Protein AF-A0A957ZHU8-F1 (afdb_monomer_lite)

pLDDT: mean 88.65, std 13.02, range [31.72, 98.75]

Foldseek 3Di:
DDDPVPDFPDPPCVVPPFFFWKFWQDKPFFGFLFTDTFGADAWDFQCPPVFQRGLAIDDHGDDDDFPMDTDTDTFCLVPAQHKDFDFDRAAPQPPNHDLLPAAAAPRPQCVVVVHHGHDHPPHDDHPTGDDMDGHHNDNGDDTDDSVVRRVQQFQDPVQRHRQRNPDAFDAADAPSNCRNLVDDQDNDDLANLDDWPPDQWHWYAWSVRDIDIAGAFFKEKEQDDPPAADPPPRHGAIFIFGFAPPDDPVRRPTQGWFQLEPFPAEFEAAEADPPGGDDIDDDHPRRKHKYKYAYAYAGWFWKFWPQWWKAWRWKAAPVRDIGGDDSRSGDTHRIDTDGHRIITMIMTHGHDDDDPAFDDWDKAWSDNVDDWQAQPPGDQADSNRHGNPVGDTTDIDTLGPKDKMAGSPVVNRVRRRMYIHRYDDDGDHGDDPPPPPPPPPDDDDD

Radius of gyration: 25.22 Å; chains: 1; bounding box: 58×84×67 Å

Secondary structure (DSSP, 8-state):
---TTS------TTTS---PPEEEEEETTEEEEEEEEE------B---TTSTTTTSB---SS---TT--EEEE---GGGTT-EEEEE----SSTTT--GGG---BT----GGGT-PPPBPTTSS--SSEEEEEE--SSPPPPPP-HHHHHHHHS--TTS--HHHHHSPPPSS--GGGHHHHT----SSSTTSS---TT-SEEEEE-TTS-EEEEEEEEEEEE--TTTSB-TTT--B--EEEEEPTT-BTTB--EEE--TTSPP-EEEEPB-PPTT-PPPPP--S-SS-EEEEEEEESSS-EEEEESSS-EEEEEEEETTS-EEPPPGGG-SEESEEEE-TTEEEEEEE--B----SSPPPP-EEESSTTS-TT--TT---B-TTS-B-SSPP---EEE-SEEEEEEESSHHHHTTT-EEEEEEE----PPP--------TTSPPP-

Structure (mmCIF, N/CA/C/O backbone):
data_AF-A0A957ZHU8-F1
#
_entry.id   AF-A0A957ZHU8-F1
#
loop_
_atom_site.group_PDB
_atom_site.id
_atom_site.type_symbol
_atom_site.label_atom_id
_atom_site.label_alt_id
_atom_site.label_comp_id
_atom_site.label_asym_id
_atom_site.label_entity_id
_atom_site.label_seq_id
_atom_site.pdbx_PDB_ins_code
_atom_site.Cartn_x
_atom_site.Cartn_y
_atom_site.Cartn_z
_atom_site.occupancy
_atom_site.B_iso_or_equiv
_atom_site.auth_seq_id
_atom_site.auth_comp_id
_atom_site.auth_asym_id
_atom_site.auth_atom_id
_atom_site.pdbx_PDB_model_num
ATOM 1 N N . LEU A 1 1 ? -25.407 17.741 12.618 1.00 46.84 1 LEU A N 1
ATOM 2 C CA . LEU A 1 1 ? -24.229 18.350 11.969 1.00 46.84 1 LEU A CA 1
ATOM 3 C C . LEU A 1 1 ? -24.225 19.824 12.355 1.00 46.84 1 LEU A C 1
ATOM 5 O O . LEU A 1 1 ? -25.270 20.452 12.237 1.00 46.84 1 LEU A O 1
ATOM 9 N N . THR A 1 2 ? -23.134 20.348 12.904 1.00 34.34 2 THR A N 1
ATOM 10 C CA . THR A 1 2 ? -22.967 21.790 13.157 1.00 34.34 2 THR A CA 1
ATOM 11 C C . THR A 1 2 ? -21.616 22.179 12.602 1.00 34.34 2 THR A C 1
ATOM 13 O O . THR A 1 2 ? -20.610 21.666 13.081 1.00 34.34 2 THR A O 1
ATOM 16 N N . ASP A 1 3 ? -21.610 23.061 11.611 1.00 41.94 3 ASP A N 1
ATOM 17 C CA . ASP A 1 3 ? -20.391 23.611 11.037 1.00 41.94 3 ASP A CA 1
ATOM 18 C C . ASP A 1 3 ? -20.534 25.140 10.939 1.00 41.94 3 ASP A C 1
ATOM 20 O O . ASP A 1 3 ? -21.386 25.619 10.186 1.00 41.94 3 ASP A O 1
ATOM 24 N N . PRO A 1 4 ? -19.743 25.923 11.694 1.00 31.72 4 PRO A N 1
ATOM 25 C CA . PRO A 1 4 ? -19.677 27.377 11.554 1.00 31.72 4 PRO A CA 1
ATOM 26 C C . PRO A 1 4 ? -19.166 27.852 10.179 1.00 31.72 4 PRO A C 1
ATOM 28 O O . PRO A 1 4 ? -19.354 29.020 9.848 1.00 31.72 4 PRO A O 1
ATOM 31 N N . ALA A 1 5 ? -18.536 26.975 9.389 1.00 38.88 5 ALA A N 1
ATOM 32 C CA . ALA A 1 5 ? -17.973 27.243 8.064 1.00 38.88 5 ALA A CA 1
ATOM 33 C C . ALA A 1 5 ? -18.742 26.576 6.899 1.00 38.88 5 ALA A C 1
ATOM 35 O O . ALA A 1 5 ? -18.417 26.824 5.739 1.00 38.88 5 ALA A O 1
ATOM 36 N N . GLY A 1 6 ? -19.777 25.771 7.179 1.00 42.78 6 GLY A N 1
ATOM 37 C CA . GLY A 1 6 ? -20.669 25.166 6.176 1.00 42.78 6 GLY A CA 1
ATOM 38 C C . GLY A 1 6 ? -20.008 24.230 5.152 1.00 42.78 6 GLY A C 1
ATOM 39 O O . GLY A 1 6 ? -20.595 23.979 4.100 1.00 42.78 6 GLY A O 1
ATOM 40 N N . SER A 1 7 ? -18.805 23.730 5.417 1.00 53.06 7 SER A N 1
ATOM 41 C CA . SER A 1 7 ? -18.016 22.945 4.485 1.00 53.06 7 SER A CA 1
ATOM 42 C C . SER A 1 7 ? -17.962 21.454 4.834 1.00 53.06 7 SER A C 1
ATOM 44 O O . SER A 1 7 ? -18.075 20.687 3.899 1.00 53.06 7 SER A O 1
ATOM 46 N N . PHE A 1 8 ? -17.926 20.963 6.072 1.00 65.31 8 PHE A N 1
ATOM 47 C CA . PHE A 1 8 ? -17.837 19.507 6.323 1.00 65.31 8 PHE A CA 1
ATOM 48 C C . PHE A 1 8 ? -19.022 18.968 7.133 1.00 65.31 8 PHE A C 1
ATOM 50 O O . PHE A 1 8 ? -19.327 19.495 8.206 1.00 65.31 8 PHE A O 1
ATOM 57 N N . PRO A 1 9 ? -19.710 17.899 6.675 1.00 65.50 9 PRO A N 1
ATOM 58 C CA . PRO A 1 9 ? -20.681 17.205 7.505 1.00 65.50 9 PRO A CA 1
ATOM 59 C C . PRO A 1 9 ? -19.934 16.395 8.571 1.00 65.50 9 PRO A C 1
ATOM 61 O O . PRO A 1 9 ? -19.776 15.180 8.475 1.00 65.50 9 PRO A O 1
ATOM 64 N N . THR A 1 10 ? -19.479 17.087 9.608 1.00 72.12 10 THR A N 1
ATOM 65 C CA . THR A 1 10 ? -18.846 16.489 10.777 1.00 72.12 10 THR A CA 1
ATOM 66 C C . THR A 1 10 ? -19.928 16.092 11.787 1.00 72.12 10 THR A C 1
ATOM 68 O O . THR A 1 10 ? -20.822 16.907 12.084 1.00 72.12 10 THR A O 1
ATOM 71 N N . PRO A 1 11 ? -19.897 14.858 12.329 1.00 74.88 11 PRO A N 1
ATOM 72 C CA . PRO A 1 11 ? -20.773 14.472 13.425 1.00 74.88 11 PRO A CA 1
ATOM 73 C C . PRO A 1 11 ? -20.710 15.508 14.553 1.00 74.88 11 PRO A C 1
ATOM 75 O O . PRO A 1 11 ? -19.642 15.879 15.035 1.00 74.88 11 PRO A O 1
ATOM 78 N N . ASN A 1 12 ? -21.872 16.019 14.971 1.00 78.81 12 ASN A N 1
ATOM 79 C CA . ASN A 1 12 ? -21.911 16.914 16.121 1.00 78.81 12 ASN A CA 1
ATOM 80 C C . ASN A 1 12 ? -21.801 16.052 17.382 1.00 78.81 12 ASN A C 1
ATOM 82 O O . ASN A 1 12 ? -22.791 15.444 17.794 1.00 78.81 12 ASN A O 1
ATOM 86 N N . THR A 1 13 ? -20.620 16.040 17.997 1.00 81.62 13 THR A N 1
ATOM 87 C CA . THR A 1 13 ? -20.321 15.211 19.171 1.00 81.62 13 THR A CA 1
ATOM 88 C C . THR A 1 13 ? -21.107 15.593 20.425 1.00 81.62 13 THR A C 1
ATOM 90 O O . THR A 1 13 ? -21.217 14.786 21.343 1.00 81.62 13 THR A O 1
ATOM 93 N N . THR A 1 14 ? -21.729 16.780 20.453 1.00 82.06 14 THR A N 1
ATOM 94 C CA . THR A 1 14 ? -22.665 17.169 21.525 1.00 82.06 14 THR A CA 1
ATOM 95 C C . THR A 1 14 ? -24.025 16.473 21.405 1.00 82.06 14 THR A C 1
ATOM 97 O O . THR A 1 14 ? -24.736 16.346 22.397 1.00 82.06 14 THR A O 1
ATOM 100 N N . LEU A 1 15 ? -24.389 16.020 20.198 1.00 80.75 15 LEU A N 1
ATOM 101 C CA . LEU A 1 15 ? -25.643 15.315 19.907 1.00 80.75 15 LEU A CA 1
ATOM 102 C C . LEU A 1 15 ? -25.442 13.806 19.721 1.00 80.75 15 LEU A C 1
ATOM 104 O O . LEU A 1 15 ? -26.359 13.033 19.977 1.00 80.75 15 LEU A O 1
ATOM 108 N N . SER A 1 16 ? -24.265 13.399 19.249 1.00 82.25 16 SER A N 1
ATOM 109 C CA . SER A 1 16 ? -23.886 12.007 19.022 1.00 82.25 16 SER A CA 1
ATOM 110 C C . SER A 1 16 ? -22.483 11.798 19.565 1.00 82.25 16 SER A C 1
ATOM 112 O O . SER A 1 16 ? -21.511 12.155 18.906 1.00 82.25 16 SER A O 1
ATOM 114 N N . THR A 1 17 ? -22.373 11.247 20.769 1.00 89.38 17 THR A N 1
ATOM 115 C CA . THR A 1 17 ? -21.075 10.986 21.398 1.00 89.38 17 THR A CA 1
ATOM 116 C C . THR A 1 17 ? -20.218 10.038 20.549 1.00 89.38 17 THR A C 1
ATOM 118 O O . THR A 1 17 ? -20.778 9.218 19.814 1.00 89.38 17 THR A O 1
ATOM 121 N N . PRO A 1 18 ? -18.878 10.116 20.656 1.00 91.38 18 PRO A N 1
ATOM 122 C CA . PRO A 1 18 ? -17.978 9.160 20.018 1.00 91.38 18 PRO A CA 1
ATOM 123 C C . PRO A 1 18 ? -18.334 7.700 20.334 1.00 91.38 18 PRO A C 1
ATOM 125 O O . PRO A 1 18 ? -18.811 7.388 21.429 1.00 91.38 18 PRO A O 1
ATOM 128 N N . GLY A 1 19 ? -18.112 6.826 19.352 1.00 93.56 19 GLY A N 1
ATOM 129 C CA . GLY A 1 19 ? -18.250 5.379 19.502 1.00 93.56 19 GLY A CA 1
ATOM 130 C C . GLY A 1 19 ? -17.060 4.737 20.233 1.00 93.56 19 GLY A C 1
ATOM 131 O O . GLY A 1 19 ? -16.239 5.451 20.806 1.00 93.56 19 GLY A O 1
ATOM 132 N N . PRO A 1 20 ? -16.971 3.397 20.241 1.00 95.81 20 PRO A N 1
ATOM 133 C CA . PRO A 1 20 ? -15.795 2.684 20.742 1.00 95.81 20 PRO A CA 1
ATOM 134 C C . PRO A 1 20 ? -14.554 2.937 19.874 1.00 95.81 20 PRO A C 1
ATOM 136 O O . PRO A 1 20 ? -14.676 3.268 18.693 1.00 95.81 20 PRO A O 1
ATOM 139 N N . ASP A 1 21 ? -13.375 2.714 20.455 1.00 97.19 21 ASP A N 1
ATOM 140 C CA . ASP A 1 21 ? -12.109 2.645 19.720 1.00 97.19 21 ASP A CA 1
ATOM 141 C C . ASP A 1 21 ? -12.094 1.424 18.786 1.00 97.19 21 ASP A C 1
ATOM 143 O O . ASP A 1 21 ? -12.701 0.386 19.075 1.00 97.19 21 ASP A O 1
ATOM 147 N N . TRP A 1 22 ? -11.347 1.525 17.688 1.00 97.94 22 TRP A N 1
ATOM 148 C CA . TRP A 1 22 ? -10.961 0.357 16.904 1.00 97.94 22 TRP A CA 1
ATOM 149 C C . TRP A 1 22 ? -9.724 -0.277 17.526 1.00 97.94 22 TRP A C 1
ATOM 151 O O . TRP A 1 22 ? -8.763 0.421 17.840 1.00 97.94 22 TRP A O 1
ATOM 161 N N . ILE A 1 23 ? -9.706 -1.599 17.650 1.00 98.56 23 ILE A N 1
ATOM 162 C CA . ILE A 1 23 ? -8.482 -2.347 17.939 1.00 98.56 23 ILE A CA 1
ATOM 163 C C . ILE A 1 23 ? -8.143 -3.117 16.668 1.00 98.56 23 ILE A C 1
ATOM 165 O O . ILE A 1 23 ? -8.694 -4.191 16.429 1.00 98.56 23 ILE A O 1
ATOM 169 N N . GLN A 1 24 ? -7.290 -2.549 15.817 1.00 98.62 24 GLN A N 1
ATOM 170 C CA . GLN A 1 24 ? -6.851 -3.219 14.598 1.00 98.62 24 GLN A CA 1
ATOM 171 C C . GLN A 1 24 ? -5.763 -4.238 14.936 1.00 98.62 24 GLN A C 1
ATOM 173 O O . GLN A 1 24 ? -4.843 -3.947 15.698 1.00 98.62 24 GLN A O 1
ATOM 178 N N . ILE A 1 25 ? -5.884 -5.442 14.385 1.00 98.38 25 ILE A N 1
ATOM 179 C CA . ILE A 1 25 ? -4.961 -6.560 14.613 1.00 98.38 25 ILE A CA 1
ATOM 180 C C . ILE A 1 25 ? -4.282 -7.030 13.330 1.00 98.38 25 ILE A C 1
ATOM 182 O O . ILE A 1 25 ? -3.252 -7.693 13.409 1.00 98.38 25 ILE A O 1
ATOM 186 N N . GLY A 1 26 ? -4.825 -6.673 12.167 1.00 97.94 26 GLY A N 1
ATOM 187 C CA . GLY A 1 26 ? -4.281 -7.051 10.869 1.00 97.94 26 GLY A CA 1
ATOM 188 C C . GLY A 1 26 ? -4.644 -6.074 9.758 1.00 97.94 26 GLY A C 1
ATOM 189 O O . GLY A 1 26 ? -5.548 -5.243 9.897 1.00 97.94 26 GLY A O 1
ATOM 190 N N . THR A 1 27 ? -3.896 -6.176 8.671 1.00 97.25 27 THR A N 1
ATOM 191 C CA . THR A 1 27 ? -4.106 -5.541 7.369 1.00 97.25 27 THR A CA 1
ATOM 192 C C . THR A 1 27 ? -4.516 -6.612 6.357 1.00 97.25 27 THR A C 1
ATOM 194 O O . THR A 1 27 ? -4.574 -7.805 6.656 1.00 97.25 27 THR A O 1
ATOM 197 N N . GLU A 1 28 ? -4.727 -6.206 5.112 1.00 95.31 28 GLU A N 1
ATOM 198 C CA . GLU A 1 28 ? -4.891 -7.123 3.991 1.00 95.31 28 GLU A CA 1
ATOM 199 C C . GLU A 1 28 ? -3.707 -8.080 3.745 1.00 95.31 28 GLU A C 1
ATOM 201 O O . GLU A 1 28 ? -3.921 -9.127 3.134 1.00 95.31 28 GLU A O 1
ATOM 206 N N . GLY A 1 29 ? -2.509 -7.760 4.252 1.00 94.81 29 GLY A N 1
ATOM 207 C CA . GLY A 1 29 ? -1.305 -8.591 4.129 1.00 94.81 29 GLY A CA 1
ATOM 208 C C . GLY A 1 29 ? -0.977 -9.444 5.363 1.00 94.81 29 GLY A C 1
ATOM 209 O O . GLY A 1 29 ? 0.024 -10.156 5.353 1.00 94.81 29 GLY A O 1
ATOM 210 N N . GLY A 1 30 ? -1.790 -9.407 6.428 1.00 96.06 30 GLY A N 1
ATOM 211 C CA . GLY A 1 30 ? -1.600 -10.251 7.616 1.00 96.06 30 GLY A CA 1
ATOM 212 C C . GLY A 1 30 ? -1.696 -9.502 8.943 1.00 96.06 30 GLY A C 1
ATOM 213 O O . GLY A 1 30 ? -2.280 -8.427 9.036 1.00 96.06 30 GLY A O 1
ATOM 214 N N . PHE A 1 31 ? -1.152 -10.085 10.013 1.00 97.88 31 PHE A N 1
ATOM 215 C CA . PHE A 1 31 ? -1.210 -9.479 11.347 1.00 97.88 31 PHE A CA 1
ATOM 216 C C . PHE A 1 31 ? -0.274 -8.267 11.468 1.00 97.88 31 PHE A C 1
ATOM 218 O O . PHE A 1 31 ? 0.821 -8.263 10.910 1.00 97.88 31 PHE A O 1
ATOM 225 N N . LEU A 1 32 ? -0.666 -7.275 12.272 1.00 98.31 32 LEU A N 1
ATOM 226 C CA . LEU A 1 32 ? 0.189 -6.167 12.714 1.00 98.31 32 LEU A CA 1
ATOM 227 C C . LEU A 1 32 ? 1.243 -6.654 13.728 1.00 98.31 32 LEU A C 1
ATOM 229 O O . LEU A 1 32 ? 0.987 -7.618 14.451 1.00 98.31 32 LEU A O 1
ATOM 233 N N . PRO A 1 33 ? 2.411 -5.994 13.869 1.00 98.06 33 PRO A N 1
ATOM 234 C CA . PRO A 1 33 ? 3.417 -6.386 14.869 1.00 98.06 33 PRO A CA 1
ATOM 235 C C . PRO A 1 33 ? 2.956 -6.199 16.319 1.00 98.06 33 PRO A C 1
ATOM 237 O O . PRO A 1 33 ? 3.515 -6.796 17.237 1.00 98.06 33 PRO A O 1
ATOM 240 N N . ALA A 1 34 ? 1.934 -5.376 16.532 1.00 98.25 34 ALA A N 1
ATOM 241 C CA . ALA A 1 34 ? 1.209 -5.242 17.783 1.00 98.25 34 ALA A CA 1
ATOM 242 C C . ALA A 1 34 ? -0.218 -4.755 17.475 1.00 98.25 34 ALA A C 1
ATOM 244 O O . ALA A 1 34 ? -0.408 -4.090 16.452 1.00 98.25 34 ALA A O 1
ATOM 245 N N . PRO A 1 35 ? -1.214 -5.032 18.337 1.00 98.44 35 PRO A N 1
ATOM 246 C CA . PRO A 1 35 ? -2.538 -4.437 18.201 1.00 98.44 35 PRO A CA 1
ATOM 247 C C . PRO A 1 35 ? -2.454 -2.905 18.193 1.00 98.44 35 PRO A C 1
ATOM 249 O O . PRO A 1 35 ? -1.799 -2.308 19.048 1.00 98.44 35 PRO A O 1
ATOM 252 N N . ALA A 1 36 ? -3.129 -2.262 17.242 1.00 98.31 36 ALA A N 1
ATOM 253 C CA . ALA A 1 36 ? -3.206 -0.810 17.141 1.00 98.31 36 ALA A CA 1
ATOM 254 C C . ALA A 1 36 ? -4.558 -0.322 17.674 1.00 98.31 36 ALA A C 1
ATOM 256 O O . ALA A 1 36 ? -5.605 -0.620 17.098 1.00 98.31 36 ALA A O 1
ATOM 257 N N . VAL A 1 37 ? -4.538 0.440 18.770 1.00 98.31 37 VAL A N 1
ATOM 258 C CA . VAL A 1 37 ? -5.735 1.097 19.318 1.00 98.31 37 VAL A CA 1
ATOM 259 C C . VAL A 1 37 ? -5.919 2.447 18.631 1.00 98.31 37 VAL A C 1
ATOM 261 O O . VAL A 1 37 ? -5.072 3.330 18.753 1.00 98.31 37 VAL A O 1
ATOM 264 N N . ILE A 1 38 ? -7.023 2.604 17.906 1.00 98.12 38 ILE A N 1
ATOM 265 C CA . ILE A 1 38 ? -7.320 3.773 17.078 1.00 98.12 38 ILE A CA 1
ATOM 266 C C . ILE A 1 38 ? -8.599 4.429 17.612 1.00 98.12 38 ILE A C 1
ATOM 268 O O . ILE A 1 38 ? -9.696 3.893 17.410 1.00 98.12 38 ILE A O 1
ATOM 272 N N . PRO A 1 39 ? -8.497 5.581 18.293 1.00 96.25 39 PRO A N 1
ATOM 273 C CA . PRO A 1 39 ? -9.664 6.248 18.850 1.00 96.25 39 PRO A CA 1
ATOM 274 C C . PRO A 1 39 ? -10.572 6.842 17.758 1.00 96.25 39 PRO A C 1
ATOM 276 O O . PRO A 1 39 ? -10.127 7.089 16.626 1.00 96.25 39 PRO A O 1
ATOM 279 N N . PRO A 1 40 ? -11.851 7.121 18.071 1.00 92.94 40 PRO A N 1
ATOM 280 C CA . PRO A 1 40 ? -12.702 7.925 17.212 1.00 92.94 40 PRO A CA 1
ATOM 281 C C . PRO A 1 40 ? -12.114 9.329 17.069 1.00 92.94 40 PRO A C 1
ATOM 283 O O . PRO A 1 40 ? -11.914 10.045 18.049 1.00 92.94 40 PRO A O 1
ATOM 286 N N . GLN A 1 41 ? -11.877 9.727 15.829 1.00 90.94 41 GLN A N 1
ATOM 287 C CA . GLN A 1 41 ? -11.274 10.998 15.467 1.00 90.94 41 GLN A CA 1
ATOM 288 C C . GLN A 1 41 ? -11.864 11.428 14.132 1.00 90.94 41 GLN A C 1
ATOM 290 O O . GLN A 1 41 ? -11.914 10.630 13.197 1.00 90.94 41 GLN A O 1
ATOM 295 N N . HIS A 1 42 ? -12.308 12.681 14.053 1.00 88.81 42 HIS A N 1
ATOM 296 C CA . HIS A 1 42 ? -12.758 13.230 12.781 1.00 88.81 42 HIS A CA 1
ATOM 297 C C . HIS A 1 42 ? -11.570 13.514 11.873 1.00 88.81 42 HIS A C 1
ATOM 299 O O . HIS A 1 42 ? -10.511 13.928 12.349 1.00 88.81 42 HIS A O 1
ATOM 305 N N . ILE A 1 43 ? -11.777 13.345 10.573 1.00 89.69 43 ILE A N 1
ATOM 306 C CA . ILE A 1 43 ? -10.746 13.636 9.590 1.00 89.69 43 ILE A CA 1
ATOM 307 C C . ILE A 1 43 ? -10.356 15.126 9.604 1.00 89.69 43 ILE A C 1
ATOM 309 O O . ILE A 1 43 ? -11.216 16.012 9.675 1.00 89.69 43 ILE A O 1
ATOM 313 N N . THR A 1 44 ? -9.056 15.411 9.550 1.00 90.69 44 THR A N 1
ATOM 314 C CA . THR A 1 44 ? -8.491 16.768 9.453 1.00 90.69 44 THR A CA 1
ATOM 315 C C . THR A 1 44 ? -7.481 16.853 8.311 1.00 90.69 44 THR A C 1
ATOM 317 O O . THR A 1 44 ? -7.117 15.843 7.714 1.00 90.69 44 THR A O 1
ATOM 320 N N . TRP A 1 45 ? -7.015 18.066 8.006 1.00 91.38 45 TRP A N 1
ATOM 321 C CA . TRP A 1 45 ? -6.037 18.326 6.950 1.00 91.38 45 TRP A CA 1
ATOM 322 C C . TRP A 1 45 ? -4.846 19.106 7.485 1.00 91.38 45 TRP A C 1
ATOM 324 O O . TRP A 1 45 ? -4.981 19.912 8.410 1.00 91.38 45 TRP A O 1
ATOM 334 N N . VAL A 1 46 ? -3.699 18.928 6.836 1.00 90.94 46 VAL A N 1
ATOM 335 C CA . VAL A 1 46 ? -2.525 19.771 7.041 1.00 90.94 46 VAL A CA 1
ATOM 336 C C . VAL A 1 46 ? -2.854 21.171 6.531 1.00 90.94 46 VAL A C 1
ATOM 338 O O . VAL A 1 46 ? -3.021 21.393 5.333 1.00 90.94 46 VAL A O 1
ATOM 341 N N . THR A 1 47 ? -2.979 22.120 7.457 1.00 91.12 47 THR A N 1
ATOM 342 C CA . THR A 1 47 ? -3.387 23.506 7.158 1.00 91.12 47 THR A CA 1
ATOM 343 C C . THR A 1 47 ? -2.223 24.487 7.068 1.00 91.12 47 THR A C 1
ATOM 345 O O . THR A 1 47 ? -2.442 25.637 6.697 1.00 91.12 47 THR A O 1
ATOM 348 N N . ASP A 1 48 ? -1.004 24.059 7.400 1.00 90.25 48 ASP A N 1
ATOM 349 C CA . ASP A 1 48 ? 0.197 24.882 7.278 1.00 90.25 48 ASP A CA 1
ATOM 350 C C . ASP A 1 48 ? 0.636 24.945 5.803 1.00 90.25 48 ASP A C 1
ATOM 352 O O . ASP A 1 48 ? 1.123 23.947 5.279 1.00 90.25 48 ASP A O 1
ATOM 356 N N . PRO A 1 49 ? 0.499 26.091 5.111 1.00 88.69 49 PRO A N 1
ATOM 357 C CA . PRO A 1 49 ? 0.866 26.204 3.701 1.00 88.69 49 PRO A CA 1
ATOM 358 C C . PRO A 1 49 ? 2.386 26.249 3.472 1.00 88.69 49 PRO A C 1
ATOM 360 O O . PRO A 1 49 ? 2.820 26.399 2.332 1.00 88.69 49 PRO A O 1
ATOM 363 N N . THR A 1 50 ? 3.205 26.203 4.529 1.00 88.25 50 THR A N 1
ATOM 364 C CA . THR A 1 50 ? 4.672 26.213 4.419 1.00 88.25 50 THR A CA 1
ATOM 365 C C . THR A 1 50 ? 5.279 24.821 4.241 1.00 88.25 50 THR A C 1
ATOM 367 O O . THR A 1 50 ? 6.455 24.725 3.888 1.00 88.25 50 THR A O 1
ATOM 370 N N . VAL A 1 51 ? 4.495 23.756 4.437 1.00 89.31 51 VAL A N 1
ATOM 371 C CA . VAL A 1 51 ? 4.908 22.371 4.169 1.00 89.31 51 VAL A CA 1
ATOM 372 C C . VAL A 1 51 ? 4.363 21.890 2.829 1.00 89.31 51 VAL A C 1
ATOM 374 O O . VAL A 1 51 ? 3.286 22.293 2.395 1.00 89.31 51 VAL A O 1
ATOM 377 N N . PHE A 1 52 ? 5.107 21.007 2.160 1.00 88.31 52 PHE A N 1
ATOM 378 C CA . PHE A 1 52 ? 4.745 20.543 0.816 1.00 88.31 52 PHE A CA 1
ATOM 379 C C . PHE A 1 52 ? 3.480 19.689 0.794 1.00 88.31 52 PHE A C 1
ATOM 381 O O . PHE A 1 52 ? 2.767 19.696 -0.197 1.00 88.31 52 PHE A O 1
ATOM 388 N N . ASN A 1 53 ? 3.163 18.996 1.884 1.00 88.00 53 ASN A N 1
ATOM 389 C CA . ASN A 1 53 ? 1.974 18.154 1.962 1.00 88.00 53 ASN A CA 1
ATOM 390 C C . ASN A 1 53 ? 0.732 18.907 2.487 1.00 88.00 53 ASN A C 1
ATOM 392 O O . ASN A 1 53 ? -0.211 18.283 2.978 1.00 88.00 53 ASN A O 1
ATOM 396 N N . ALA A 1 54 ? 0.732 20.244 2.438 1.00 90.12 54 ALA A N 1
ATOM 397 C CA . ALA A 1 54 ? -0.435 21.048 2.782 1.00 90.12 54 ALA A CA 1
ATOM 398 C C . ALA A 1 54 ? -1.652 20.609 1.950 1.00 90.12 54 ALA A C 1
ATOM 400 O O . ALA A 1 54 ? -1.565 20.466 0.734 1.00 90.12 54 ALA A O 1
ATOM 401 N N . GLY A 1 55 ? -2.794 20.401 2.606 1.00 88.81 55 GLY A N 1
ATOM 402 C CA . GLY A 1 55 ? -3.994 19.855 1.968 1.00 88.81 55 GLY A CA 1
ATOM 403 C C . GLY A 1 55 ? -4.080 18.325 1.947 1.00 88.81 55 GLY A C 1
ATOM 404 O O . GLY A 1 55 ? -5.150 17.812 1.625 1.00 88.81 55 GLY A O 1
ATOM 405 N N . ASN A 1 56 ? -3.041 17.591 2.362 1.00 91.94 56 ASN A N 1
ATOM 406 C CA . ASN A 1 56 ? -3.176 16.166 2.680 1.00 91.94 56 ASN A CA 1
ATOM 407 C C . ASN A 1 56 ? -3.925 15.981 4.008 1.00 91.94 56 ASN A C 1
ATOM 409 O O . ASN A 1 56 ? -3.997 16.892 4.839 1.00 91.94 56 ASN A O 1
ATOM 413 N N . VAL A 1 57 ? -4.487 14.789 4.206 1.00 91.56 57 VAL A N 1
ATOM 414 C CA . VAL A 1 57 ? -5.125 14.407 5.471 1.00 91.56 57 VAL A CA 1
ATOM 415 C C . VAL A 1 57 ? -4.077 14.305 6.583 1.00 91.56 57 VAL A C 1
ATOM 417 O O . VAL A 1 57 ? -2.990 13.782 6.361 1.00 91.56 57 VAL A O 1
ATOM 420 N N . ASP A 1 58 ? -4.412 14.834 7.761 1.00 91.38 58 ASP A N 1
ATOM 421 C CA . ASP A 1 58 ? -3.528 14.931 8.931 1.00 91.38 58 ASP A CA 1
ATOM 422 C C . ASP A 1 58 ? -3.927 13.932 10.025 1.00 91.38 58 ASP A C 1
ATOM 424 O O . ASP A 1 58 ? -3.205 12.978 10.296 1.00 91.38 58 ASP A O 1
ATOM 428 N N . GLN A 1 59 ? -5.109 14.102 10.621 1.00 92.62 59 GLN A N 1
ATOM 429 C CA . GLN A 1 59 ? -5.652 13.184 11.622 1.00 92.62 59 GLN A CA 1
ATOM 430 C C . GLN A 1 59 ? -6.853 12.439 11.055 1.00 92.62 59 GLN A C 1
ATOM 432 O O . GLN A 1 59 ? -7.641 12.997 10.295 1.00 92.62 59 GLN A O 1
ATOM 437 N N . HIS A 1 60 ? -7.015 11.185 11.462 1.00 94.19 60 HIS A N 1
ATOM 438 C CA . HIS A 1 60 ? -8.146 10.333 11.114 1.00 94.19 60 HIS A CA 1
ATOM 439 C C . HIS A 1 60 ? -8.316 9.229 12.166 1.00 94.19 60 HIS A C 1
ATOM 441 O O . HIS A 1 60 ? -7.427 8.992 12.984 1.00 94.19 60 HIS A O 1
ATOM 447 N N . SER A 1 61 ? -9.464 8.549 12.144 1.00 95.19 61 SER A N 1
ATOM 448 C CA . SER A 1 61 ? -9.664 7.283 12.860 1.00 95.19 61 SER A CA 1
ATOM 449 C C . SER A 1 61 ? -9.209 6.112 11.970 1.00 95.19 61 SER A C 1
ATOM 451 O O . SER A 1 61 ? -8.086 6.122 11.468 1.00 95.19 61 SER A O 1
ATOM 453 N N . LEU A 1 62 ? -10.056 5.110 11.724 1.00 96.00 62 LEU A N 1
ATOM 454 C CA . LEU A 1 62 ? -9.779 4.051 10.752 1.00 96.00 62 LEU A CA 1
ATOM 455 C C . LEU A 1 62 ? -9.912 4.578 9.310 1.00 96.00 62 LEU A C 1
ATOM 457 O O . LEU A 1 62 ? -11.021 4.710 8.793 1.00 96.00 62 LEU A O 1
ATOM 461 N N . LEU A 1 63 ? -8.780 4.869 8.663 1.00 95.56 63 LEU A N 1
ATOM 462 C CA . LEU A 1 63 ? -8.709 5.259 7.253 1.00 95.56 63 LEU A CA 1
ATOM 463 C C . LEU A 1 63 ? -8.378 4.043 6.380 1.00 95.56 63 LEU A C 1
ATOM 465 O O . LEU A 1 63 ? -7.365 3.380 6.605 1.00 95.56 63 LEU A O 1
ATOM 469 N N . LEU A 1 64 ? -9.216 3.781 5.374 1.00 95.12 64 LEU A N 1
ATOM 470 C CA . LEU A 1 64 ? -9.044 2.700 4.401 1.00 95.12 64 LEU A CA 1
ATOM 471 C C . LEU A 1 64 ? -9.287 3.233 2.987 1.00 95.12 64 LEU A C 1
ATOM 473 O O . LEU A 1 64 ? -10.332 3.828 2.718 1.00 95.12 64 LEU A O 1
ATOM 477 N N . GLY A 1 65 ? -8.330 3.013 2.089 1.00 94.31 65 GLY A N 1
ATOM 478 C CA . GLY A 1 65 ? -8.518 3.192 0.654 1.00 94.31 65 GLY A CA 1
ATOM 479 C C . GLY A 1 65 ? -9.150 1.955 -0.001 1.00 94.31 65 GLY A C 1
ATOM 480 O O . GLY A 1 65 ? -9.171 0.875 0.592 1.00 94.31 65 GLY A O 1
ATOM 481 N N . PRO A 1 66 ? -9.655 2.075 -1.242 1.00 94.94 66 PRO A N 1
ATOM 482 C CA . PRO A 1 66 ? -9.951 0.915 -2.083 1.00 94.94 66 PRO A CA 1
ATOM 483 C C . PRO A 1 66 ? -8.802 -0.108 -2.089 1.00 94.94 66 PRO A C 1
ATOM 485 O O . PRO A 1 66 ? -7.646 0.281 -2.218 1.00 94.94 66 PRO A O 1
ATOM 488 N N . GLY A 1 67 ? -9.121 -1.396 -1.936 1.00 93.25 67 GLY A N 1
ATOM 489 C CA . GLY A 1 67 ? -8.142 -2.493 -1.856 1.00 93.25 67 GLY A CA 1
ATOM 490 C C . GLY A 1 67 ? -7.650 -2.805 -0.435 1.00 93.25 67 GLY A C 1
ATOM 491 O O . GLY A 1 67 ? -7.400 -3.967 -0.115 1.00 93.25 67 GLY A O 1
ATOM 492 N N . GLU A 1 68 ? -7.618 -1.813 0.459 1.00 96.81 68 GLU A N 1
ATOM 493 C CA . GLU A 1 68 ? -7.199 -2.025 1.847 1.00 96.81 68 GLU A CA 1
ATOM 494 C C . GLU A 1 68 ? -8.279 -2.719 2.679 1.00 96.81 68 GLU A C 1
ATOM 496 O O . GLU A 1 68 ? -9.484 -2.486 2.526 1.00 96.81 68 GLU A O 1
ATOM 501 N N . ARG A 1 69 ? -7.836 -3.574 3.603 1.00 96.31 69 ARG A N 1
ATOM 502 C CA . ARG A 1 69 ? -8.703 -4.286 4.547 1.00 96.31 69 ARG A CA 1
ATOM 503 C C . ARG A 1 69 ? -8.102 -4.187 5.943 1.00 96.31 69 ARG A C 1
ATOM 505 O O . ARG A 1 69 ? -6.889 -4.154 6.105 1.00 96.31 69 ARG A O 1
ATOM 512 N N . ALA A 1 70 ? -8.962 -4.150 6.954 1.00 97.50 70 ALA A N 1
ATOM 513 C CA . ALA A 1 70 ? -8.544 -4.133 8.347 1.00 97.50 70 ALA A CA 1
ATOM 514 C C . ALA A 1 70 ? -9.300 -5.197 9.137 1.00 97.50 70 ALA A C 1
ATOM 516 O O . ALA A 1 70 ? -10.533 -5.212 9.148 1.00 97.50 70 ALA A O 1
ATOM 517 N N . ASP A 1 71 ? -8.549 -6.036 9.844 1.00 97.94 71 ASP A N 1
ATOM 518 C CA . ASP A 1 71 ? -9.103 -6.922 10.857 1.00 97.94 71 ASP A CA 1
ATOM 519 C C . ASP A 1 71 ? -9.169 -6.154 12.172 1.00 97.94 71 ASP A C 1
ATOM 521 O O . ASP A 1 71 ? -8.141 -5.742 12.715 1.00 97.94 71 ASP A O 1
ATOM 525 N N . VAL A 1 72 ? -10.384 -5.927 12.673 1.00 97.94 72 VAL A N 1
ATOM 526 C CA . VAL A 1 72 ? -10.631 -5.095 13.855 1.00 97.94 72 VAL A CA 1
ATOM 527 C C . VAL A 1 72 ? -11.462 -5.819 14.907 1.00 97.94 72 VAL A C 1
ATOM 529 O O . VAL A 1 72 ? -12.392 -6.568 14.605 1.00 97.94 72 VAL A O 1
ATOM 532 N N . ILE A 1 73 ? -11.153 -5.534 16.166 1.00 97.88 73 ILE A N 1
ATOM 533 C CA . ILE A 1 73 ? -11.962 -5.872 17.332 1.00 97.88 73 ILE A CA 1
ATOM 534 C C . ILE A 1 73 ? -12.623 -4.581 17.816 1.00 97.88 73 ILE A C 1
ATOM 536 O O . ILE A 1 73 ? -11.974 -3.540 17.925 1.00 97.88 73 ILE A O 1
ATOM 540 N N . VAL A 1 74 ? -13.922 -4.653 18.104 1.00 96.56 74 VAL A N 1
ATOM 541 C CA . VAL A 1 74 ? -14.713 -3.526 18.609 1.00 96.56 74 VAL A CA 1
ATOM 542 C C . VAL A 1 74 ? -15.469 -3.974 19.853 1.00 96.56 74 VAL A C 1
ATOM 544 O O . VAL A 1 74 ? -16.266 -4.913 19.794 1.00 96.56 74 VAL A O 1
ATOM 547 N N . ASP A 1 75 ? -15.223 -3.305 20.980 1.00 95.69 75 ASP A N 1
ATOM 548 C CA . ASP A 1 75 ? -15.871 -3.619 22.254 1.00 95.69 75 ASP A CA 1
ATOM 549 C C . ASP A 1 75 ? -17.117 -2.749 22.486 1.00 95.69 75 ASP A C 1
ATOM 551 O O . ASP A 1 75 ? -17.042 -1.542 22.728 1.00 95.69 75 ASP A O 1
ATOM 555 N N . PHE A 1 76 ? -18.290 -3.384 22.445 1.00 95.31 76 PHE A N 1
ATOM 556 C CA . PHE A 1 76 ? -19.577 -2.732 22.688 1.00 95.31 76 PHE A CA 1
ATOM 557 C C . PHE A 1 76 ? -20.054 -2.808 24.147 1.00 95.31 76 PHE A C 1
ATOM 559 O O . PHE A 1 76 ? -21.157 -2.335 24.431 1.00 95.31 76 PHE A O 1
ATOM 566 N N . ALA A 1 77 ? -19.277 -3.371 25.083 1.00 93.62 77 ALA A N 1
ATOM 567 C CA . ALA A 1 77 ? -19.702 -3.581 26.473 1.00 93.62 77 ALA A CA 1
ATOM 568 C C . ALA A 1 77 ? -20.206 -2.291 27.154 1.00 93.62 77 ALA A C 1
ATOM 570 O O . ALA A 1 77 ? -21.168 -2.314 27.922 1.00 93.62 77 ALA A O 1
ATOM 571 N N . LYS A 1 78 ? -19.634 -1.134 26.798 1.00 92.75 78 LYS A N 1
ATOM 572 C CA . LYS A 1 78 ? -19.999 0.190 27.345 1.00 92.75 78 LYS A CA 1
ATOM 573 C C . LYS A 1 78 ? -21.195 0.855 26.656 1.00 92.75 78 LYS A C 1
ATOM 575 O O . LYS A 1 78 ? -21.623 1.933 27.064 1.00 92.75 78 LYS A O 1
ATOM 580 N N . PHE A 1 79 ? -21.761 0.212 25.637 1.00 94.38 79 PHE A N 1
ATOM 581 C CA . PHE A 1 79 ? -22.782 0.788 24.762 1.00 94.38 79 PHE A CA 1
ATOM 582 C C . PHE A 1 79 ? -24.135 0.068 24.852 1.00 94.38 79 PHE A C 1
ATOM 584 O O . PHE A 1 79 ? -24.982 0.259 23.985 1.00 94.38 79 PHE A O 1
ATOM 591 N N . ALA A 1 80 ? -24.375 -0.739 25.893 1.00 94.88 80 ALA A N 1
ATOM 592 C CA . ALA A 1 80 ? -25.639 -1.456 26.089 1.00 94.88 80 ALA A CA 1
ATOM 593 C C . ALA A 1 80 ? -26.868 -0.531 25.967 1.00 94.88 80 ALA A C 1
ATOM 595 O O . ALA A 1 80 ? -26.957 0.512 26.615 1.00 94.88 80 ALA A O 1
ATOM 596 N N . GLY A 1 81 ? -27.825 -0.919 25.119 1.00 95.44 81 GLY A N 1
ATOM 597 C CA . GLY A 1 81 ? -29.040 -0.149 24.833 1.00 95.44 81 GLY A CA 1
ATOM 598 C C . GLY A 1 81 ? -28.858 1.053 23.899 1.00 95.44 81 GLY A C 1
ATOM 599 O O . GLY A 1 81 ? -29.847 1.717 23.583 1.00 95.44 81 GLY A O 1
ATOM 600 N N . GLN A 1 82 ? -27.640 1.340 23.435 1.00 95.12 82 GLN A N 1
ATOM 601 C CA . GLN A 1 82 ? -27.375 2.429 22.498 1.00 95.12 82 GLN A CA 1
ATOM 602 C C . GLN A 1 82 ? -27.503 1.973 21.038 1.00 95.12 82 GLN A C 1
ATOM 604 O O . GLN A 1 82 ? -27.415 0.790 20.701 1.00 95.12 82 GLN A O 1
ATOM 609 N N . THR A 1 83 ? -27.718 2.942 20.149 1.00 95.25 83 THR A N 1
ATOM 610 C CA . THR A 1 83 ? -27.628 2.748 18.698 1.00 95.25 83 THR A CA 1
ATOM 611 C C . THR A 1 83 ? -26.434 3.532 18.185 1.00 95.25 83 THR A C 1
ATOM 613 O O . THR A 1 83 ? -26.376 4.745 18.361 1.00 95.25 83 THR A O 1
ATOM 616 N N . LEU A 1 84 ? -25.502 2.834 17.547 1.00 94.94 84 LEU A N 1
ATOM 617 C CA . LEU A 1 84 ? -24.291 3.395 16.967 1.00 94.94 84 LEU A CA 1
ATOM 618 C C . LEU A 1 84 ? -24.415 3.437 15.446 1.00 94.94 84 LEU A C 1
ATOM 620 O O . LEU A 1 84 ? -25.119 2.623 14.840 1.00 94.94 84 LEU A O 1
ATOM 624 N N . ILE A 1 85 ? -23.714 4.385 14.835 1.00 92.06 85 ILE A N 1
ATOM 625 C CA . ILE A 1 85 ? -23.613 4.526 13.386 1.00 92.06 85 ILE A CA 1
ATOM 626 C C . ILE A 1 85 ? -22.140 4.446 13.008 1.00 92.06 85 ILE A C 1
ATOM 628 O O . ILE A 1 85 ? -21.340 5.242 13.493 1.00 92.06 85 ILE A O 1
ATOM 632 N N . LEU A 1 86 ? -21.799 3.513 12.120 1.00 93.75 86 LEU A N 1
ATOM 633 C CA . LEU A 1 86 ? -20.532 3.557 11.406 1.00 93.75 86 LEU A CA 1
ATOM 634 C C . LEU A 1 86 ? -20.628 4.665 10.358 1.00 93.75 86 LEU A C 1
ATOM 636 O O . LEU A 1 86 ? -21.417 4.567 9.409 1.00 93.75 86 LEU A O 1
ATOM 640 N N . TYR A 1 87 ? -19.864 5.727 10.585 1.00 91.56 87 TYR A N 1
ATOM 641 C CA . TYR A 1 87 ? -19.889 6.941 9.788 1.00 91.56 87 TYR A CA 1
ATOM 642 C C . TYR A 1 87 ? -18.588 7.091 9.001 1.00 91.56 87 TYR A C 1
ATOM 644 O O . TYR A 1 87 ? -17.512 7.001 9.580 1.00 91.56 87 TYR A O 1
ATOM 652 N N . ASN A 1 88 ? -18.702 7.340 7.701 1.00 91.88 88 ASN A N 1
ATOM 653 C CA . ASN A 1 88 ? -17.586 7.662 6.825 1.00 91.88 88 ASN A CA 1
ATOM 654 C C . ASN A 1 88 ? -17.477 9.183 6.672 1.00 91.88 88 ASN A C 1
ATOM 656 O O . ASN A 1 88 ? -18.307 9.816 6.014 1.00 91.88 88 ASN A O 1
ATOM 660 N N . ASP A 1 89 ? -16.456 9.780 7.274 1.00 89.00 89 ASP A N 1
ATOM 661 C CA . ASP A 1 89 ? -16.168 11.207 7.166 1.00 89.00 89 ASP A CA 1
ATOM 662 C C . ASP A 1 89 ? -15.105 11.544 6.102 1.00 89.00 89 ASP A C 1
ATOM 664 O O . ASP A 1 89 ? -14.928 12.726 5.792 1.00 89.00 89 ASP A O 1
ATOM 668 N N . ALA A 1 90 ? -14.512 10.546 5.434 1.00 89.56 90 ALA A N 1
ATOM 669 C CA . ALA A 1 90 ? -13.531 10.763 4.374 1.00 89.56 90 ALA A CA 1
ATOM 670 C C . ALA A 1 90 ? -14.121 11.549 3.180 1.00 89.56 90 ALA A C 1
ATOM 672 O O . ALA A 1 90 ? -15.279 11.337 2.797 1.00 89.56 90 ALA A O 1
ATOM 673 N N . PRO A 1 91 ? -13.362 12.489 2.586 1.00 83.25 91 PRO A N 1
ATOM 674 C CA . PRO A 1 91 ? -13.781 13.203 1.388 1.00 83.25 91 PRO A CA 1
ATOM 675 C C . PRO A 1 91 ? -13.679 12.320 0.137 1.00 83.25 91 PRO A C 1
ATOM 677 O O . PRO A 1 91 ? -12.910 11.364 0.085 1.00 83.25 91 PRO A O 1
ATOM 680 N N . ALA A 1 92 ? -14.413 12.705 -0.904 1.00 83.62 92 ALA A N 1
ATOM 681 C CA . ALA A 1 92 ? -14.197 12.248 -2.271 1.00 83.62 92 ALA A CA 1
ATOM 682 C C . ALA A 1 92 ? -14.236 13.479 -3.196 1.00 83.62 92 ALA A C 1
ATOM 684 O O . ALA A 1 92 ? -15.130 14.303 -3.034 1.00 83.62 92 ALA A O 1
ATOM 685 N N . ALA A 1 93 ? -13.313 13.691 -4.137 1.00 84.88 93 ALA A N 1
ATOM 686 C CA . ALA A 1 93 ? -12.021 13.010 -4.276 1.00 84.88 93 ALA A CA 1
ATOM 687 C C . ALA A 1 93 ? -11.143 13.190 -3.020 1.00 84.88 93 ALA A C 1
ATOM 689 O O . ALA A 1 93 ? -11.374 14.103 -2.222 1.00 84.88 93 ALA A O 1
ATOM 690 N N . PHE A 1 94 ? -10.180 12.296 -2.808 1.00 90.56 94 PHE A N 1
ATOM 691 C CA . PHE A 1 94 ? -9.337 12.291 -1.613 1.00 90.56 94 PHE A CA 1
ATOM 692 C C . PHE A 1 94 ? -7.916 12.740 -1.988 1.00 90.56 94 PHE A C 1
ATOM 694 O O . PHE A 1 94 ? -7.328 12.105 -2.857 1.00 90.56 94 PHE A O 1
ATOM 701 N N . PRO A 1 95 ? -7.330 13.768 -1.340 1.00 89.50 95 PRO A N 1
ATOM 702 C CA . PRO A 1 95 ? -7.831 14.498 -0.169 1.00 89.50 95 PRO A CA 1
ATOM 703 C C . PRO A 1 95 ? -8.647 15.767 -0.505 1.00 89.50 95 PRO A C 1
ATOM 705 O O . PRO A 1 95 ? -9.252 16.351 0.398 1.00 89.50 95 PRO A O 1
ATOM 708 N N . ALA A 1 96 ? -8.665 16.192 -1.779 1.00 74.94 96 ALA A N 1
ATOM 709 C CA . ALA A 1 96 ? -9.028 17.545 -2.228 1.00 74.94 96 ALA A CA 1
ATOM 710 C C . ALA A 1 96 ? -10.529 17.902 -2.210 1.00 74.94 96 ALA A C 1
ATOM 712 O O . ALA A 1 96 ? -10.873 19.079 -2.293 1.00 74.94 96 ALA A O 1
ATOM 713 N N . ARG A 1 97 ? -11.414 16.911 -2.040 1.00 78.50 97 ARG A N 1
ATOM 714 C CA . ARG A 1 97 ? -12.871 17.033 -1.875 1.00 78.50 97 ARG A CA 1
ATOM 715 C C . ARG A 1 97 ? -13.620 17.722 -3.025 1.00 78.50 97 ARG A C 1
ATOM 717 O O . ARG A 1 97 ? -13.586 18.934 -3.208 1.00 78.50 97 ARG A O 1
ATOM 724 N N . ASP A 1 98 ? -14.515 16.965 -3.646 1.00 84.75 98 ASP A N 1
ATOM 725 C CA . ASP A 1 98 ? -15.527 17.471 -4.566 1.00 84.75 98 ASP A CA 1
ATOM 726 C C . ASP A 1 98 ? -16.933 17.232 -3.981 1.00 84.75 98 ASP A C 1
ATOM 728 O O . ASP A 1 98 ? -17.365 16.084 -3.844 1.00 84.75 98 ASP A O 1
ATOM 732 N N . PRO A 1 99 ? -17.702 18.286 -3.644 1.00 83.62 99 PRO A N 1
ATOM 733 C CA . PRO A 1 99 ? -19.035 18.120 -3.064 1.00 83.62 99 PRO A CA 1
ATOM 734 C C . PRO A 1 99 ? -20.004 17.352 -3.975 1.00 83.62 99 PRO A C 1
ATOM 736 O O . PRO A 1 99 ? -20.996 16.822 -3.482 1.00 83.62 99 PRO A O 1
ATOM 739 N N . ARG A 1 100 ? -19.733 17.256 -5.284 1.00 86.56 100 ARG A N 1
ATOM 740 C CA . ARG A 1 100 ? -20.551 16.486 -6.233 1.00 86.56 100 ARG A CA 1
ATOM 741 C C . ARG A 1 100 ? -20.428 14.977 -6.029 1.00 86.56 100 ARG A C 1
ATOM 743 O O . ARG A 1 100 ? -21.321 14.255 -6.462 1.00 86.56 100 ARG A O 1
ATOM 750 N N . TYR A 1 101 ? -19.369 14.511 -5.367 1.00 86.06 101 TYR A N 1
ATOM 751 C CA . TYR A 1 101 ? -19.155 13.101 -5.030 1.00 86.06 101 TYR A CA 1
ATOM 752 C C . TYR A 1 101 ? -19.574 12.756 -3.592 1.00 86.06 101 TYR A C 1
ATOM 754 O O . TYR A 1 101 ? -19.430 11.611 -3.164 1.00 86.06 101 TYR A O 1
ATOM 762 N N . ASP A 1 102 ? -20.121 13.722 -2.849 1.00 85.56 102 ASP A N 1
ATOM 763 C CA . ASP A 1 102 ? -20.526 13.556 -1.456 1.00 85.56 102 ASP A CA 1
ATOM 764 C C . ASP A 1 102 ? -22.050 13.406 -1.317 1.00 85.56 102 ASP A C 1
ATOM 766 O O . ASP A 1 102 ? -22.823 14.369 -1.393 1.00 85.56 102 ASP A O 1
ATOM 770 N N . TYR A 1 103 ? -22.499 12.170 -1.104 1.00 87.62 103 TYR A N 1
ATOM 771 C CA . TYR A 1 103 ? -23.914 11.827 -1.085 1.00 87.62 103 TYR A CA 1
ATOM 772 C C . TYR A 1 103 ? -24.381 11.519 0.334 1.00 87.62 103 TYR A C 1
ATOM 774 O O . TYR A 1 103 ? -23.950 10.550 0.953 1.00 87.62 103 TYR A O 1
ATOM 782 N N . TYR A 1 104 ? -25.318 12.299 0.861 1.00 87.50 104 TYR A N 1
ATOM 783 C CA . TYR A 1 104 ? -25.930 12.037 2.163 1.00 87.50 104 TYR A CA 1
ATOM 784 C C . TYR A 1 104 ? -27.308 12.676 2.248 1.00 87.50 104 TYR A C 1
ATOM 786 O O . TYR A 1 104 ? -27.597 13.660 1.573 1.00 87.50 104 TYR A O 1
ATOM 794 N N . THR A 1 105 ? -28.177 12.117 3.090 1.00 85.62 105 THR A N 1
ATOM 795 C CA . THR A 1 105 ? -29.541 12.625 3.260 1.00 85.62 105 THR A CA 1
ATOM 796 C C . THR A 1 105 ? -29.544 14.110 3.626 1.00 85.62 105 THR A C 1
ATOM 798 O O . THR A 1 105 ? -28.981 14.501 4.647 1.00 85.62 105 THR A O 1
ATOM 801 N N . GLY A 1 106 ? -30.220 14.920 2.809 1.00 83.12 106 GLY A N 1
ATOM 802 C CA . GLY A 1 106 ? -30.300 16.368 3.005 1.00 83.12 106 GLY A CA 1
ATOM 803 C C . GLY A 1 106 ? -29.087 17.158 2.504 1.00 83.12 106 GLY A C 1
ATOM 804 O O . GLY A 1 106 ? -28.967 18.333 2.849 1.00 83.12 106 GLY A O 1
ATOM 805 N N . ASN A 1 107 ? -28.203 16.557 1.699 1.00 86.06 107 ASN A N 1
ATOM 806 C CA . ASN A 1 107 ? -27.181 17.299 0.955 1.00 86.06 107 ASN A CA 1
ATOM 807 C C . ASN A 1 107 ? -27.817 18.300 -0.035 1.00 86.06 107 ASN A C 1
ATOM 809 O O . ASN A 1 107 ? -29.009 18.236 -0.348 1.00 86.06 107 ASN A O 1
ATOM 813 N N . ALA A 1 108 ? -27.028 19.262 -0.512 1.00 87.38 108 ALA A N 1
ATOM 814 C CA . ALA A 1 108 ? -27.506 20.279 -1.447 1.00 87.38 108 ALA A CA 1
ATOM 815 C C . ALA A 1 108 ? -27.907 19.679 -2.811 1.00 87.38 108 ALA A C 1
ATOM 817 O O . ALA A 1 108 ? -27.372 18.660 -3.237 1.00 87.38 108 ALA A O 1
ATOM 818 N N . ASP A 1 109 ? -28.823 20.341 -3.523 1.00 89.44 109 ASP A N 1
ATOM 819 C CA . ASP A 1 109 ? -29.073 20.059 -4.942 1.00 89.44 109 ASP A CA 1
ATOM 820 C C . ASP A 1 109 ? -27.937 20.658 -5.782 1.00 89.44 109 ASP A C 1
ATOM 822 O O . ASP A 1 109 ? -27.798 21.880 -5.865 1.00 89.44 109 ASP A O 1
ATOM 826 N N . LEU A 1 110 ? -27.119 19.795 -6.386 1.00 91.00 110 LEU A N 1
ATOM 827 C CA . LEU A 1 110 ? -25.920 20.173 -7.135 1.00 91.00 110 LEU A CA 1
ATOM 828 C C . LEU A 1 110 ? -26.112 20.077 -8.656 1.00 91.00 110 LEU A C 1
ATOM 830 O O . LEU A 1 110 ? -25.143 20.162 -9.409 1.00 91.00 110 LEU A O 1
ATOM 834 N N . ARG A 1 111 ? -27.351 19.943 -9.154 1.00 91.81 111 ARG A N 1
ATOM 835 C CA . ARG A 1 111 ? -27.614 19.816 -10.603 1.00 91.81 111 ARG A CA 1
ATOM 836 C C . ARG A 1 111 ? -27.114 21.004 -11.424 1.00 91.81 111 ARG A C 1
ATOM 838 O O . ARG A 1 111 ? -26.753 20.838 -12.584 1.00 91.81 111 ARG A O 1
ATOM 845 N N . THR A 1 112 ? -27.069 22.201 -10.842 1.00 92.81 112 THR A N 1
ATOM 846 C CA . THR A 1 112 ? -26.594 23.417 -11.525 1.00 92.81 112 THR A CA 1
ATOM 847 C C . THR A 1 112 ? -25.074 23.460 -11.713 1.00 92.81 112 THR A C 1
ATOM 849 O O . THR A 1 112 ? -24.603 24.225 -12.549 1.00 92.81 112 THR A O 1
ATOM 852 N N . SER A 1 113 ? -24.313 22.633 -10.987 1.00 89.00 113 SER A N 1
ATOM 853 C CA . SER A 1 113 ? -22.849 22.507 -11.078 1.00 89.00 113 SER A CA 1
ATOM 854 C C . SER A 1 113 ? -22.393 21.154 -11.649 1.00 89.00 113 SER A C 1
ATOM 856 O O . SER A 1 113 ? -21.222 20.783 -11.538 1.00 89.00 113 SER A O 1
ATOM 858 N N . GLY A 1 114 ? -23.311 20.408 -12.277 1.00 89.06 114 GLY A N 1
ATOM 859 C CA . GLY A 1 114 ? -23.037 19.095 -12.871 1.00 89.06 114 GLY A CA 1
ATOM 860 C C . GLY A 1 114 ? -23.049 17.927 -11.879 1.00 89.06 114 GLY A C 1
ATOM 861 O O . GLY A 1 114 ? -22.588 16.847 -12.229 1.00 89.06 114 GLY A O 1
ATOM 862 N N . GLY A 1 115 ? -23.548 18.131 -10.656 1.00 89.06 115 GLY A N 1
ATOM 863 C CA . GLY A 1 115 ? -23.760 17.078 -9.661 1.00 89.06 115 GLY A CA 1
ATOM 864 C C . GLY A 1 115 ? -25.180 16.494 -9.670 1.00 89.06 115 GLY A C 1
ATOM 865 O O . GLY A 1 115 ? -25.985 16.732 -10.574 1.00 89.06 115 GLY A O 1
ATOM 866 N N . ALA A 1 116 ? -25.498 15.726 -8.627 1.00 89.88 116 ALA A N 1
ATOM 867 C CA . ALA A 1 116 ? -26.802 15.092 -8.431 1.00 89.88 116 ALA A CA 1
ATOM 868 C C . ALA A 1 116 ? -27.818 16.012 -7.714 1.00 89.88 116 ALA A C 1
ATOM 870 O O . ALA A 1 116 ? -27.421 16.974 -7.048 1.00 89.88 116 ALA A O 1
ATOM 871 N N . PRO A 1 117 ? -29.137 15.740 -7.817 1.00 90.62 117 PRO A N 1
ATOM 872 C CA . PRO A 1 117 ? -30.117 16.342 -6.914 1.00 90.62 117 PRO A CA 1
ATOM 873 C C . PRO A 1 117 ? -29.876 15.904 -5.461 1.00 90.62 117 PRO A C 1
ATOM 875 O O . PRO A 1 117 ? -29.174 14.929 -5.205 1.00 90.62 117 PRO A O 1
ATOM 878 N N . SER A 1 118 ? -30.518 16.595 -4.517 1.00 90.06 118 SER A N 1
ATOM 879 C CA . SER A 1 118 ? -30.460 16.240 -3.094 1.00 90.06 118 SER A CA 1
ATOM 880 C C . SER A 1 118 ? -30.910 14.790 -2.842 1.00 90.06 118 SER A C 1
ATOM 882 O O . SER A 1 118 ? -31.955 14.357 -3.341 1.00 90.06 118 SER A O 1
ATOM 884 N N . THR A 1 119 ? -30.145 14.049 -2.038 1.00 89.19 119 THR A N 1
ATOM 885 C CA . THR A 1 119 ? -30.446 12.684 -1.605 1.00 89.19 119 THR A CA 1
ATOM 886 C C . THR A 1 119 ? -31.624 12.692 -0.631 1.00 89.19 119 THR A C 1
ATOM 888 O O . THR A 1 119 ? -31.571 13.263 0.466 1.00 89.19 119 THR A O 1
ATOM 891 N N . ILE A 1 120 ? -32.687 11.985 -1.010 1.00 87.00 120 ILE A N 1
ATOM 892 C CA . ILE A 1 120 ? -33.909 11.833 -0.215 1.00 87.00 120 ILE A CA 1
ATOM 893 C C . ILE A 1 120 ? -33.689 10.771 0.872 1.00 87.00 120 ILE A C 1
ATOM 895 O O . ILE A 1 120 ? -33.080 9.731 0.634 1.00 87.00 120 ILE A O 1
ATOM 899 N N . ALA A 1 121 ? -34.218 11.002 2.075 1.00 85.12 121 ALA A N 1
ATOM 900 C CA . ALA A 1 121 ? -34.170 10.021 3.159 1.00 85.12 121 ALA A CA 1
ATOM 901 C C . ALA A 1 121 ? -34.773 8.670 2.725 1.00 85.12 121 ALA A C 1
ATOM 903 O O . ALA A 1 121 ? -35.886 8.620 2.204 1.00 85.12 121 ALA A O 1
ATOM 904 N N . GLY A 1 122 ? -34.045 7.575 2.959 1.00 82.94 122 GLY A N 1
ATOM 905 C CA . GLY A 1 122 ? -34.468 6.223 2.571 1.00 82.94 122 GLY A CA 1
ATOM 906 C C . GLY A 1 122 ? -34.203 5.853 1.107 1.00 82.94 122 GLY A C 1
ATOM 907 O O . GLY A 1 122 ? -34.477 4.718 0.728 1.00 82.94 122 GLY A O 1
ATOM 908 N N . TYR A 1 123 ? -33.639 6.762 0.305 1.00 81.81 123 TYR A N 1
ATOM 909 C CA . TYR A 1 123 ? -33.218 6.507 -1.073 1.00 81.81 123 TYR A CA 1
ATOM 910 C C . TYR A 1 123 ? -31.705 6.721 -1.201 1.00 81.81 123 TYR A C 1
ATOM 912 O O . TYR A 1 123 ? -31.140 7.624 -0.586 1.00 81.81 123 TYR A O 1
ATOM 920 N N . GLY A 1 124 ? -31.036 5.848 -1.956 1.00 75.69 124 GLY A N 1
ATOM 921 C CA . GLY A 1 124 ? -29.588 5.922 -2.171 1.00 75.69 124 GLY A CA 1
ATOM 922 C C . GLY A 1 124 ? -29.181 6.937 -3.252 1.00 75.69 124 GLY A C 1
ATOM 923 O O . GLY A 1 124 ? -30.040 7.374 -4.022 1.00 75.69 124 GLY A O 1
ATOM 924 N N . PRO A 1 125 ? -27.876 7.265 -3.352 1.00 85.50 125 PRO A N 1
ATOM 925 C CA . PRO A 1 125 ? -26.781 6.796 -2.492 1.00 85.50 125 PRO A CA 1
ATOM 926 C C . PRO A 1 125 ? -26.597 7.639 -1.213 1.00 85.50 125 PRO A C 1
ATOM 928 O O . PRO A 1 125 ? -26.889 8.833 -1.188 1.00 85.50 125 PRO A O 1
ATOM 931 N N . ASN A 1 126 ? -26.085 7.010 -0.150 1.00 87.56 126 ASN A N 1
ATOM 932 C CA . ASN A 1 126 ? -25.576 7.677 1.052 1.00 87.56 126 ASN A CA 1
ATOM 933 C C . ASN A 1 126 ? -24.177 7.116 1.350 1.00 87.56 126 ASN A C 1
ATOM 935 O O . ASN A 1 126 ? -24.053 5.960 1.744 1.00 87.56 126 ASN A O 1
ATOM 939 N N . THR A 1 127 ? -23.139 7.918 1.122 1.00 88.12 127 THR A N 1
ATOM 940 C CA . THR A 1 127 ? -21.724 7.559 1.296 1.00 88.12 127 THR A CA 1
ATOM 941 C C . THR A 1 127 ? -21.214 7.803 2.713 1.00 88.12 127 THR A C 1
ATOM 943 O O . THR A 1 127 ? -20.091 7.417 3.021 1.00 88.12 127 THR A O 1
ATOM 946 N N . ARG A 1 128 ? -22.023 8.429 3.579 1.00 88.31 128 ARG A N 1
ATOM 947 C CA . ARG A 1 128 ? -21.650 8.825 4.945 1.00 88.31 128 ARG A CA 1
ATOM 948 C C . ARG A 1 128 ? -22.129 7.835 6.001 1.00 88.31 128 ARG A C 1
ATOM 950 O O . ARG A 1 128 ? -21.407 7.529 6.936 1.00 88.31 128 ARG A O 1
ATOM 957 N N . THR A 1 129 ? -23.355 7.330 5.888 1.00 88.56 129 THR A N 1
ATOM 958 C CA . THR A 1 129 ? -23.934 6.370 6.846 1.00 88.56 129 THR A CA 1
ATOM 959 C C . THR A 1 129 ? -23.770 4.949 6.315 1.00 88.56 129 THR A C 1
ATOM 961 O O . THR A 1 129 ? -24.552 4.527 5.467 1.00 88.56 129 THR A O 1
ATOM 964 N N . MET A 1 130 ? -22.772 4.211 6.808 1.00 90.00 130 MET A N 1
ATOM 965 C CA . MET A 1 130 ? -22.432 2.883 6.279 1.00 90.00 130 MET A CA 1
ATOM 966 C C . MET A 1 130 ? -23.215 1.753 6.948 1.00 90.00 130 MET A C 1
ATOM 968 O O . MET A 1 130 ? -23.731 0.860 6.281 1.00 90.00 130 MET A O 1
ATOM 972 N N . MET A 1 131 ? -23.299 1.777 8.279 1.00 92.44 131 MET A N 1
ATOM 973 C CA . MET A 1 131 ? -23.904 0.701 9.065 1.00 92.44 131 MET A CA 1
ATOM 974 C C . MET A 1 131 ? -24.554 1.260 10.329 1.00 92.44 131 MET A C 1
ATOM 976 O O . MET A 1 131 ? -24.030 2.182 10.950 1.00 92.44 131 MET A O 1
ATOM 980 N N . GLN A 1 132 ? -25.686 0.680 10.730 1.00 93.19 132 GLN A N 1
ATOM 981 C CA . GLN A 1 132 ? -26.303 0.923 12.033 1.00 93.19 132 GLN A CA 1
ATOM 982 C C . GLN A 1 132 ? -26.131 -0.307 12.923 1.00 93.19 132 GLN A C 1
ATOM 984 O O . GLN A 1 132 ? -26.507 -1.412 12.536 1.00 93.19 132 GLN A O 1
ATOM 989 N N . ILE A 1 133 ? -25.633 -0.094 14.138 1.00 96.06 133 ILE A N 1
ATOM 990 C CA . ILE A 1 133 ? -25.419 -1.138 15.140 1.00 96.06 133 ILE A CA 1
ATOM 991 C C . ILE A 1 133 ? -26.346 -0.853 16.317 1.00 96.06 133 ILE A C 1
ATOM 993 O O . ILE A 1 133 ? -26.257 0.193 16.956 1.00 96.06 133 ILE A O 1
ATOM 997 N N . LYS A 1 134 ? -27.258 -1.781 16.607 1.00 96.50 134 LYS A N 1
ATOM 998 C CA . LYS A 1 134 ? -28.140 -1.703 17.777 1.00 96.50 134 LYS A CA 1
ATOM 999 C C . LYS A 1 134 ? -27.591 -2.614 18.858 1.00 96.50 134 LYS A C 1
ATOM 1001 O O . LYS A 1 134 ? -27.679 -3.833 18.733 1.00 96.50 134 LYS A O 1
ATOM 1006 N N . VAL A 1 135 ? -27.038 -2.026 19.910 1.00 95.88 135 VAL A N 1
ATOM 1007 C CA . VAL A 1 135 ? -26.504 -2.794 21.030 1.00 95.88 135 VAL A CA 1
ATOM 1008 C C . VAL A 1 135 ? -27.664 -3.154 21.951 1.00 95.88 135 VAL A C 1
ATOM 1010 O O . VAL A 1 135 ? -28.413 -2.286 22.404 1.00 95.88 135 VAL A O 1
ATOM 1013 N N . ALA A 1 136 ? -27.845 -4.448 22.210 1.00 95.12 136 ALA A N 1
ATOM 1014 C CA . ALA A 1 136 ? -28.933 -4.925 23.053 1.00 95.12 136 ALA A CA 1
ATOM 1015 C C . ALA A 1 136 ? -28.882 -4.277 24.449 1.00 95.12 136 ALA A C 1
ATOM 1017 O O . ALA A 1 136 ? -27.815 -4.103 25.036 1.00 95.12 136 ALA A O 1
ATOM 1018 N N . ALA A 1 137 ? -30.052 -3.940 24.996 1.00 95.31 137 ALA A N 1
ATOM 1019 C CA . ALA A 1 137 ? -30.199 -3.438 26.363 1.00 95.31 137 ALA A CA 1
ATOM 1020 C C . ALA A 1 137 ? -30.172 -4.593 27.386 1.00 95.31 137 ALA A C 1
ATOM 1022 O O . ALA A 1 137 ? -31.100 -4.769 28.174 1.00 95.31 137 ALA A O 1
ATOM 1023 N N . SER A 1 138 ? -29.136 -5.428 27.326 1.00 94.00 138 SER A N 1
ATOM 1024 C CA . SER A 1 138 ? -28.880 -6.530 28.259 1.00 94.00 138 SER A CA 1
ATOM 1025 C C . SER A 1 138 ? -27.668 -6.222 29.137 1.00 94.00 138 SER A C 1
ATOM 1027 O O . SER A 1 138 ? -26.893 -5.320 28.826 1.00 94.00 138 SER A O 1
ATOM 1029 N N . ALA A 1 139 ? -27.489 -6.978 30.227 1.00 93.94 139 ALA A N 1
ATOM 1030 C CA . ALA A 1 139 ? -26.265 -6.893 31.022 1.00 93.94 139 ALA A CA 1
ATOM 1031 C C . ALA A 1 139 ? -25.043 -7.121 30.105 1.00 93.94 139 ALA A C 1
ATOM 1033 O O . ALA A 1 139 ? -25.030 -8.127 29.385 1.00 93.94 139 ALA A O 1
ATOM 1034 N N . PRO A 1 140 ? -24.068 -6.196 30.073 1.00 90.81 140 PRO A N 1
ATOM 1035 C CA . PRO A 1 140 ? -22.925 -6.316 29.183 1.00 90.81 140 PRO A CA 1
ATOM 1036 C C . PRO A 1 140 ? -21.995 -7.448 29.626 1.00 90.81 140 PRO A C 1
ATOM 1038 O O . PRO A 1 140 ? -21.934 -7.805 30.806 1.00 90.81 140 PRO A O 1
ATOM 1041 N N . ALA A 1 141 ? -21.269 -8.009 28.659 1.00 89.38 141 ALA A N 1
ATOM 1042 C CA . ALA A 1 141 ? -20.123 -8.864 28.943 1.00 89.38 141 ALA A CA 1
ATOM 1043 C C . ALA A 1 141 ? -19.008 -8.048 29.638 1.00 89.38 141 ALA A C 1
ATOM 1045 O O . ALA A 1 141 ? -19.054 -6.815 29.606 1.00 89.38 141 ALA A O 1
ATOM 1046 N N . PRO A 1 142 ? -18.016 -8.702 30.270 1.00 92.88 142 PRO A N 1
ATOM 1047 C CA . PRO A 1 142 ? -16.811 -8.013 30.728 1.00 92.88 142 PRO A CA 1
ATOM 1048 C C . PRO A 1 142 ? -16.117 -7.262 29.582 1.00 92.88 142 PRO A C 1
ATOM 1050 O O . PRO A 1 142 ? -16.158 -7.735 28.445 1.00 92.88 142 PRO A O 1
ATOM 1053 N N . ASP A 1 143 ? -15.466 -6.141 29.909 1.00 91.94 143 ASP A N 1
ATOM 1054 C CA . ASP A 1 143 ? -14.622 -5.378 28.978 1.00 91.94 143 ASP A CA 1
ATOM 1055 C C . ASP A 1 143 ? -13.600 -6.297 28.282 1.00 91.94 143 ASP A C 1
ATOM 1057 O O . ASP A 1 143 ? -13.079 -7.247 28.882 1.00 91.94 143 ASP A O 1
ATOM 1061 N N . PHE A 1 144 ? -13.297 -5.997 27.018 1.00 95.69 144 PHE A N 1
ATOM 1062 C CA . PHE A 1 144 ? -12.297 -6.729 26.250 1.00 95.69 144 PHE A CA 1
ATOM 1063 C C . PHE A 1 144 ? -10.902 -6.622 26.894 1.00 95.69 144 PHE A C 1
ATOM 1065 O O . PHE A 1 144 ? -10.418 -5.535 27.212 1.00 95.69 144 PHE A O 1
ATOM 1072 N N . ASP A 1 145 ? -10.230 -7.764 27.064 1.00 96.88 145 ASP A N 1
ATOM 1073 C CA . ASP A 1 145 ? -8.906 -7.848 27.689 1.00 96.88 145 ASP A CA 1
ATOM 1074 C C . ASP A 1 145 ? -7.796 -7.556 26.665 1.00 96.88 145 ASP A C 1
ATOM 1076 O O . ASP A 1 145 ? -7.190 -8.463 26.085 1.00 96.88 145 ASP A O 1
ATOM 1080 N N . LEU A 1 146 ? -7.551 -6.263 26.427 1.00 97.38 146 LEU A N 1
ATOM 1081 C CA . LEU A 1 146 ? -6.509 -5.792 25.511 1.00 97.38 146 LEU A CA 1
ATOM 1082 C C . LEU A 1 146 ? -5.109 -6.254 25.940 1.00 97.38 146 LEU A C 1
ATOM 1084 O O . LEU A 1 146 ? -4.324 -6.664 25.093 1.00 97.38 146 LEU A O 1
ATOM 1088 N N . ALA A 1 147 ? -4.811 -6.265 27.241 1.00 97.88 147 ALA A N 1
ATOM 1089 C CA . ALA A 1 147 ? -3.494 -6.663 27.739 1.00 97.88 147 ALA A CA 1
ATOM 1090 C C . ALA A 1 147 ? -3.183 -8.131 27.407 1.00 97.88 147 ALA A C 1
ATOM 1092 O O . ALA A 1 147 ? -2.057 -8.476 27.044 1.00 97.88 147 ALA A O 1
ATOM 1093 N N . LYS A 1 148 ? -4.191 -9.009 27.484 1.00 97.75 148 LYS A N 1
ATOM 1094 C CA . LYS A 1 148 ? -4.051 -10.403 27.054 1.00 97.75 148 LYS A CA 1
ATOM 1095 C C . LYS A 1 148 ? -3.830 -10.530 25.546 1.00 97.75 148 LYS A C 1
ATOM 1097 O O . LYS A 1 148 ? -3.070 -11.404 25.133 1.00 97.75 148 LYS A O 1
ATOM 1102 N N . LEU A 1 149 ? -4.479 -9.690 24.736 1.00 97.88 149 LEU A N 1
ATOM 1103 C CA . LEU A 1 149 ? -4.253 -9.653 23.289 1.00 97.88 149 LEU A CA 1
ATOM 1104 C C . LEU A 1 149 ? -2.825 -9.189 22.969 1.00 97.88 149 LEU A C 1
ATOM 1106 O O . LEU A 1 149 ? -2.121 -9.866 22.228 1.00 97.88 149 LEU A O 1
ATOM 1110 N N . GLU A 1 150 ? -2.369 -8.090 23.568 1.00 98.00 150 GLU A N 1
ATOM 1111 C CA . GLU A 1 150 ? -1.004 -7.575 23.399 1.00 98.00 150 GLU A CA 1
ATOM 1112 C C . GLU A 1 150 ? 0.046 -8.623 23.800 1.00 98.00 150 GLU A C 1
ATOM 1114 O O . GLU A 1 150 ? 1.007 -8.851 23.068 1.00 98.00 150 GLU A O 1
ATOM 1119 N N . ALA A 1 151 ? -0.173 -9.341 24.907 1.00 97.88 151 ALA A N 1
ATOM 1120 C CA . ALA A 1 151 ? 0.709 -10.419 25.355 1.00 97.88 151 ALA A CA 1
ATOM 1121 C C . ALA A 1 151 ? 0.760 -11.630 24.399 1.00 97.88 151 ALA A C 1
ATOM 1123 O O . ALA A 1 151 ? 1.733 -12.382 24.420 1.00 97.88 151 ALA A O 1
ATOM 1124 N N . ALA A 1 152 ? -0.260 -11.839 23.563 1.00 97.19 152 ALA A N 1
ATOM 1125 C CA . ALA A 1 152 ? -0.224 -12.869 22.525 1.00 97.19 152 ALA A CA 1
ATOM 1126 C C . ALA A 1 152 ? 0.616 -12.441 21.306 1.00 97.19 152 ALA A C 1
ATOM 1128 O O . ALA A 1 152 ? 1.165 -13.290 20.610 1.00 97.19 152 ALA A O 1
ATOM 1129 N N . PHE A 1 153 ? 0.727 -11.135 21.045 1.00 97.81 153 PHE A N 1
ATOM 1130 C CA . PHE A 1 153 ? 1.447 -10.601 19.883 1.00 97.81 153 PHE A CA 1
ATOM 1131 C C . PHE A 1 153 ? 2.957 -10.495 20.089 1.00 97.81 153 PHE A C 1
ATOM 1133 O O . PHE A 1 153 ? 3.700 -10.563 19.111 1.00 97.81 153 PHE A O 1
ATOM 1140 N N . VAL A 1 154 ? 3.413 -10.312 21.331 1.00 97.75 154 VAL A N 1
ATOM 1141 C CA . VAL A 1 154 ? 4.850 -10.214 21.618 1.00 97.75 154 VAL A CA 1
ATOM 1142 C C . VAL A 1 154 ? 5.585 -11.511 21.284 1.00 97.75 154 VAL A C 1
ATOM 1144 O O . VAL A 1 154 ? 5.009 -12.596 21.320 1.00 97.75 154 VAL A O 1
ATOM 1147 N N . HIS A 1 155 ? 6.876 -11.377 21.001 1.00 97.62 155 HIS A N 1
ATOM 1148 C CA . HIS A 1 155 ? 7.797 -12.484 20.798 1.00 97.62 155 HIS A CA 1
ATOM 1149 C C . HIS A 1 155 ? 7.814 -13.435 21.995 1.00 97.62 155 HIS A C 1
ATOM 1151 O O . HIS A 1 155 ? 7.928 -12.999 23.148 1.00 97.62 155 HIS A O 1
ATOM 1157 N N . HIS A 1 156 ? 7.819 -14.733 21.701 1.00 96.44 156 HIS A N 1
ATOM 1158 C CA . HIS A 1 156 ? 8.051 -15.788 22.683 1.00 96.44 156 HIS A CA 1
ATOM 1159 C C . HIS A 1 156 ? 9.251 -16.633 22.262 1.00 96.44 156 HIS A C 1
ATOM 1161 O O . HIS A 1 156 ? 9.500 -16.849 21.082 1.00 96.44 156 HIS A O 1
ATOM 1167 N N . ALA A 1 157 ? 9.996 -17.170 23.230 1.00 94.12 157 ALA A N 1
ATOM 1168 C CA . ALA A 1 157 ? 11.202 -17.956 22.941 1.00 94.12 157 ALA A CA 1
ATOM 1169 C C . ALA A 1 157 ? 10.931 -19.248 22.139 1.00 94.12 157 ALA A C 1
ATOM 1171 O O . ALA A 1 157 ? 11.860 -19.828 21.580 1.00 94.12 157 ALA A O 1
ATOM 1172 N N . ASP A 1 158 ? 9.681 -19.714 22.108 1.00 93.50 158 ASP A N 1
ATOM 1173 C CA . ASP A 1 158 ? 9.217 -20.840 21.294 1.00 93.50 158 ASP A CA 1
ATOM 1174 C C . ASP A 1 158 ? 8.707 -20.421 19.901 1.00 93.50 158 ASP A C 1
ATOM 1176 O O . ASP A 1 158 ? 8.266 -21.278 19.137 1.00 93.50 158 ASP A O 1
ATOM 1180 N N . GLY A 1 159 ? 8.784 -19.128 19.568 1.00 91.25 159 GLY A N 1
ATOM 1181 C CA . GLY A 1 159 ? 8.326 -18.552 18.307 1.00 91.25 159 GLY A CA 1
ATOM 1182 C C . GLY A 1 159 ? 6.808 -18.455 18.187 1.00 91.25 159 GLY A C 1
ATOM 1183 O O . GLY A 1 159 ? 6.307 -18.363 17.075 1.00 91.25 159 GLY A O 1
ATOM 1184 N N . SER A 1 160 ? 6.055 -18.533 19.291 1.00 95.25 160 SER A N 1
ATOM 1185 C CA . SER A 1 160 ? 4.585 -18.527 19.265 1.00 95.25 160 SER A CA 1
ATOM 1186 C C . SER A 1 160 ? 3.941 -17.137 19.181 1.00 95.25 160 SER A C 1
ATOM 1188 O O . SER A 1 160 ? 2.711 -17.045 19.174 1.00 95.25 160 SER A O 1
ATOM 1190 N N . GLY A 1 161 ? 4.727 -16.055 19.100 1.00 97.12 161 GLY A N 1
ATOM 1191 C CA . GLY A 1 161 ? 4.190 -14.708 18.908 1.00 97.12 161 GLY A CA 1
ATOM 1192 C C . GLY A 1 161 ? 3.375 -14.619 17.616 1.00 97.12 161 GLY A C 1
ATOM 1193 O O . GLY A 1 161 ? 3.769 -15.152 16.576 1.00 97.12 161 GLY A O 1
ATOM 1194 N N . VAL A 1 162 ? 2.213 -13.958 17.663 1.00 97.00 162 VAL A N 1
ATOM 1195 C CA . VAL A 1 162 ? 1.268 -13.943 16.527 1.00 97.00 162 VAL A CA 1
ATOM 1196 C C . VAL A 1 162 ? 1.925 -13.435 15.242 1.00 97.00 162 VAL A C 1
ATOM 1198 O O . VAL A 1 162 ? 1.790 -14.064 14.197 1.00 97.00 162 VAL A O 1
ATOM 1201 N N . PHE A 1 163 ? 2.660 -12.323 15.306 1.00 96.31 163 PHE A N 1
ATOM 1202 C CA . PHE A 1 163 ? 3.262 -11.715 14.118 1.00 96.31 163 PHE A CA 1
ATOM 1203 C C . PHE A 1 163 ? 4.405 -12.556 13.538 1.00 96.31 163 PHE A C 1
ATOM 1205 O O . PHE A 1 163 ? 4.476 -12.722 12.327 1.00 96.31 163 PHE A O 1
ATOM 1212 N N . GLU A 1 164 ? 5.289 -13.088 14.383 1.00 94.19 164 GLU A N 1
ATOM 1213 C CA . GLU A 1 164 ? 6.467 -13.850 13.945 1.00 94.19 164 GLU A CA 1
ATOM 1214 C C . GLU A 1 164 ? 6.137 -15.256 13.424 1.00 94.19 164 GLU A C 1
ATOM 1216 O O . GLU A 1 164 ? 6.866 -15.771 12.583 1.00 94.19 164 GLU A O 1
ATOM 1221 N N . SER A 1 165 ? 5.039 -15.861 13.891 1.00 94.31 165 SER A N 1
ATOM 1222 C CA . SER A 1 165 ? 4.646 -17.235 13.538 1.00 94.31 165 SER A CA 1
ATOM 1223 C C . SER A 1 165 ? 3.718 -17.348 12.329 1.00 94.31 165 SER A C 1
ATOM 1225 O O . SER A 1 165 ? 3.535 -18.438 11.791 1.00 94.31 165 SER A O 1
ATOM 1227 N N . SER A 1 166 ? 3.072 -16.253 11.923 1.00 92.75 166 SER A N 1
ATOM 1228 C CA . SER A 1 166 ? 1.963 -16.301 10.958 1.00 92.75 166 SER A CA 1
ATOM 1229 C C . SER A 1 166 ? 2.323 -15.839 9.551 1.00 92.75 166 SER A C 1
ATOM 1231 O O . SER A 1 166 ? 1.587 -16.133 8.609 1.00 92.75 166 SER A O 1
ATOM 1233 N N . GLN A 1 167 ? 3.431 -15.120 9.385 1.00 90.25 167 GLN A N 1
ATOM 1234 C CA . GLN A 1 167 ? 3.777 -14.475 8.122 1.00 90.25 167 GLN A CA 1
ATOM 1235 C C . GLN A 1 167 ? 5.286 -14.395 7.918 1.00 90.25 167 GLN A C 1
ATOM 1237 O O . GLN A 1 167 ? 6.085 -14.847 8.733 1.00 90.25 167 GLN A O 1
ATOM 1242 N N . HIS A 1 168 ? 5.688 -13.865 6.770 1.00 92.06 168 HIS A N 1
ATOM 1243 C CA . HIS A 1 168 ? 7.085 -13.869 6.365 1.00 92.06 168 HIS A CA 1
ATOM 1244 C C . HIS A 1 168 ? 7.904 -12.849 7.170 1.00 92.06 168 HIS A C 1
ATOM 1246 O O . HIS A 1 168 ? 7.373 -11.795 7.533 1.00 92.06 168 HIS A O 1
ATOM 1252 N N . PRO A 1 169 ? 9.201 -13.106 7.425 1.00 95.31 169 PRO A N 1
ATOM 1253 C CA . PRO A 1 169 ? 10.044 -12.157 8.137 1.00 95.31 169 PRO A CA 1
ATOM 1254 C C . PRO A 1 169 ? 10.120 -10.814 7.414 1.00 95.31 169 PRO A C 1
ATOM 1256 O O . PRO A 1 169 ? 10.302 -10.769 6.196 1.00 95.31 169 PRO A O 1
ATOM 1259 N N . ILE A 1 170 ? 10.043 -9.727 8.180 1.00 97.25 170 ILE A N 1
ATOM 1260 C CA . ILE A 1 170 ? 10.118 -8.367 7.643 1.00 97.25 170 ILE A CA 1
ATOM 1261 C C . ILE A 1 170 ? 11.471 -8.130 6.948 1.00 97.25 170 ILE A C 1
ATOM 1263 O O . ILE A 1 170 ? 12.495 -8.687 7.357 1.00 97.25 170 ILE A O 1
ATOM 1267 N N . ILE A 1 171 ? 11.494 -7.300 5.903 1.00 97.88 171 ILE A N 1
ATOM 1268 C CA . ILE A 1 171 ? 12.715 -7.053 5.121 1.00 97.88 171 ILE A CA 1
ATOM 1269 C C . ILE A 1 171 ? 13.618 -6.078 5.876 1.00 97.88 171 ILE A C 1
ATOM 1271 O O . ILE A 1 171 ? 14.751 -6.407 6.230 1.00 97.88 171 ILE A O 1
ATOM 1275 N N . VAL A 1 172 ? 13.105 -4.877 6.137 1.00 98.38 172 VAL A N 1
ATOM 1276 C CA . VAL A 1 172 ? 13.836 -3.782 6.775 1.00 98.38 172 VAL A CA 1
ATOM 1277 C C . VAL A 1 172 ? 13.506 -3.759 8.261 1.00 98.38 172 VAL A C 1
ATOM 1279 O O . VAL A 1 172 ? 12.365 -3.498 8.646 1.00 98.38 172 VAL A O 1
ATOM 1282 N N . GLY A 1 173 ? 14.505 -3.998 9.111 1.00 97.88 173 GLY A N 1
ATOM 1283 C CA . GLY A 1 173 ? 14.346 -3.910 10.558 1.00 97.88 173 GLY A CA 1
ATOM 1284 C C . GLY A 1 173 ? 14.067 -2.477 11.012 1.00 97.88 173 GLY A C 1
ATOM 1285 O O . GLY A 1 173 ? 14.867 -1.572 10.772 1.00 97.88 173 GLY A O 1
ATOM 1286 N N . GLN A 1 174 ? 12.942 -2.274 11.698 1.00 98.31 174 GLN A N 1
ATOM 1287 C CA . GLN A 1 174 ? 12.543 -0.992 12.284 1.00 98.31 174 GLN A CA 1
ATOM 1288 C C . GLN A 1 174 ? 12.059 -1.210 13.720 1.00 98.31 174 GLN A C 1
ATOM 1290 O O . GLN A 1 174 ? 11.511 -2.262 14.053 1.00 98.31 174 GLN A O 1
ATOM 1295 N N . SER A 1 175 ? 12.229 -0.206 14.583 1.00 98.12 175 SER A N 1
ATOM 1296 C CA . SER A 1 175 ? 11.904 -0.338 16.009 1.00 98.12 175 SER A CA 1
ATOM 1297 C C . SER A 1 175 ? 10.466 -0.775 16.342 1.00 98.12 175 SER A C 1
ATOM 1299 O O . SER A 1 175 ? 10.321 -1.460 17.354 1.00 98.12 175 SER A O 1
ATOM 1301 N N . PRO A 1 176 ? 9.411 -0.451 15.556 1.00 97.94 176 PRO A N 1
ATOM 1302 C CA . PRO A 1 176 ? 8.061 -0.945 15.842 1.00 97.94 176 PRO A CA 1
ATOM 1303 C C . PRO A 1 176 ? 7.922 -2.474 15.802 1.00 97.94 176 PRO A C 1
ATOM 1305 O O . PRO A 1 176 ? 6.995 -3.011 16.393 1.00 97.94 176 PRO A O 1
ATOM 1308 N N . TYR A 1 177 ? 8.857 -3.183 15.164 1.00 98.25 177 TYR A N 1
ATOM 1309 C CA . TYR A 1 177 ? 8.862 -4.646 15.108 1.00 98.25 177 TYR A CA 1
ATOM 1310 C C . TYR A 1 177 ? 9.604 -5.303 16.287 1.00 98.25 177 TYR A C 1
ATOM 1312 O O . TYR A 1 177 ? 9.612 -6.526 16.401 1.00 98.25 177 TYR A O 1
ATOM 1320 N N . ASN A 1 178 ? 10.229 -4.523 17.181 1.00 98.06 178 ASN A N 1
ATOM 1321 C CA . ASN A 1 178 ? 11.070 -5.074 18.251 1.00 98.06 178 ASN A CA 1
ATOM 1322 C C . ASN A 1 178 ? 10.310 -5.979 19.222 1.00 98.06 178 ASN A C 1
ATOM 1324 O O . ASN A 1 178 ? 10.839 -7.015 19.614 1.00 98.06 178 ASN A O 1
ATOM 1328 N N . SER A 1 179 ? 9.080 -5.616 19.596 1.00 97.62 179 SER A N 1
ATOM 1329 C CA . SER A 1 179 ? 8.253 -6.450 20.475 1.00 97.62 179 SER A CA 1
ATOM 1330 C C . SER A 1 179 ? 7.847 -7.761 19.810 1.00 97.62 179 SER A C 1
ATOM 1332 O O . SER A 1 179 ? 7.795 -8.774 20.495 1.00 97.62 179 SER A O 1
ATOM 1334 N N . ALA A 1 180 ? 7.592 -7.742 18.500 1.00 97.81 180 ALA A N 1
ATOM 1335 C CA . ALA A 1 180 ? 7.139 -8.893 17.724 1.00 97.81 180 ALA A CA 1
ATOM 1336 C C . ALA A 1 180 ? 8.240 -9.934 17.478 1.00 97.81 180 ALA A C 1
ATOM 1338 O O . ALA A 1 180 ? 7.937 -11.116 17.397 1.00 97.81 180 ALA A O 1
ATOM 1339 N N . TYR A 1 181 ? 9.502 -9.500 17.377 1.00 97.31 181 TYR A N 1
ATOM 1340 C CA . TYR A 1 181 ? 10.644 -10.373 17.062 1.00 97.31 181 TYR A CA 1
ATOM 1341 C C . TYR A 1 181 ? 11.658 -10.542 18.202 1.00 97.31 181 TYR A C 1
ATOM 1343 O O . TYR A 1 181 ? 12.685 -11.194 18.020 1.00 97.31 181 TYR A O 1
ATOM 1351 N N . GLY A 1 182 ? 11.459 -9.881 19.347 1.00 96.12 182 GLY A N 1
ATOM 1352 C CA . GLY A 1 182 ? 12.461 -9.855 20.418 1.00 96.12 182 GLY A CA 1
ATOM 1353 C C . GLY A 1 182 ? 13.773 -9.179 19.994 1.00 96.12 182 GLY A C 1
ATOM 1354 O O . GLY A 1 182 ? 14.836 -9.471 20.541 1.00 96.12 182 GLY A O 1
ATOM 1355 N N . SER A 1 183 ? 13.713 -8.293 18.995 1.00 96.50 183 SER A N 1
ATOM 1356 C CA . SER A 1 183 ? 14.869 -7.612 18.410 1.00 96.50 183 SER A CA 1
ATOM 1357 C C . SER A 1 183 ? 15.166 -6.270 19.091 1.00 96.50 183 SER A C 1
ATOM 1359 O O . SER A 1 183 ? 14.499 -5.839 20.031 1.00 96.50 183 SER A O 1
ATOM 1361 N N . SER A 1 184 ? 16.213 -5.578 18.634 1.00 96.88 184 SER A N 1
ATOM 1362 C CA . SER A 1 184 ? 16.634 -4.274 19.174 1.00 96.88 184 SER A CA 1
ATOM 1363 C C . SER A 1 184 ? 17.035 -3.297 18.065 1.00 96.88 184 SER A C 1
ATOM 1365 O O . SER A 1 184 ? 18.093 -2.671 18.115 1.00 96.88 184 SER A O 1
ATOM 1367 N N . PHE A 1 185 ? 16.194 -3.166 17.037 1.00 98.00 185 PHE A N 1
ATOM 1368 C CA . PHE A 1 185 ? 16.383 -2.178 15.980 1.00 98.00 185 PHE A CA 1
ATOM 1369 C C . PHE A 1 185 ? 16.293 -0.755 16.547 1.00 98.00 185 PHE A C 1
ATOM 1371 O O . PHE A 1 185 ? 15.408 -0.480 17.370 1.00 98.00 185 PHE A O 1
ATOM 1378 N N . PRO A 1 186 ? 17.183 0.161 16.128 1.00 97.00 186 PRO A N 1
ATOM 1379 C CA . PRO A 1 186 ? 17.173 1.527 16.624 1.00 97.00 186 PRO A CA 1
ATOM 1380 C C . PRO A 1 186 ? 15.944 2.279 16.105 1.00 97.00 186 PRO A C 1
ATOM 1382 O O . PRO A 1 186 ? 15.485 2.072 14.984 1.00 97.00 186 PRO A O 1
ATOM 1385 N N . SER A 1 187 ? 15.413 3.190 16.917 1.00 96.00 187 SER A N 1
ATOM 1386 C CA . SER A 1 187 ? 14.289 4.045 16.521 1.00 96.00 187 SER A CA 1
ATOM 1387 C C . SER A 1 187 ? 14.731 5.288 15.751 1.00 96.00 187 SER A C 1
ATOM 1389 O O . SER A 1 187 ? 13.908 5.923 15.101 1.00 96.00 187 SER A O 1
ATOM 1391 N N . ASN A 1 188 ? 16.011 5.658 15.790 1.00 95.25 188 ASN A N 1
ATOM 1392 C CA . ASN A 1 188 ? 16.554 6.845 15.134 1.00 95.25 188 ASN A CA 1
ATOM 1393 C C . ASN A 1 188 ? 17.971 6.605 14.584 1.00 95.25 188 ASN A C 1
ATOM 1395 O O . ASN A 1 188 ? 18.579 5.555 14.791 1.00 95.25 188 ASN A O 1
ATOM 1399 N N . GLY A 1 189 ? 18.480 7.594 13.850 1.00 93.94 189 GLY A N 1
ATOM 1400 C CA . GLY A 1 189 ? 19.794 7.520 13.224 1.00 93.94 189 GLY A CA 1
ATOM 1401 C C . GLY A 1 189 ? 19.807 6.725 11.910 1.00 93.94 189 GLY A C 1
ATOM 1402 O O . GLY A 1 189 ? 18.755 6.352 11.391 1.00 93.94 189 GLY A O 1
ATOM 1403 N N . PRO A 1 190 ? 21.004 6.475 11.352 1.00 93.12 190 PRO A N 1
ATOM 1404 C CA . PRO A 1 190 ? 21.170 5.961 9.989 1.00 93.12 190 PRO A CA 1
ATOM 1405 C C . PRO A 1 190 ? 20.693 4.516 9.795 1.00 93.12 190 PRO A C 1
ATOM 1407 O O . PRO A 1 190 ? 20.511 4.092 8.664 1.00 93.12 190 PRO A O 1
ATOM 1410 N N . LEU A 1 191 ? 20.493 3.764 10.883 1.00 96.25 191 LEU A N 1
ATOM 1411 C CA . LEU A 1 191 ? 20.035 2.371 10.856 1.00 96.25 191 LEU A CA 1
ATOM 1412 C C . LEU A 1 191 ? 18.594 2.209 11.357 1.00 96.25 191 LEU A C 1
ATOM 1414 O O . LEU A 1 191 ? 18.171 1.091 11.630 1.00 96.25 191 LEU A O 1
ATOM 1418 N N . ALA A 1 192 ? 17.830 3.301 11.470 1.00 97.38 192 ALA A N 1
ATOM 1419 C CA . ALA A 1 192 ? 16.417 3.251 11.858 1.00 97.38 192 ALA A CA 1
ATOM 1420 C C . ALA A 1 192 ? 15.494 2.643 10.786 1.00 97.38 192 ALA A C 1
ATOM 1422 O O . ALA A 1 192 ? 14.280 2.619 10.982 1.00 97.38 192 ALA A O 1
ATOM 1423 N N . GLY A 1 193 ? 16.057 2.218 9.647 1.00 97.19 193 GLY A N 1
ATOM 1424 C CA . GLY A 1 193 ? 15.303 1.713 8.504 1.00 97.19 193 GLY A CA 1
ATOM 1425 C C . GLY A 1 193 ? 14.404 2.790 7.903 1.00 97.19 193 GLY A C 1
ATOM 1426 O O . GLY A 1 193 ? 13.221 2.548 7.706 1.00 97.19 193 GLY A O 1
ATOM 1427 N N . LEU A 1 194 ? 14.933 3.998 7.691 1.00 97.94 194 LEU A N 1
ATOM 1428 C CA . LEU A 1 194 ? 14.192 5.130 7.130 1.00 97.94 194 LEU A CA 1
ATOM 1429 C C . LEU A 1 194 ? 14.930 5.694 5.922 1.00 97.94 194 LEU A C 1
ATOM 1431 O O . LEU A 1 194 ? 16.148 5.866 5.961 1.00 97.94 194 LEU A O 1
ATOM 1435 N N . VAL A 1 195 ? 14.173 6.024 4.883 1.00 97.62 195 VAL A N 1
ATOM 1436 C CA . VAL A 1 195 ? 14.653 6.692 3.674 1.00 97.62 195 VAL A CA 1
ATOM 1437 C C . VAL A 1 195 ? 14.424 8.195 3.792 1.00 97.62 195 VAL A C 1
ATOM 1439 O O . VAL A 1 195 ? 13.388 8.635 4.289 1.00 97.62 195 VAL A O 1
ATOM 1442 N N . GLN A 1 196 ? 15.398 8.979 3.331 1.00 95.06 196 GLN A N 1
ATOM 1443 C CA . GLN A 1 196 ? 15.299 10.423 3.118 1.00 95.06 196 GLN A CA 1
ATOM 1444 C C . GLN A 1 196 ? 15.145 10.767 1.634 1.00 95.06 196 GLN A C 1
ATOM 1446 O O . GLN A 1 196 ? 15.539 9.990 0.764 1.00 95.06 196 GLN A O 1
ATOM 1451 N N . ILE A 1 197 ? 14.629 11.967 1.349 1.00 89.62 197 ILE A N 1
ATOM 1452 C CA . ILE A 1 197 ? 14.204 12.388 0.002 1.00 89.62 197 ILE A CA 1
ATOM 1453 C C . ILE A 1 197 ? 15.290 12.208 -1.081 1.00 89.62 197 ILE A C 1
ATOM 1455 O O . ILE A 1 197 ? 15.013 11.695 -2.160 1.00 89.62 197 ILE A O 1
ATOM 1459 N N . PHE A 1 198 ? 16.554 12.529 -0.790 1.00 89.62 198 PHE A N 1
ATOM 1460 C CA . PHE A 1 198 ? 17.659 12.422 -1.759 1.00 89.62 198 PHE A CA 1
ATOM 1461 C C . PHE A 1 198 ? 18.427 11.095 -1.699 1.00 89.62 198 PHE A C 1
ATOM 1463 O O . PHE A 1 198 ? 19.486 10.963 -2.315 1.00 89.62 198 PHE A O 1
ATOM 1470 N N . ASN A 1 199 ? 17.966 10.114 -0.921 1.00 93.69 199 ASN A N 1
ATOM 1471 C CA . ASN A 1 199 ? 18.627 8.816 -0.906 1.00 93.69 199 ASN A CA 1
ATOM 1472 C C . ASN A 1 199 ? 18.385 8.069 -2.218 1.00 93.69 199 ASN A C 1
ATOM 1474 O O . ASN A 1 199 ? 17.288 8.067 -2.765 1.00 93.69 199 ASN A O 1
ATOM 1478 N N . THR A 1 200 ? 19.430 7.390 -2.684 1.00 93.94 200 THR A N 1
ATOM 1479 C CA . THR A 1 200 ? 19.398 6.470 -3.831 1.00 93.94 200 THR A CA 1
ATOM 1480 C C . THR A 1 200 ? 19.620 5.017 -3.407 1.00 93.94 200 THR A C 1
ATOM 1482 O O . THR A 1 200 ? 19.529 4.104 -4.223 1.00 93.94 200 THR A O 1
ATOM 1485 N N . ALA A 1 201 ? 19.910 4.793 -2.125 1.00 97.31 201 ALA A N 1
ATOM 1486 C CA . ALA A 1 201 ? 20.054 3.490 -1.496 1.00 97.31 201 ALA A CA 1
ATOM 1487 C C . ALA A 1 201 ? 19.653 3.581 -0.017 1.00 97.31 201 ALA A C 1
ATOM 1489 O O . ALA A 1 201 ? 19.756 4.651 0.589 1.00 97.31 201 ALA A O 1
ATOM 1490 N N . LEU A 1 202 ? 19.246 2.456 0.569 1.00 98.38 202 LEU A N 1
ATOM 1491 C CA . LEU A 1 202 ? 18.971 2.312 1.997 1.00 98.38 202 LEU A CA 1
ATOM 1492 C C . LEU A 1 202 ? 19.939 1.300 2.611 1.00 98.38 202 LEU A C 1
ATOM 1494 O O . LEU A 1 202 ? 20.036 0.170 2.135 1.00 98.38 202 LEU A O 1
ATOM 1498 N N . THR A 1 203 ? 20.608 1.697 3.696 1.00 98.38 203 THR A N 1
ATOM 1499 C CA . THR A 1 203 ? 21.351 0.781 4.571 1.00 98.38 203 THR A CA 1
ATOM 1500 C C . THR A 1 203 ? 20.514 0.471 5.805 1.00 98.38 203 THR A C 1
ATOM 1502 O O . THR A 1 203 ? 20.071 1.391 6.489 1.00 98.38 203 THR A O 1
ATOM 1505 N N . PHE A 1 204 ? 20.301 -0.807 6.110 1.00 98.19 204 PHE A N 1
ATOM 1506 C CA . PHE A 1 204 ? 19.440 -1.233 7.213 1.00 98.19 204 PHE A CA 1
ATOM 1507 C C . PHE A 1 204 ? 19.931 -2.520 7.876 1.00 98.19 204 PHE A C 1
ATOM 1509 O O . PHE A 1 204 ? 20.679 -3.295 7.281 1.00 98.19 204 PHE A O 1
ATOM 1516 N N . SER A 1 205 ? 19.491 -2.744 9.115 1.00 97.94 205 SER A N 1
ATOM 1517 C CA . SER A 1 205 ? 19.705 -3.998 9.843 1.00 97.94 205 SER A CA 1
ATOM 1518 C C . SER A 1 205 ? 18.601 -5.003 9.516 1.00 97.94 205 SER A C 1
ATOM 1520 O O . SER A 1 205 ? 17.428 -4.638 9.450 1.00 97.94 205 SER A O 1
ATOM 1522 N N . THR A 1 206 ? 18.968 -6.270 9.354 1.00 97.81 206 THR A N 1
ATOM 1523 C CA . THR A 1 206 ? 18.037 -7.380 9.110 1.00 97.81 206 THR A CA 1
ATOM 1524 C C . THR A 1 206 ? 17.771 -8.164 10.400 1.00 97.81 206 THR A C 1
ATOM 1526 O O . THR A 1 206 ? 18.513 -8.052 11.381 1.00 97.81 206 THR A O 1
ATOM 1529 N N . LEU A 1 207 ? 16.756 -9.032 10.384 1.00 96.81 207 LEU A N 1
ATOM 1530 C CA . LEU A 1 207 ? 16.537 -10.028 11.445 1.00 96.81 207 LEU A CA 1
ATOM 1531 C C . LEU A 1 207 ? 17.642 -11.103 11.503 1.00 96.81 207 LEU A C 1
ATOM 1533 O O . LEU A 1 207 ? 17.810 -11.751 12.531 1.00 96.81 207 LEU A O 1
ATOM 1537 N N . SER A 1 208 ? 18.450 -11.252 10.447 1.00 95.94 208 SER A N 1
ATOM 1538 C CA . SER A 1 208 ? 19.635 -12.127 10.429 1.00 95.94 208 SER A CA 1
ATOM 1539 C C . SER A 1 208 ? 20.850 -11.512 11.147 1.00 95.94 208 SER A C 1
ATOM 1541 O O . SER A 1 208 ? 21.944 -12.073 11.098 1.00 95.94 208 SER A O 1
ATOM 1543 N N . ASN A 1 209 ? 20.685 -10.359 11.811 1.00 92.56 209 ASN A N 1
ATOM 1544 C CA . ASN A 1 209 ? 21.739 -9.616 12.513 1.00 92.56 209 ASN A CA 1
ATOM 1545 C C . ASN A 1 209 ? 22.901 -9.150 11.617 1.00 92.56 209 ASN A C 1
ATOM 1547 O O . ASN A 1 209 ? 24.006 -8.900 12.103 1.00 92.56 209 ASN A O 1
ATOM 1551 N N . ASN A 1 210 ? 22.662 -8.995 10.313 1.00 95.56 210 ASN A N 1
ATOM 1552 C CA . ASN A 1 210 ? 23.586 -8.339 9.394 1.00 95.56 210 ASN A CA 1
ATOM 1553 C C . ASN A 1 210 ? 23.012 -7.007 8.893 1.00 95.56 210 ASN A C 1
ATOM 1555 O O . ASN A 1 210 ? 21.836 -6.705 9.086 1.00 95.56 210 ASN A O 1
ATOM 1559 N N . GLN A 1 211 ? 23.864 -6.193 8.271 1.00 97.62 211 GLN A N 1
ATOM 1560 C CA . GLN A 1 211 ? 23.448 -4.964 7.601 1.00 97.62 211 GLN A CA 1
ATOM 1561 C C . GLN A 1 211 ? 23.538 -5.151 6.094 1.00 97.62 211 GLN A C 1
ATOM 1563 O O . GLN A 1 211 ? 24.510 -5.724 5.598 1.00 97.62 211 GLN A O 1
ATOM 1568 N N . LEU A 1 212 ? 22.537 -4.647 5.384 1.00 98.12 212 LEU A N 1
ATOM 1569 C CA . LEU A 1 212 ? 22.477 -4.654 3.929 1.00 98.12 212 LEU A CA 1
ATOM 1570 C C . LEU A 1 212 ? 22.331 -3.226 3.422 1.00 98.12 212 LEU A C 1
ATOM 1572 O O . LEU A 1 212 ? 21.668 -2.409 4.058 1.00 98.12 212 LEU A O 1
ATOM 1576 N N . THR A 1 213 ? 22.929 -2.945 2.267 1.00 98.31 213 THR A N 1
ATOM 1577 C CA . THR A 1 213 ? 22.713 -1.707 1.515 1.00 98.31 213 THR A CA 1
ATOM 1578 C C . THR A 1 213 ? 22.066 -2.069 0.190 1.00 98.31 213 THR A C 1
ATOM 1580 O O . THR A 1 213 ? 22.671 -2.776 -0.613 1.00 98.31 213 THR A O 1
ATOM 1583 N N . MET A 1 214 ? 20.845 -1.592 -0.039 1.00 97.75 214 MET A N 1
ATOM 1584 C CA . MET A 1 214 ? 20.080 -1.876 -1.253 1.00 97.75 214 MET A CA 1
ATOM 1585 C C . MET A 1 214 ? 19.803 -0.589 -2.031 1.00 97.75 214 MET A C 1
ATOM 1587 O O . MET A 1 214 ? 19.445 0.413 -1.408 1.00 97.75 214 MET A O 1
ATOM 1591 N N . PRO A 1 215 ? 19.955 -0.581 -3.368 1.00 97.19 215 PRO A N 1
ATOM 1592 C CA . PRO A 1 215 ? 19.557 0.561 -4.180 1.00 97.19 215 PRO A CA 1
ATOM 1593 C C . PRO A 1 215 ? 18.036 0.753 -4.128 1.00 97.19 215 PRO A C 1
ATOM 1595 O O . PRO A 1 215 ? 17.283 -0.217 -4.030 1.00 97.19 215 PRO A O 1
ATOM 1598 N N . LEU A 1 216 ? 17.593 2.005 -4.222 1.00 96.75 216 LEU A N 1
ATOM 1599 C CA . LEU A 1 216 ? 16.182 2.345 -4.371 1.00 96.75 216 LEU A CA 1
ATOM 1600 C C . LEU A 1 216 ? 15.829 2.349 -5.859 1.00 96.75 216 LEU A C 1
ATOM 1602 O O . LEU A 1 216 ? 16.456 3.055 -6.647 1.00 96.75 216 LEU A O 1
ATOM 1606 N N . ALA A 1 217 ? 14.827 1.566 -6.244 1.00 95.38 217 ALA A N 1
ATOM 1607 C CA . ALA A 1 217 ? 14.274 1.592 -7.587 1.00 95.38 217 ALA A CA 1
ATOM 1608 C C . ALA A 1 217 ? 13.275 2.758 -7.696 1.00 95.38 217 ALA A C 1
ATOM 1610 O O . ALA A 1 217 ? 12.276 2.757 -6.966 1.00 95.38 217 ALA A O 1
ATOM 1611 N N . PRO A 1 218 ? 13.513 3.744 -8.579 1.00 93.94 218 PRO A N 1
ATOM 1612 C CA . PRO A 1 218 ? 12.600 4.863 -8.745 1.00 93.94 218 PRO A CA 1
ATOM 1613 C C . PRO A 1 218 ? 11.299 4.397 -9.400 1.00 93.94 218 PRO A C 1
ATOM 1615 O O . PRO A 1 218 ? 11.300 3.646 -10.383 1.00 93.94 218 PRO A O 1
ATOM 1618 N N . LYS A 1 219 ? 10.189 4.869 -8.844 1.00 95.44 219 LYS A N 1
ATOM 1619 C CA . LYS A 1 219 ? 8.828 4.745 -9.360 1.00 95.44 219 LYS A CA 1
ATOM 1620 C C . LYS A 1 219 ? 8.170 6.108 -9.275 1.00 95.44 219 LYS A C 1
ATOM 1622 O O . LYS A 1 219 ? 8.563 6.934 -8.454 1.00 95.44 219 LYS A O 1
ATOM 1627 N N . GLN A 1 220 ? 7.173 6.331 -10.112 1.00 92.94 220 GLN A N 1
ATOM 1628 C CA . GLN A 1 220 ? 6.508 7.617 -10.152 1.00 92.94 220 GLN A CA 1
ATOM 1629 C C . GLN A 1 220 ? 5.005 7.499 -10.373 1.00 92.94 220 GLN A C 1
ATOM 1631 O O . GLN A 1 220 ? 4.551 6.613 -11.094 1.00 92.94 220 GLN A O 1
ATOM 1636 N N . ILE A 1 221 ? 4.275 8.430 -9.763 1.00 94.62 221 ILE A N 1
ATOM 1637 C CA . ILE A 1 221 ? 2.878 8.745 -10.039 1.00 94.62 221 ILE A CA 1
ATOM 1638 C C . ILE A 1 221 ? 2.787 10.200 -10.512 1.00 94.62 221 ILE A C 1
ATOM 1640 O O . ILE A 1 221 ? 3.409 11.075 -9.903 1.00 94.62 221 ILE A O 1
ATOM 1644 N N . GLN A 1 222 ? 2.000 10.431 -11.566 1.00 91.50 222 GLN A N 1
ATOM 1645 C CA . GLN A 1 222 ? 1.544 11.757 -11.990 1.00 91.50 222 GLN A CA 1
ATOM 1646 C C . GLN A 1 222 ? 0.065 11.712 -12.368 1.00 91.50 222 GLN A C 1
ATOM 1648 O O . GLN A 1 222 ? -0.329 10.868 -13.171 1.00 91.50 222 GLN A O 1
ATOM 1653 N N . ASP A 1 223 ? -0.727 12.646 -11.851 1.00 87.31 223 ASP A N 1
ATOM 1654 C CA . ASP A 1 223 ? -2.162 12.785 -12.143 1.00 87.31 223 ASP A CA 1
ATOM 1655 C C . ASP A 1 223 ? -2.610 14.253 -12.341 1.00 87.31 223 ASP A C 1
ATOM 1657 O O . ASP A 1 223 ? -3.805 14.550 -12.359 1.00 87.31 223 ASP A O 1
ATOM 1661 N N . GLU A 1 224 ? -1.663 15.186 -12.495 1.00 82.75 224 GLU A N 1
ATOM 1662 C CA . GLU A 1 224 ? -1.948 16.623 -12.575 1.00 82.75 224 GLU A CA 1
ATOM 1663 C C . GLU A 1 224 ? -2.558 17.074 -13.920 1.00 82.75 224 GLU A C 1
ATOM 1665 O O . GLU A 1 224 ? -2.247 16.567 -15.009 1.00 82.75 224 GLU A O 1
ATOM 1670 N N . MET A 1 225 ? -3.435 18.083 -13.815 1.00 63.16 225 MET A N 1
ATOM 1671 C CA . MET A 1 225 ? -4.186 18.686 -14.914 1.00 63.16 225 MET A CA 1
ATOM 1672 C C . MET A 1 225 ? -3.310 19.503 -15.886 1.00 63.16 225 MET A C 1
ATOM 1674 O O . MET A 1 225 ? -3.273 20.729 -15.835 1.00 63.16 225 MET A O 1
ATOM 1678 N N . GLY A 1 226 ? -2.733 18.842 -16.885 1.00 68.62 226 GLY A N 1
ATOM 1679 C CA . GLY A 1 226 ? -1.998 19.506 -17.972 1.00 68.62 226 GLY A CA 1
ATOM 1680 C C . GLY A 1 226 ? -0.762 18.737 -18.414 1.00 68.62 226 GLY A C 1
ATOM 1681 O O . GLY A 1 226 ? -0.321 18.886 -19.555 1.00 68.62 226 GLY A O 1
ATOM 1682 N N . GLU A 1 227 ? -0.263 17.869 -17.537 1.00 76.12 227 GLU A N 1
ATOM 1683 C CA . GLU A 1 227 ? 0.932 17.058 -17.770 1.00 76.12 227 GLU A CA 1
ATOM 1684 C C . GLU A 1 227 ? 0.616 15.565 -17.953 1.00 76.12 227 GLU A C 1
ATOM 1686 O O . GLU A 1 227 ? 1.361 14.869 -18.645 1.00 76.12 227 GLU A O 1
ATOM 1691 N N . ALA A 1 228 ? -0.507 15.079 -17.408 1.00 83.62 228 ALA A N 1
ATOM 1692 C CA . ALA A 1 228 ? -0.955 13.693 -17.527 1.00 83.62 228 ALA A CA 1
ATOM 1693 C C . ALA A 1 228 ? -2.331 13.600 -18.215 1.00 83.62 228 ALA A C 1
ATOM 1695 O O . ALA A 1 228 ? -3.383 13.892 -17.640 1.00 83.62 228 ALA A O 1
ATOM 1696 N N . PHE A 1 229 ? -2.331 13.206 -19.489 1.00 83.62 229 PHE A N 1
ATOM 1697 C CA . PHE A 1 229 ? -3.554 13.029 -20.268 1.00 83.62 229 PHE A CA 1
ATOM 1698 C C . PHE A 1 229 ? -3.434 11.867 -21.247 1.00 83.62 229 PHE A C 1
ATOM 1700 O O . PHE A 1 229 ? -2.361 11.570 -21.771 1.00 83.62 229 PHE A O 1
ATOM 1707 N N . ASP A 1 230 ? -4.570 11.242 -21.521 1.00 79.88 230 ASP A N 1
ATOM 1708 C CA . ASP A 1 230 ? -4.721 10.294 -22.610 1.00 79.88 230 ASP A CA 1
ATOM 1709 C C . ASP A 1 230 ? -4.514 11.022 -23.955 1.00 79.88 230 ASP A C 1
ATOM 1711 O O . ASP A 1 230 ? -5.303 11.913 -24.298 1.00 79.88 230 ASP A O 1
ATOM 1715 N N . PRO A 1 231 ? -3.482 10.663 -24.741 1.00 77.50 231 PRO A N 1
ATOM 1716 C CA . PRO A 1 231 ? -3.171 11.339 -25.994 1.00 77.50 231 PRO A CA 1
ATOM 1717 C C . PRO A 1 231 ? -4.197 11.081 -27.109 1.00 77.50 231 PRO A C 1
ATOM 1719 O O . PRO A 1 231 ? -4.192 11.814 -28.098 1.00 77.50 231 PRO A O 1
ATOM 1722 N N . GLU A 1 232 ? -5.058 10.064 -26.991 1.00 77.75 232 GLU A N 1
ATOM 1723 C CA . GLU A 1 232 ? -6.071 9.740 -28.000 1.00 77.75 232 GLU A CA 1
ATOM 1724 C C . GLU A 1 232 ? -7.322 10.615 -27.848 1.00 77.75 232 GLU A C 1
ATOM 1726 O O . GLU A 1 232 ? -7.786 11.209 -28.826 1.00 77.75 232 GLU A O 1
ATOM 1731 N N . TYR A 1 233 ? -7.851 10.732 -26.626 1.00 81.19 233 TYR A N 1
ATOM 1732 C CA . TYR A 1 233 ? -9.106 11.449 -26.360 1.00 81.19 233 TYR A CA 1
ATOM 1733 C C . TYR A 1 233 ? -8.935 12.761 -25.582 1.00 81.19 233 TYR A C 1
ATOM 1735 O O . TYR A 1 233 ? -9.921 13.473 -25.381 1.00 81.19 233 TYR A O 1
ATOM 1743 N N . GLY A 1 234 ? -7.717 13.098 -25.145 1.00 80.94 234 GLY A N 1
ATOM 1744 C CA . GLY A 1 234 ? -7.419 14.319 -24.389 1.00 80.94 234 GLY A CA 1
ATOM 1745 C C . GLY A 1 234 ? -8.059 14.348 -23.000 1.00 80.94 234 GLY A C 1
ATOM 1746 O O . GLY A 1 234 ? -8.329 15.424 -22.464 1.00 80.94 234 GLY A O 1
ATOM 1747 N N . ARG A 1 235 ? -8.376 13.175 -22.442 1.00 81.69 235 ARG A N 1
ATOM 1748 C CA . ARG A 1 235 ? -8.951 13.041 -21.100 1.00 81.69 235 ARG A CA 1
ATOM 1749 C C . ARG A 1 235 ? -7.840 13.074 -20.064 1.00 81.69 235 ARG A C 1
ATOM 1751 O O . ARG A 1 235 ? -6.736 12.611 -20.321 1.00 81.69 235 ARG A O 1
ATOM 1758 N N . MET A 1 236 ? -8.159 13.588 -18.887 1.00 81.06 236 MET A N 1
ATOM 1759 C CA . MET A 1 236 ? -7.284 13.481 -17.724 1.00 81.06 236 MET A CA 1
ATOM 1760 C C . MET A 1 236 ? -7.032 12.017 -17.372 1.00 81.06 236 MET A C 1
ATOM 1762 O O . MET A 1 236 ? -7.984 11.234 -17.377 1.00 81.06 236 MET A O 1
ATOM 1766 N N . SER A 1 237 ? -5.786 11.686 -17.043 1.00 84.56 237 SER A N 1
ATOM 1767 C CA . SER A 1 237 ? -5.387 10.353 -16.588 1.00 84.56 237 SER A CA 1
ATOM 1768 C C . SER A 1 237 ? -4.365 10.464 -15.470 1.00 84.56 237 SER A C 1
ATOM 1770 O O . SER A 1 237 ? -3.536 11.369 -15.478 1.00 84.56 237 SER A O 1
ATOM 1772 N N . GLY A 1 238 ? -4.392 9.500 -14.554 1.00 88.62 238 GLY A N 1
ATOM 1773 C CA . GLY A 1 238 ? -3.250 9.201 -13.701 1.00 88.62 238 GLY A CA 1
ATOM 1774 C C . GLY A 1 238 ? -2.351 8.195 -14.408 1.00 88.62 238 GLY A C 1
ATOM 1775 O O . GLY A 1 238 ? -2.846 7.238 -14.998 1.00 88.62 238 GLY A O 1
ATOM 1776 N N . PHE A 1 239 ? -1.038 8.387 -14.354 1.00 92.12 239 PHE A N 1
ATOM 1777 C CA . PHE A 1 239 ? -0.077 7.439 -14.907 1.00 92.12 239 PHE A CA 1
ATOM 1778 C C . PHE A 1 239 ? 0.928 6.998 -13.859 1.00 92.12 239 PHE A C 1
ATOM 1780 O O . PHE A 1 239 ? 1.391 7.776 -13.021 1.00 92.12 239 PHE A O 1
ATOM 1787 N N . LEU A 1 240 ? 1.314 5.733 -13.979 1.00 95.81 240 LEU A N 1
ATOM 1788 C CA . LEU A 1 240 ? 2.501 5.205 -13.333 1.00 95.81 240 LEU A CA 1
ATOM 1789 C C . LEU A 1 240 ? 3.708 5.362 -14.265 1.00 95.81 240 LEU A C 1
ATOM 1791 O O . LEU A 1 240 ? 3.594 5.388 -15.493 1.00 95.81 240 LEU A O 1
ATOM 1795 N N . GLY A 1 241 ? 4.893 5.442 -13.680 1.00 93.81 241 GLY A N 1
ATOM 1796 C CA . GLY A 1 241 ? 6.112 5.665 -14.437 1.00 93.81 241 GLY A CA 1
ATOM 1797 C C . GLY A 1 241 ? 7.372 5.496 -13.609 1.00 93.81 241 GLY A C 1
ATOM 1798 O O . GLY A 1 241 ? 7.386 4.827 -12.572 1.00 93.81 241 GLY A O 1
ATOM 1799 N N . VAL A 1 242 ? 8.439 6.130 -14.079 1.00 92.69 242 VAL A N 1
ATOM 1800 C CA . VAL A 1 242 ? 9.708 6.224 -13.358 1.00 92.69 242 VAL A CA 1
ATOM 1801 C C . VAL A 1 242 ? 10.146 7.676 -13.255 1.00 92.69 242 VAL A C 1
ATOM 1803 O O . VAL A 1 242 ? 9.956 8.466 -14.182 1.00 92.69 242 VAL A O 1
ATOM 1806 N N . GLU A 1 243 ? 10.770 7.998 -12.131 1.00 87.88 243 GLU A N 1
ATOM 1807 C CA . GLU A 1 243 ? 11.496 9.250 -11.969 1.00 87.88 243 GLU A CA 1
ATOM 1808 C C . GLU A 1 243 ? 12.817 9.151 -12.743 1.00 87.88 243 GLU A C 1
ATOM 1810 O O . GLU A 1 243 ? 13.573 8.185 -12.580 1.00 87.88 243 GLU A O 1
ATOM 1815 N N . ALA A 1 244 ? 13.094 10.124 -13.613 1.00 79.38 244 ALA A N 1
ATOM 1816 C CA . ALA A 1 244 ? 14.348 10.147 -14.351 1.00 79.38 244 ALA A CA 1
ATOM 1817 C C . ALA A 1 244 ? 15.546 10.408 -13.413 1.00 79.38 244 ALA A C 1
ATOM 1819 O O . ALA A 1 244 ? 15.413 11.072 -12.379 1.00 79.38 244 ALA A O 1
ATOM 1820 N N . PRO A 1 245 ? 16.761 9.968 -13.787 1.00 72.00 245 PRO A N 1
ATOM 1821 C CA . PRO A 1 245 ? 17.962 10.224 -13.004 1.00 72.00 245 PRO A CA 1
ATOM 1822 C C . PRO A 1 245 ? 18.205 11.722 -12.766 1.00 72.00 245 PRO A C 1
ATOM 1824 O O . PRO A 1 245 ? 18.071 12.539 -13.677 1.00 72.00 245 PRO A O 1
ATOM 1827 N N . ASN A 1 246 ? 18.671 12.067 -11.561 1.00 66.69 246 ASN A N 1
ATOM 1828 C CA . ASN A 1 246 ? 19.012 13.436 -11.137 1.00 66.69 246 ASN A CA 1
ATOM 1829 C C . ASN A 1 246 ? 17.836 14.431 -11.119 1.00 66.69 246 ASN A C 1
ATOM 1831 O O . ASN A 1 246 ? 18.057 15.639 -11.273 1.00 66.69 246 ASN A O 1
ATOM 1835 N N . ALA A 1 247 ? 16.608 13.946 -10.912 1.00 65.94 247 ALA A N 1
ATOM 1836 C CA . ALA A 1 247 ? 15.467 14.810 -10.641 1.00 65.94 247 ALA A CA 1
ATOM 1837 C C . ALA A 1 247 ? 15.781 15.778 -9.485 1.00 65.94 247 ALA A C 1
ATOM 1839 O O . ALA A 1 247 ? 16.401 15.423 -8.480 1.00 65.94 247 ALA A O 1
ATOM 1840 N N . ASN A 1 248 ? 15.389 17.037 -9.654 1.00 62.50 248 ASN A N 1
ATOM 1841 C CA . ASN A 1 248 ? 15.474 18.052 -8.611 1.00 62.50 248 ASN A CA 1
ATOM 1842 C C . ASN A 1 248 ? 14.208 18.909 -8.630 1.00 62.50 248 ASN A C 1
ATOM 1844 O O . ASN A 1 248 ? 13.438 18.853 -9.584 1.00 62.50 248 ASN A O 1
ATOM 1848 N N . ALA A 1 249 ? 14.018 19.738 -7.605 1.00 54.31 249 ALA A N 1
ATOM 1849 C CA . ALA A 1 249 ? 12.811 20.553 -7.449 1.00 54.31 249 ALA A CA 1
ATOM 1850 C C . ALA A 1 249 ? 12.513 21.509 -8.629 1.00 54.31 249 ALA A C 1
ATOM 1852 O O . ALA A 1 249 ? 11.395 21.995 -8.740 1.00 54.31 249 ALA A O 1
ATOM 1853 N N . LEU A 1 250 ? 13.491 21.798 -9.500 1.00 48.84 250 LEU A N 1
ATOM 1854 C CA . LEU A 1 250 ? 13.326 22.637 -10.697 1.00 48.84 250 LEU A CA 1
ATOM 1855 C C . LEU A 1 250 ? 13.247 21.828 -12.005 1.00 48.84 250 LEU A C 1
ATOM 1857 O O . LEU A 1 250 ? 13.007 22.407 -13.062 1.00 48.84 250 LEU A O 1
ATOM 1861 N N . ALA A 1 251 ? 13.492 20.518 -11.950 1.00 57.16 251 ALA A N 1
ATOM 1862 C CA . ALA A 1 251 ? 13.485 19.604 -13.086 1.00 57.16 251 ALA A CA 1
ATOM 1863 C C . ALA A 1 251 ? 13.092 18.199 -12.609 1.00 57.16 251 ALA A C 1
ATOM 1865 O O . ALA A 1 251 ? 13.922 17.285 -12.550 1.00 57.16 251 ALA A O 1
ATOM 1866 N N . GLN A 1 252 ? 11.824 18.037 -12.226 1.00 59.69 252 GLN A N 1
ATOM 1867 C CA . GLN A 1 252 ? 11.228 16.715 -12.091 1.00 59.69 252 GLN A CA 1
ATOM 1868 C C . GLN A 1 252 ? 10.998 16.167 -13.495 1.00 59.69 252 GLN A C 1
ATOM 1870 O O . GLN A 1 252 ? 10.016 16.474 -14.162 1.00 59.69 252 GLN A O 1
ATOM 1875 N N . ASN A 1 253 ? 11.967 15.402 -13.984 1.00 72.12 253 ASN A N 1
ATOM 1876 C CA . ASN A 1 253 ? 11.843 14.733 -15.268 1.00 72.12 253 ASN A CA 1
ATOM 1877 C C . ASN A 1 253 ? 11.074 13.434 -15.044 1.00 72.12 253 ASN A C 1
ATOM 1879 O O . ASN A 1 253 ? 11.621 12.433 -14.588 1.00 72.12 253 ASN A O 1
ATOM 1883 N N . MET A 1 254 ? 9.783 13.494 -15.330 1.00 84.06 254 MET A N 1
ATOM 1884 C CA . MET A 1 254 ? 8.839 12.406 -15.122 1.00 84.06 254 MET A CA 1
ATOM 1885 C C . MET A 1 254 ? 8.721 11.601 -16.400 1.00 84.06 254 MET A C 1
ATOM 1887 O O . MET A 1 254 ? 8.570 12.172 -17.482 1.00 84.06 254 MET A O 1
ATOM 1891 N N . ILE A 1 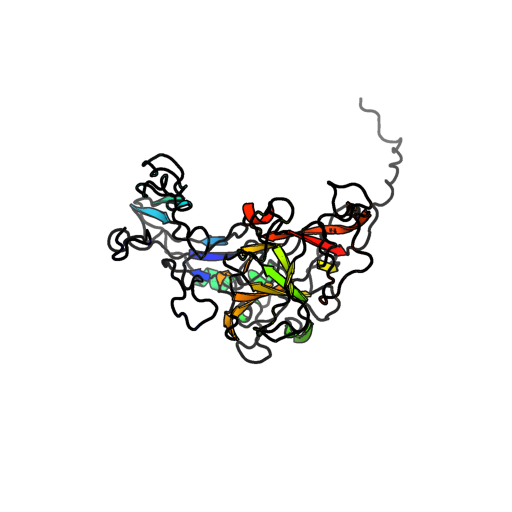255 ? 8.779 10.279 -16.292 1.00 89.50 255 ILE A N 1
ATOM 1892 C CA . ILE A 1 255 ? 8.654 9.403 -17.454 1.00 89.50 255 ILE A CA 1
ATOM 1893 C C . ILE A 1 255 ? 7.446 8.507 -17.237 1.00 89.50 255 ILE A C 1
ATOM 1895 O O . ILE A 1 255 ? 7.529 7.458 -16.597 1.00 89.50 255 ILE A O 1
ATOM 1899 N N . LEU A 1 256 ? 6.309 8.971 -17.751 1.00 91.50 256 LEU A N 1
ATOM 1900 C CA . LEU A 1 256 ? 5.021 8.300 -17.627 1.00 91.50 256 LEU A CA 1
ATOM 1901 C C . LEU A 1 256 ? 4.905 7.208 -18.681 1.00 91.50 256 LEU A C 1
ATOM 1903 O O . LEU A 1 256 ? 5.101 7.458 -19.874 1.00 91.50 256 LEU A O 1
ATOM 1907 N N . TYR A 1 257 ? 4.597 5.994 -18.245 1.00 92.75 257 TYR A N 1
ATOM 1908 C CA . TYR A 1 257 ? 4.494 4.846 -19.127 1.00 92.75 257 TYR A CA 1
ATOM 1909 C C . TYR A 1 257 ? 3.046 4.368 -19.186 1.00 92.75 257 TYR A C 1
ATOM 1911 O O . TYR A 1 257 ? 2.558 3.835 -18.192 1.00 92.75 257 TYR A O 1
ATOM 1919 N N . PRO A 1 258 ? 2.392 4.472 -20.355 1.00 92.44 258 PRO A N 1
ATOM 1920 C CA . PRO A 1 258 ? 1.159 3.744 -20.625 1.00 92.44 258 PRO A CA 1
ATOM 1921 C C . PRO A 1 258 ? 1.274 2.255 -20.271 1.00 92.44 258 PRO A C 1
ATOM 1923 O O . PRO A 1 258 ? 2.373 1.683 -20.338 1.00 92.44 258 PRO A O 1
ATOM 1926 N N . TYR A 1 259 ? 0.168 1.571 -19.975 1.00 93.38 259 TYR A N 1
ATOM 1927 C CA . TYR A 1 259 ? 0.199 0.133 -19.665 1.00 93.38 259 TYR A CA 1
ATOM 1928 C C . TYR A 1 259 ? 0.850 -0.691 -20.786 1.00 93.38 259 TYR A C 1
ATOM 1930 O O . TYR A 1 259 ? 1.547 -1.676 -20.537 1.00 93.38 259 TYR A O 1
ATOM 1938 N N . VAL A 1 260 ? 0.672 -0.253 -22.036 1.00 94.12 260 VAL A N 1
ATOM 1939 C CA . VAL A 1 260 ? 1.229 -0.915 -23.223 1.00 94.12 260 VAL A CA 1
ATOM 1940 C C . VAL A 1 260 ? 2.747 -0.766 -23.357 1.00 94.12 260 VAL A C 1
ATOM 1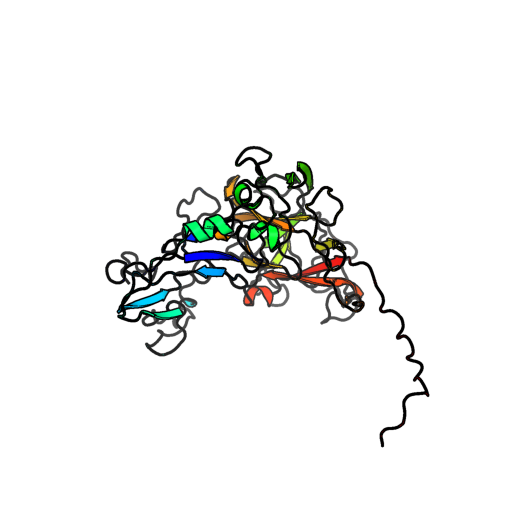942 O O . VAL A 1 260 ? 3.364 -1.539 -24.090 1.00 94.12 260 VAL A O 1
ATOM 1945 N N . ASN A 1 261 ? 3.383 0.194 -22.677 1.00 94.81 261 ASN A N 1
ATOM 1946 C CA . ASN A 1 261 ? 4.839 0.329 -22.705 1.00 94.81 261 ASN A CA 1
ATOM 1947 C C . ASN A 1 261 ? 5.520 -0.923 -22.120 1.00 94.81 261 ASN A C 1
ATOM 1949 O O . ASN A 1 261 ? 5.006 -1.497 -21.158 1.00 94.81 261 ASN A O 1
ATOM 1953 N N . PRO A 1 262 ? 6.710 -1.318 -22.622 1.00 94.81 262 PRO A N 1
ATOM 1954 C CA . PRO A 1 262 ? 7.485 -2.417 -22.048 1.00 94.81 262 PRO A CA 1
ATOM 1955 C C . PRO A 1 262 ? 7.597 -2.312 -20.525 1.00 94.81 262 PRO A C 1
ATOM 1957 O O . PRO A 1 262 ? 7.756 -1.211 -19.992 1.00 94.81 262 PRO A O 1
ATOM 1960 N N . ALA A 1 263 ? 7.505 -3.447 -19.830 1.00 94.62 263 ALA A N 1
ATOM 1961 C CA . ALA A 1 263 ? 7.579 -3.486 -18.374 1.00 94.62 263 ALA A CA 1
ATOM 1962 C C . ALA A 1 263 ? 8.914 -2.913 -17.871 1.00 94.62 263 ALA A C 1
ATOM 1964 O O . ALA A 1 263 ? 9.984 -3.277 -18.360 1.00 94.62 263 ALA A O 1
ATOM 1965 N N . SER A 1 264 ? 8.836 -2.035 -16.874 1.00 93.00 264 SER A N 1
ATOM 1966 C CA . SER A 1 264 ? 9.985 -1.521 -16.115 1.00 93.00 264 SER A CA 1
ATOM 1967 C C . SER A 1 264 ? 10.137 -2.243 -14.774 1.00 93.00 264 SER A C 1
ATOM 1969 O O . SER A 1 264 ? 11.178 -2.149 -14.125 1.00 93.00 264 SER A O 1
ATOM 1971 N N . GLU A 1 265 ? 9.110 -2.984 -14.360 1.00 94.75 265 GLU A N 1
ATOM 1972 C CA . GLU A 1 265 ? 9.053 -3.731 -13.111 1.00 94.75 265 GLU A CA 1
ATOM 1973 C C . GLU A 1 265 ? 9.397 -5.195 -13.376 1.00 94.75 265 GLU A C 1
ATOM 1975 O O . GLU A 1 265 ? 8.531 -6.026 -13.640 1.00 94.75 265 GLU A O 1
ATOM 1980 N N . ILE A 1 266 ? 10.690 -5.507 -13.331 1.00 93.50 266 ILE A N 1
ATOM 1981 C CA . ILE A 1 266 ? 11.195 -6.875 -13.460 1.00 93.50 266 ILE A CA 1
ATOM 1982 C C . ILE A 1 266 ? 11.656 -7.331 -12.080 1.00 93.50 266 ILE A C 1
ATOM 1984 O O . ILE A 1 266 ? 12.551 -6.725 -11.487 1.00 93.50 266 ILE A O 1
ATOM 1988 N N . VAL A 1 267 ? 11.050 -8.397 -11.570 1.00 92.31 267 VAL A N 1
ATOM 1989 C CA . VAL A 1 267 ? 11.301 -8.932 -10.230 1.00 92.31 267 VAL A CA 1
ATOM 1990 C C . VAL A 1 267 ? 11.689 -10.407 -10.311 1.00 92.31 267 VAL A C 1
ATOM 1992 O O . VAL A 1 267 ? 11.152 -11.164 -11.117 1.00 92.31 267 VAL A O 1
ATOM 1995 N N . ASN A 1 268 ? 12.643 -10.830 -9.483 1.00 89.25 268 ASN A N 1
ATOM 1996 C CA . ASN A 1 268 ? 13.030 -12.237 -9.375 1.00 89.25 268 ASN A CA 1
ATOM 1997 C C . ASN A 1 268 ? 12.358 -12.829 -8.138 1.00 89.25 268 ASN A C 1
ATOM 1999 O O . ASN A 1 268 ? 12.401 -12.215 -7.075 1.00 89.25 268 ASN A O 1
ATOM 2003 N N . ALA A 1 269 ? 11.740 -14.000 -8.279 1.00 85.62 269 ALA A N 1
ATOM 2004 C CA . ALA A 1 269 ? 11.087 -14.664 -7.159 1.00 85.62 269 ALA A CA 1
ATOM 2005 C C . ALA A 1 269 ? 12.070 -15.538 -6.372 1.00 85.62 269 ALA A C 1
ATOM 2007 O O . ALA A 1 269 ? 12.858 -16.281 -6.962 1.00 85.62 269 ALA A O 1
ATOM 2008 N N . LEU A 1 270 ? 11.951 -15.523 -5.046 1.00 85.81 270 LEU A N 1
ATOM 2009 C CA . LEU A 1 270 ? 12.599 -16.496 -4.178 1.00 85.81 270 LEU A CA 1
ATOM 2010 C C . LEU A 1 270 ? 11.887 -17.854 -4.295 1.00 85.81 270 LEU A C 1
ATOM 2012 O O . LEU A 1 270 ? 10.675 -17.955 -4.085 1.00 85.81 270 LEU A O 1
ATOM 2016 N N . ASP A 1 271 ? 12.649 -18.907 -4.596 1.00 82.56 271 ASP A N 1
ATOM 2017 C CA . ASP A 1 271 ? 12.158 -20.288 -4.629 1.00 82.56 271 ASP A CA 1
ATOM 2018 C C . ASP A 1 271 ? 12.315 -20.940 -3.246 1.00 82.56 271 ASP A C 1
ATOM 2020 O O . ASP A 1 271 ? 13.382 -21.435 -2.875 1.00 82.56 271 ASP A O 1
ATOM 2024 N N . VAL A 1 272 ? 11.251 -20.884 -2.442 1.00 81.88 272 VAL A N 1
ATOM 2025 C CA . VAL A 1 272 ? 11.213 -21.479 -1.099 1.00 81.88 272 VAL A CA 1
ATOM 2026 C C . VAL A 1 272 ? 10.555 -22.862 -1.180 1.00 81.88 272 VAL A C 1
ATOM 2028 O O . VAL A 1 272 ? 9.400 -22.928 -1.596 1.00 81.88 272 VAL A O 1
ATOM 2031 N N . PRO A 1 273 ? 11.185 -23.969 -0.731 1.00 77.81 273 PRO A N 1
ATOM 2032 C CA . PRO A 1 273 ? 10.595 -25.312 -0.815 1.00 77.81 273 PRO A CA 1
ATOM 2033 C C . PRO A 1 273 ? 9.226 -25.450 -0.123 1.00 77.81 273 PRO A C 1
ATOM 2035 O O . PRO A 1 273 ? 8.914 -24.744 0.838 1.00 77.81 273 PRO A O 1
ATOM 2038 N N . PHE A 1 274 ? 8.358 -26.355 -0.596 1.00 73.56 274 PHE A N 1
ATOM 2039 C CA . PHE A 1 274 ? 7.048 -26.608 0.034 1.00 73.56 274 PHE A CA 1
ATOM 2040 C C . PHE A 1 274 ? 7.193 -27.003 1.513 1.00 73.56 274 PHE A C 1
ATOM 2042 O O . PHE A 1 274 ? 8.027 -27.837 1.849 1.00 73.56 274 PHE A O 1
ATOM 2049 N N . GLY A 1 275 ? 6.378 -26.398 2.384 1.00 73.19 275 GLY A N 1
ATOM 2050 C CA . GLY A 1 275 ? 6.433 -26.623 3.834 1.00 73.19 275 GLY A CA 1
ATOM 2051 C C . GLY A 1 275 ? 7.640 -26.004 4.549 1.00 73.19 275 GLY A C 1
ATOM 2052 O O . GLY A 1 275 ? 7.796 -26.228 5.743 1.00 73.19 275 GLY A O 1
ATOM 2053 N N . VAL A 1 276 ? 8.485 -25.246 3.842 1.00 82.94 276 VAL A N 1
ATOM 2054 C CA . VAL A 1 276 ? 9.594 -24.484 4.428 1.00 82.94 276 VAL A CA 1
ATOM 2055 C C . VAL A 1 276 ? 9.214 -23.009 4.477 1.00 82.94 276 VAL A C 1
ATOM 2057 O O . VAL A 1 276 ? 8.666 -22.470 3.514 1.00 82.94 276 VAL A O 1
ATOM 2060 N N . GLU A 1 277 ? 9.513 -22.367 5.600 1.00 85.06 277 GLU A N 1
ATOM 2061 C CA . GLU A 1 277 ? 9.321 -20.934 5.796 1.00 85.06 277 GLU A CA 1
ATOM 2062 C C . GLU A 1 277 ? 10.459 -20.130 5.166 1.00 85.06 277 GLU A C 1
ATOM 2064 O O . GLU A 1 277 ? 11.633 -20.528 5.195 1.00 85.06 277 GLU A O 1
ATOM 2069 N N . ALA A 1 278 ? 10.114 -18.969 4.610 1.00 88.50 278 ALA A N 1
ATOM 2070 C CA . ALA A 1 278 ? 11.098 -18.041 4.081 1.00 88.50 278 ALA A CA 1
ATOM 2071 C C . ALA A 1 278 ? 12.001 -17.541 5.213 1.00 88.50 278 ALA A C 1
ATOM 2073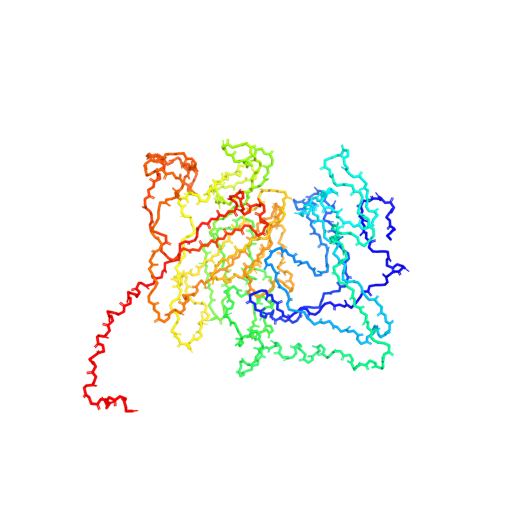 O O . ALA A 1 278 ? 11.535 -16.962 6.189 1.00 88.50 278 ALA A O 1
ATOM 2074 N N . GLN A 1 279 ? 13.307 -17.751 5.070 1.00 92.94 279 GLN A N 1
ATOM 2075 C CA . GLN A 1 279 ? 14.281 -17.260 6.043 1.00 92.94 279 GLN A CA 1
ATOM 2076 C C . GLN A 1 279 ? 14.450 -15.748 5.911 1.00 92.94 279 GLN A C 1
ATOM 2078 O O . GLN A 1 279 ? 14.295 -15.235 4.796 1.00 92.94 279 GLN A O 1
ATOM 2083 N N . PRO A 1 280 ? 14.804 -15.019 6.984 1.00 95.44 280 PRO A N 1
ATOM 2084 C CA . PRO A 1 280 ? 15.030 -13.587 6.877 1.00 95.44 280 PRO A CA 1
ATOM 2085 C C . PRO A 1 280 ? 16.093 -13.246 5.829 1.00 95.44 280 PRO A C 1
ATOM 2087 O O . PRO A 1 280 ? 17.017 -14.023 5.569 1.00 95.44 280 PRO A O 1
ATOM 2090 N N . ILE A 1 281 ? 15.957 -12.077 5.203 1.00 96.25 281 ILE A N 1
ATOM 2091 C CA . ILE A 1 281 ? 16.927 -11.619 4.208 1.00 96.25 281 ILE A CA 1
ATOM 2092 C C . ILE A 1 281 ? 18.331 -11.545 4.828 1.00 96.25 281 ILE A C 1
ATOM 2094 O O . ILE A 1 281 ? 18.514 -11.129 5.976 1.00 96.25 281 ILE A O 1
ATOM 2098 N N . SER A 1 282 ? 19.329 -11.993 4.071 1.00 95.25 282 SER A N 1
ATOM 2099 C CA . SER A 1 282 ? 20.738 -11.972 4.485 1.00 95.25 282 SER A CA 1
ATOM 2100 C C . SER A 1 282 ? 21.699 -11.572 3.362 1.00 95.25 282 SER A C 1
ATOM 2102 O O . SER A 1 282 ? 22.852 -11.252 3.649 1.00 95.25 282 SER A O 1
ATOM 2104 N N . THR A 1 283 ? 21.229 -11.509 2.114 1.00 94.38 283 THR A N 1
ATOM 2105 C CA . THR A 1 283 ? 21.988 -11.073 0.935 1.00 94.38 283 THR A CA 1
ATOM 2106 C C . THR A 1 283 ? 21.176 -10.059 0.126 1.00 94.38 283 THR A C 1
ATOM 2108 O O . THR A 1 283 ? 19.998 -9.842 0.395 1.00 94.38 283 THR A O 1
ATOM 2111 N N . THR A 1 284 ? 21.804 -9.405 -0.853 1.00 93.50 284 THR A N 1
ATOM 2112 C CA . THR A 1 284 ? 21.146 -8.415 -1.729 1.00 93.50 284 THR A CA 1
ATOM 2113 C C . THR A 1 284 ? 20.740 -8.983 -3.092 1.00 93.50 284 THR A C 1
ATOM 2115 O O . THR A 1 284 ? 20.318 -8.226 -3.961 1.00 93.50 284 THR A O 1
ATOM 2118 N N . ASP A 1 285 ? 20.920 -10.285 -3.319 1.00 89.25 285 ASP A N 1
ATOM 2119 C CA . ASP A 1 285 ? 20.756 -10.956 -4.615 1.00 89.25 285 ASP A CA 1
ATOM 2120 C C . ASP A 1 285 ? 19.599 -11.971 -4.652 1.00 89.25 285 ASP A C 1
ATOM 2122 O O . ASP A 1 285 ? 19.441 -12.693 -5.634 1.00 89.25 285 ASP A O 1
ATOM 2126 N N . ASP A 1 286 ? 18.746 -11.994 -3.625 1.00 89.38 286 ASP A N 1
ATOM 2127 C CA . ASP A 1 286 ? 17.639 -12.952 -3.486 1.00 89.38 286 ASP A CA 1
ATOM 2128 C C . ASP A 1 286 ? 16.326 -12.526 -4.172 1.00 89.38 286 ASP A C 1
ATOM 2130 O O . ASP A 1 286 ? 15.290 -13.163 -3.992 1.00 89.38 286 ASP A O 1
ATOM 2134 N N . GLY A 1 287 ? 16.369 -11.446 -4.958 1.00 90.25 287 GLY A N 1
ATOM 2135 C CA . GLY A 1 287 ? 15.211 -10.877 -5.650 1.00 90.25 287 GLY A CA 1
ATOM 2136 C C . GLY A 1 287 ? 14.494 -9.757 -4.895 1.00 90.25 287 GLY A C 1
ATOM 2137 O O . GLY A 1 287 ? 13.635 -9.103 -5.488 1.00 90.25 287 GLY A O 1
ATOM 2138 N N . THR A 1 288 ? 14.876 -9.477 -3.643 1.00 95.88 288 THR A N 1
ATOM 2139 C CA . THR A 1 288 ? 14.358 -8.330 -2.881 1.00 95.88 288 THR A CA 1
ATOM 2140 C C . THR A 1 288 ? 14.620 -7.011 -3.611 1.00 95.88 288 THR A C 1
ATOM 2142 O O . THR A 1 288 ? 15.700 -6.788 -4.161 1.00 95.88 288 THR A O 1
ATOM 2145 N N . GLN A 1 289 ? 13.648 -6.100 -3.574 1.00 97.25 289 GLN A N 1
ATOM 2146 C CA . GLN A 1 289 ? 13.783 -4.731 -4.072 1.00 97.25 289 GLN A CA 1
ATOM 2147 C C . GLN A 1 289 ? 13.199 -3.733 -3.073 1.00 97.25 289 GLN A C 1
ATOM 2149 O O . GLN A 1 289 ? 12.326 -4.067 -2.273 1.00 97.25 289 GLN A O 1
ATOM 2154 N N . ILE A 1 290 ? 13.666 -2.487 -3.143 1.00 98.50 290 ILE A N 1
ATOM 2155 C CA . ILE A 1 290 ? 13.065 -1.363 -2.424 1.00 98.50 290 ILE A CA 1
ATOM 2156 C C . ILE A 1 290 ? 12.649 -0.338 -3.465 1.00 98.50 290 ILE A C 1
ATOM 2158 O O . ILE A 1 290 ? 13.483 0.135 -4.236 1.00 98.50 290 ILE A O 1
ATOM 2162 N N . TRP A 1 291 ? 11.360 -0.035 -3.527 1.00 98.25 291 TRP A N 1
ATOM 2163 C CA . TRP A 1 291 ? 10.799 0.930 -4.460 1.00 98.25 291 TRP A CA 1
ATOM 2164 C C . TRP A 1 291 ? 10.555 2.246 -3.739 1.00 98.25 291 TRP A C 1
ATOM 2166 O O . TRP A 1 291 ? 9.994 2.274 -2.644 1.00 98.25 291 TRP A O 1
ATOM 2176 N N . LYS A 1 292 ? 10.975 3.338 -4.372 1.00 97.25 292 LYS A N 1
ATOM 2177 C CA . LYS A 1 292 ? 10.703 4.701 -3.929 1.00 97.25 292 LYS A CA 1
ATOM 2178 C C . LYS A 1 292 ? 9.741 5.322 -4.933 1.00 97.25 292 LYS A C 1
ATOM 2180 O O . LYS A 1 292 ? 10.120 5.544 -6.079 1.00 97.25 292 LYS A O 1
ATOM 2185 N N . ILE A 1 293 ? 8.499 5.523 -4.510 1.00 97.19 293 ILE A N 1
ATOM 2186 C CA . ILE A 1 293 ? 7.409 6.027 -5.341 1.00 97.19 293 ILE A CA 1
ATOM 2187 C C . ILE A 1 293 ? 7.277 7.525 -5.085 1.00 97.19 293 ILE A C 1
ATOM 2189 O O . ILE A 1 293 ? 6.732 7.927 -4.059 1.00 97.19 293 ILE A O 1
ATOM 2193 N N . THR A 1 294 ? 7.792 8.330 -6.009 1.00 94.25 294 THR A N 1
ATOM 2194 C CA . THR A 1 294 ? 7.616 9.785 -6.017 1.00 94.25 294 THR A CA 1
ATOM 2195 C C . THR A 1 294 ? 6.233 10.105 -6.562 1.00 94.25 294 THR A C 1
ATOM 2197 O O . THR A 1 294 ? 5.880 9.655 -7.654 1.00 94.25 294 THR A O 1
ATOM 2200 N N . HIS A 1 295 ? 5.444 10.885 -5.835 1.00 93.75 295 HIS A N 1
ATOM 2201 C CA . HIS A 1 295 ? 4.122 11.277 -6.299 1.00 93.75 295 HIS A CA 1
ATOM 2202 C C . HIS A 1 295 ? 4.023 12.790 -6.465 1.00 93.75 295 HIS A C 1
ATOM 2204 O O . HIS A 1 295 ? 3.939 13.547 -5.498 1.00 93.75 295 HIS A O 1
ATOM 2210 N N . ASN A 1 296 ? 4.038 13.214 -7.725 1.00 89.38 296 ASN A N 1
ATOM 2211 C CA . ASN A 1 296 ? 3.797 14.590 -8.118 1.00 89.38 296 ASN A CA 1
ATOM 2212 C C . ASN A 1 296 ? 2.353 14.673 -8.621 1.00 89.38 296 ASN A C 1
ATOM 2214 O O . ASN A 1 296 ? 2.013 14.105 -9.646 1.00 89.38 296 ASN A O 1
ATOM 2218 N N . GLY A 1 297 ? 1.452 15.262 -7.852 1.00 88.62 297 GLY A N 1
ATOM 2219 C CA . GLY A 1 297 ? 0.041 15.074 -8.144 1.00 88.62 297 GLY A CA 1
ATOM 2220 C C . GLY A 1 297 ? -0.883 15.709 -7.135 1.00 88.62 297 GLY A C 1
ATOM 2221 O O . GLY A 1 297 ? -0.442 16.523 -6.323 1.00 88.62 297 GLY A O 1
ATOM 2222 N N . VAL A 1 298 ? -2.164 15.356 -7.204 1.00 88.62 298 VAL A N 1
ATOM 2223 C CA . VAL A 1 298 ? -3.220 15.994 -6.404 1.00 88.62 298 VAL A CA 1
ATOM 2224 C C . VAL A 1 298 ? -4.084 15.022 -5.604 1.00 88.62 298 VAL A C 1
ATOM 2226 O O . VAL A 1 298 ? -4.564 15.418 -4.541 1.00 88.62 298 VAL A O 1
ATOM 2229 N N . ASP A 1 299 ? -4.243 13.768 -6.038 1.00 90.62 299 ASP A N 1
ATOM 2230 C CA . ASP A 1 299 ? -5.071 12.776 -5.340 1.00 90.62 299 ASP A CA 1
ATOM 2231 C C . ASP A 1 299 ? -4.224 11.738 -4.594 1.00 90.62 299 ASP A C 1
ATOM 2233 O O . ASP A 1 299 ? -3.196 11.292 -5.077 1.00 90.62 299 ASP A O 1
ATOM 2237 N N . THR A 1 300 ? -4.648 11.270 -3.420 1.00 94.56 300 THR A N 1
ATOM 2238 C CA . THR A 1 300 ? -3.995 10.105 -2.798 1.00 94.56 300 THR A CA 1
ATOM 2239 C C . THR A 1 300 ? -4.412 8.835 -3.530 1.00 94.56 300 THR A C 1
ATOM 2241 O O . THR A 1 300 ? -5.596 8.496 -3.576 1.00 94.56 300 THR A O 1
ATOM 2244 N N . HIS A 1 301 ? -3.433 8.071 -4.011 1.00 96.50 301 HIS A N 1
ATOM 2245 C CA . HIS A 1 301 ? -3.661 6.827 -4.744 1.00 96.50 301 HIS A CA 1
ATOM 2246 C C . HIS A 1 301 ? -3.414 5.610 -3.843 1.00 96.50 301 HIS A C 1
ATOM 2248 O O . HIS A 1 301 ? -2.291 5.426 -3.370 1.00 96.50 301 HIS A O 1
ATOM 2254 N N . PRO A 1 302 ? -4.415 4.749 -3.592 1.00 97.25 302 PRO A N 1
ATOM 2255 C CA . PRO A 1 302 ? -4.185 3.414 -3.052 1.00 97.25 302 PRO A CA 1
ATOM 2256 C C . PRO A 1 302 ? -3.536 2.562 -4.144 1.00 97.25 302 PRO A C 1
ATOM 2258 O O . PRO A 1 302 ? -4.180 2.226 -5.132 1.00 97.25 302 PRO A O 1
ATOM 2261 N N . ILE A 1 303 ? -2.254 2.249 -3.997 1.00 98.25 303 ILE A N 1
ATOM 2262 C CA . ILE A 1 303 ? -1.489 1.453 -4.955 1.00 98.25 303 ILE A CA 1
ATOM 2263 C C . ILE A 1 303 ? -1.509 -0.004 -4.522 1.00 98.25 303 ILE A C 1
ATOM 2265 O O . ILE A 1 303 ? -0.978 -0.330 -3.462 1.00 98.25 303 ILE A O 1
ATOM 2269 N N . HIS A 1 304 ? -2.107 -0.857 -5.347 1.00 98.25 304 HIS A N 1
ATOM 2270 C CA . HIS A 1 304 ? -2.226 -2.290 -5.123 1.00 98.25 304 HIS A CA 1
ATOM 2271 C C . HIS A 1 304 ? -1.166 -3.072 -5.903 1.00 98.25 304 HIS A C 1
ATOM 2273 O O . HIS A 1 304 ? -0.862 -2.750 -7.056 1.00 98.25 304 HIS A O 1
ATOM 2279 N N . PHE A 1 305 ? -0.625 -4.111 -5.273 1.00 97.75 305 PHE A N 1
ATOM 2280 C CA . PHE A 1 305 ? 0.385 -5.011 -5.810 1.00 97.75 305 PHE A CA 1
ATOM 2281 C C . PHE A 1 305 ? -0.213 -6.408 -5.925 1.00 97.75 305 PHE A C 1
ATOM 2283 O O . PHE A 1 305 ? -0.646 -7.001 -4.939 1.00 97.75 305 PHE A O 1
ATOM 2290 N N . HIS A 1 306 ? -0.232 -6.963 -7.135 1.00 95.75 306 HIS A N 1
ATOM 2291 C CA . HIS A 1 306 ? -0.614 -8.361 -7.296 1.00 95.75 306 HIS A CA 1
ATOM 2292 C C . HIS A 1 306 ? 0.534 -9.265 -6.842 1.00 95.75 306 HIS A C 1
ATOM 2294 O O . HIS A 1 306 ? 1.698 -8.867 -6.869 1.00 95.75 306 HIS A O 1
ATOM 2300 N N . LEU A 1 307 ? 0.195 -10.520 -6.526 1.00 90.44 307 LEU A N 1
ATOM 2301 C CA . LEU A 1 307 ? 1.101 -11.625 -6.183 1.00 90.44 307 LEU A CA 1
ATOM 2302 C C . LEU A 1 307 ? 1.767 -11.562 -4.805 1.00 90.44 307 LEU A C 1
ATOM 2304 O O . LEU A 1 307 ? 1.813 -12.589 -4.129 1.00 90.44 307 LEU A O 1
ATOM 2308 N N . PHE A 1 308 ? 2.357 -10.430 -4.441 1.00 91.00 308 PHE A N 1
ATOM 2309 C CA . PHE A 1 308 ? 3.197 -10.314 -3.255 1.00 91.00 308 PHE A CA 1
ATOM 2310 C C . PHE A 1 308 ? 2.787 -9.131 -2.393 1.00 91.00 308 PHE A C 1
ATOM 2312 O O . PHE A 1 308 ? 2.356 -8.095 -2.893 1.00 91.00 308 PHE A O 1
ATOM 2319 N N . ASP A 1 309 ? 3.019 -9.281 -1.096 1.00 95.25 309 ASP A N 1
ATOM 2320 C CA . ASP A 1 309 ? 2.904 -8.186 -0.152 1.00 95.25 309 ASP A CA 1
ATOM 2321 C C . ASP A 1 309 ? 4.175 -7.329 -0.142 1.00 95.25 309 ASP A C 1
ATOM 2323 O O . ASP A 1 309 ? 5.283 -7.764 -0.486 1.00 95.25 309 ASP A O 1
ATOM 2327 N N . VAL A 1 310 ? 4.010 -6.091 0.304 1.00 98.00 310 VAL A N 1
ATOM 2328 C CA . VAL A 1 310 ? 5.072 -5.116 0.504 1.00 98.00 310 VAL A CA 1
ATOM 2329 C C . VAL A 1 310 ? 5.107 -4.654 1.956 1.00 98.00 310 VAL A C 1
ATOM 2331 O O . VAL A 1 310 ? 4.089 -4.555 2.637 1.00 98.00 310 VAL A O 1
ATOM 2334 N N . GLN A 1 311 ? 6.303 -4.339 2.433 1.00 98.56 311 GLN A N 1
ATOM 2335 C CA . GLN A 1 311 ? 6.508 -3.617 3.677 1.00 98.56 311 GLN A CA 1
ATOM 2336 C C . GLN A 1 311 ? 6.529 -2.119 3.372 1.00 98.56 311 GLN A C 1
ATOM 2338 O O . GLN A 1 311 ? 7.408 -1.648 2.647 1.00 98.56 311 GLN A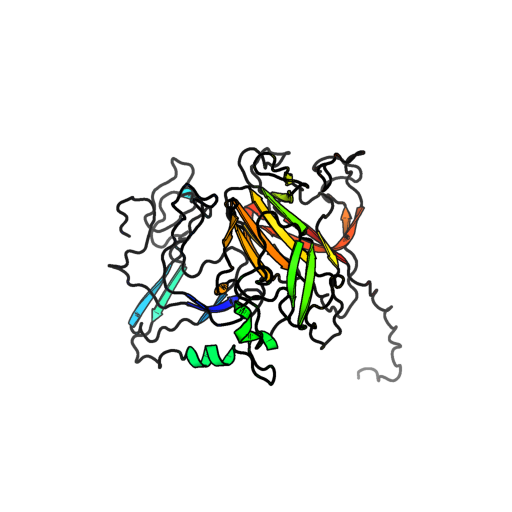 O 1
ATOM 2343 N N . LEU A 1 312 ? 5.633 -1.346 3.982 1.00 98.69 312 LEU A N 1
ATOM 2344 C CA . LEU A 1 312 ? 5.731 0.112 3.974 1.00 98.69 312 LEU A CA 1
ATOM 2345 C C . LEU A 1 312 ? 6.869 0.564 4.907 1.00 98.69 312 LEU A C 1
ATOM 2347 O O . LEU A 1 312 ? 6.854 0.281 6.103 1.00 98.69 312 LEU A O 1
ATOM 2351 N N . ILE A 1 313 ? 7.865 1.267 4.360 1.00 98.62 313 ILE A N 1
ATOM 2352 C CA . ILE A 1 313 ? 9.060 1.696 5.102 1.00 98.62 313 ILE A CA 1
ATOM 2353 C C . ILE A 1 313 ? 8.820 3.040 5.781 1.00 98.62 313 ILE A C 1
ATOM 2355 O O . ILE A 1 313 ? 8.901 3.145 7.006 1.00 98.62 313 ILE A O 1
ATOM 2359 N N . ASN A 1 314 ? 8.549 4.070 4.982 1.00 98.50 314 ASN A N 1
ATOM 2360 C CA . ASN A 1 314 ? 8.159 5.403 5.422 1.00 98.50 314 ASN A CA 1
ATOM 2361 C C . ASN A 1 314 ? 7.695 6.241 4.226 1.00 98.50 314 ASN A C 1
ATOM 2363 O O . ASN A 1 314 ? 7.906 5.875 3.066 1.00 98.50 314 ASN A O 1
ATOM 2367 N N . ARG A 1 315 ? 7.120 7.400 4.536 1.00 97.69 315 ARG A N 1
ATOM 2368 C CA . ARG A 1 315 ? 6.878 8.492 3.594 1.00 97.69 315 ARG A CA 1
ATOM 2369 C C . ARG A 1 315 ? 7.811 9.660 3.914 1.00 97.69 315 ARG A C 1
ATOM 2371 O O . ARG A 1 315 ? 8.285 9.787 5.050 1.00 97.69 315 ARG A O 1
ATOM 2378 N N . VAL A 1 316 ? 8.116 10.499 2.933 1.00 95.62 316 VAL A N 1
ATOM 2379 C CA . VAL A 1 316 ? 8.883 11.740 3.128 1.00 95.62 316 VAL A CA 1
ATOM 2380 C C . VAL A 1 316 ? 8.236 12.832 2.299 1.00 95.62 316 VAL A C 1
ATOM 2382 O O . VAL A 1 316 ? 8.114 12.675 1.091 1.00 95.62 316 VAL A O 1
ATOM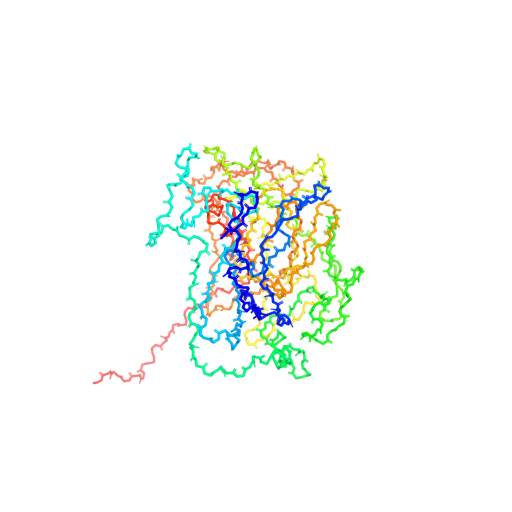 2385 N N . GLY A 1 317 ? 7.832 13.931 2.931 1.00 92.75 317 GLY A N 1
ATOM 2386 C CA . GLY A 1 317 ? 7.377 15.100 2.179 1.00 92.75 317 GLY A CA 1
ATOM 2387 C C . GLY A 1 317 ? 8.544 15.734 1.433 1.00 92.75 317 GLY A C 1
ATOM 2388 O O . GLY A 1 317 ? 9.699 15.591 1.836 1.00 92.75 317 GLY A O 1
ATOM 2389 N N . TRP A 1 318 ? 8.279 16.472 0.361 1.00 90.38 318 TRP A N 1
ATOM 2390 C CA . TRP A 1 318 ? 9.349 17.171 -0.370 1.00 90.38 318 TRP A CA 1
ATOM 2391 C C . TRP A 1 318 ? 10.007 18.311 0.427 1.00 90.38 318 TRP A C 1
ATOM 2393 O O . TRP A 1 318 ? 11.060 18.820 0.049 1.00 90.38 318 TRP A O 1
ATOM 2403 N N . ASP A 1 319 ? 9.435 18.647 1.585 1.00 89.56 319 ASP A N 1
ATOM 2404 C CA . ASP A 1 319 ? 10.052 19.437 2.655 1.00 89.56 319 ASP A CA 1
ATOM 2405 C C . ASP A 1 319 ? 11.171 18.692 3.422 1.00 89.56 319 ASP A C 1
ATOM 2407 O O . ASP A 1 319 ? 11.866 19.290 4.244 1.00 89.56 319 ASP A O 1
ATOM 2411 N N . GLY A 1 320 ? 11.367 17.394 3.166 1.00 91.75 320 GLY A N 1
ATOM 2412 C CA . GLY A 1 320 ? 12.334 16.523 3.840 1.00 91.75 320 GLY A CA 1
ATOM 2413 C C . GLY A 1 320 ? 11.850 15.955 5.179 1.00 91.75 320 GLY A C 1
ATOM 2414 O O . GLY A 1 320 ? 12.626 15.302 5.889 1.00 91.75 320 GLY A O 1
ATOM 2415 N N . ILE A 1 321 ? 10.589 16.190 5.557 1.00 93.75 321 ILE A N 1
ATOM 2416 C CA . ILE A 1 321 ? 10.027 15.682 6.810 1.00 93.75 321 ILE A CA 1
ATOM 2417 C C . ILE A 1 321 ? 9.642 14.211 6.626 1.00 93.75 321 ILE A C 1
ATOM 2419 O O . ILE A 1 321 ? 8.783 13.862 5.814 1.00 93.75 321 ILE A O 1
ATOM 2423 N N . ILE A 1 322 ? 10.272 13.336 7.414 1.00 95.50 322 ILE A N 1
ATOM 2424 C CA . ILE A 1 322 ? 9.939 11.909 7.454 1.00 95.50 322 ILE A CA 1
ATOM 2425 C C . ILE A 1 322 ? 8.613 11.710 8.186 1.00 95.50 322 ILE A C 1
ATOM 2427 O O . ILE A 1 322 ? 8.440 12.162 9.318 1.00 95.50 322 ILE A O 1
ATOM 2431 N N . ARG A 1 323 ? 7.731 10.930 7.567 1.00 94.81 323 ARG A N 1
ATOM 2432 C CA . ARG A 1 323 ? 6.473 10.437 8.124 1.00 94.81 323 ARG A CA 1
ATOM 2433 C C . ARG A 1 323 ? 6.576 8.919 8.232 1.00 94.81 323 ARG A C 1
ATOM 2435 O O . ARG A 1 323 ? 6.788 8.223 7.239 1.00 94.81 323 ARG A O 1
ATOM 2442 N N . ARG A 1 324 ? 6.536 8.402 9.458 1.00 96.69 324 ARG A N 1
ATOM 2443 C CA . ARG A 1 324 ? 6.582 6.951 9.694 1.00 96.69 324 ARG A CA 1
ATOM 2444 C C . ARG A 1 324 ? 5.239 6.329 9.308 1.00 96.69 324 ARG A C 1
ATOM 2446 O O . ARG A 1 324 ? 4.248 7.050 9.341 1.00 96.69 324 ARG A O 1
ATOM 2453 N N . PRO A 1 325 ? 5.206 5.029 8.975 1.00 97.25 325 PRO A N 1
ATOM 2454 C CA . PRO A 1 325 ? 3.944 4.312 8.869 1.00 97.25 325 PRO A CA 1
ATOM 2455 C C . PRO A 1 325 ? 3.173 4.440 10.183 1.00 97.25 325 PRO A C 1
ATOM 2457 O O . PRO A 1 325 ? 3.783 4.363 11.260 1.00 97.25 325 PRO A O 1
ATOM 2460 N N . ASP A 1 326 ? 1.859 4.609 10.096 1.00 97.00 326 ASP A N 1
ATOM 2461 C CA . ASP A 1 326 ? 1.015 4.527 11.283 1.00 97.00 326 ASP A CA 1
ATOM 2462 C C . ASP A 1 326 ? 1.056 3.111 11.861 1.00 97.00 326 ASP A C 1
ATOM 2464 O O . ASP A 1 326 ? 1.363 2.140 11.166 1.00 97.00 326 ASP A O 1
ATOM 2468 N N . ALA A 1 327 ? 0.726 2.965 13.147 1.00 97.50 327 ALA A N 1
ATOM 2469 C CA . ALA A 1 327 ? 0.760 1.662 13.817 1.00 97.50 327 ALA A CA 1
ATOM 2470 C C . ALA A 1 327 ? -0.087 0.599 13.092 1.00 97.50 327 ALA A C 1
ATOM 2472 O O . ALA A 1 327 ? 0.247 -0.583 13.122 1.00 97.50 327 ALA A O 1
ATOM 2473 N N . ASN A 1 328 ? -1.152 1.029 12.414 1.00 97.38 328 ASN A N 1
ATOM 2474 C CA . ASN A 1 328 ? -2.059 0.182 11.656 1.00 97.38 328 ASN A CA 1
ATOM 2475 C C . ASN A 1 328 ? -1.705 0.023 10.163 1.00 97.38 328 ASN A C 1
ATOM 2477 O O . ASN A 1 328 ? -2.452 -0.617 9.426 1.00 97.38 328 ASN A O 1
ATOM 2481 N N . GLU A 1 329 ? -0.578 0.585 9.719 1.00 97.75 329 GLU A N 1
ATOM 2482 C CA . GLU A 1 329 ? 0.017 0.356 8.396 1.00 97.75 329 GLU A CA 1
ATOM 2483 C C . GLU A 1 329 ? 1.280 -0.527 8.461 1.00 97.75 329 GLU A C 1
ATOM 2485 O O . GLU A 1 329 ? 1.908 -0.790 7.434 1.00 97.75 329 GLU A O 1
ATOM 2490 N N . LEU A 1 330 ? 1.690 -0.951 9.661 1.00 97.94 330 LEU A N 1
ATOM 2491 C CA . LEU A 1 330 ? 2.845 -1.826 9.864 1.00 97.94 330 LEU A CA 1
ATOM 2492 C C . LEU A 1 330 ? 2.535 -3.276 9.472 1.00 97.94 330 LEU A C 1
ATOM 2494 O O . LEU A 1 330 ? 1.387 -3.703 9.457 1.00 97.94 330 LEU A O 1
ATOM 2498 N N . GLY A 1 331 ? 3.583 -4.062 9.239 1.00 96.94 331 GLY A N 1
ATOM 2499 C CA . GLY A 1 331 ? 3.461 -5.430 8.746 1.00 96.94 331 GLY A CA 1
ATOM 2500 C C . GLY A 1 331 ? 3.484 -5.491 7.224 1.00 96.94 331 GLY A C 1
ATOM 2501 O O . GLY A 1 331 ? 4.101 -4.650 6.565 1.00 96.94 331 GLY A O 1
ATOM 2502 N N . TRP A 1 332 ? 2.854 -6.527 6.686 1.00 97.69 332 TRP A N 1
ATOM 2503 C CA . TRP A 1 332 ? 2.726 -6.747 5.252 1.00 97.69 332 TRP A CA 1
ATOM 2504 C C . TRP A 1 332 ? 1.442 -6.114 4.730 1.00 97.69 332 TRP A C 1
ATOM 2506 O O . TRP A 1 332 ? 0.415 -6.124 5.405 1.00 97.69 332 TRP A O 1
ATOM 2516 N N . LYS A 1 333 ? 1.502 -5.533 3.536 1.00 97.94 333 LYS A N 1
ATOM 2517 C CA . LYS A 1 333 ? 0.365 -4.894 2.868 1.00 97.94 333 LYS A CA 1
ATOM 2518 C C . LYS A 1 333 ? 0.370 -5.263 1.394 1.00 97.94 333 LYS A C 1
ATOM 2520 O O . LYS A 1 333 ? 1.431 -5.256 0.781 1.00 97.94 333 LYS A O 1
ATOM 2525 N N . ASP A 1 334 ? -0.795 -5.503 0.811 1.00 97.06 334 ASP A N 1
ATOM 2526 C CA . ASP A 1 334 ? -0.936 -5.622 -0.647 1.00 97.06 334 ASP A CA 1
ATOM 2527 C C . ASP A 1 334 ? -1.331 -4.282 -1.288 1.00 97.06 334 ASP A C 1
ATOM 2529 O O . ASP A 1 334 ? -1.253 -4.131 -2.505 1.00 97.06 334 ASP A O 1
ATOM 2533 N N . THR A 1 335 ? -1.741 -3.297 -0.478 1.00 98.06 335 THR A N 1
ATOM 2534 C CA . THR A 1 335 ? -2.206 -1.991 -0.944 1.00 98.06 335 THR A CA 1
ATOM 2535 C C . THR A 1 335 ? -1.658 -0.878 -0.060 1.00 98.06 335 THR A C 1
ATOM 2537 O O . THR A 1 335 ? -1.789 -0.917 1.159 1.00 98.06 335 THR A O 1
ATOM 2540 N N . VAL A 1 336 ? -1.047 0.144 -0.657 1.00 98.00 336 VAL A N 1
ATOM 2541 C CA . VAL A 1 336 ? -0.412 1.255 0.062 1.00 98.00 336 VAL A CA 1
ATOM 2542 C C . VAL A 1 336 ? -0.928 2.586 -0.460 1.00 98.00 336 VAL A C 1
ATOM 2544 O O . VAL A 1 336 ? -0.849 2.869 -1.651 1.00 98.00 336 VAL A O 1
ATOM 2547 N N . ARG A 1 337 ? -1.399 3.451 0.439 1.00 97.12 337 ARG A N 1
ATOM 2548 C CA . ARG A 1 337 ? -1.742 4.836 0.092 1.00 97.12 337 ARG A CA 1
ATOM 2549 C C . ARG A 1 337 ? -0.483 5.649 -0.206 1.00 97.12 337 ARG A C 1
ATOM 2551 O O . ARG A 1 337 ? 0.401 5.752 0.653 1.00 97.12 337 ARG A O 1
ATOM 2558 N N . VAL A 1 338 ? -0.447 6.260 -1.385 1.00 97.31 338 VAL A N 1
ATOM 2559 C CA . VAL A 1 338 ? 0.603 7.169 -1.852 1.00 97.31 338 VAL A CA 1
ATOM 2560 C C . VAL A 1 338 ? -0.005 8.559 -2.022 1.00 97.31 338 VAL A C 1
ATOM 2562 O O . VAL A 1 338 ? -0.828 8.784 -2.907 1.00 97.31 338 VAL A O 1
ATOM 2565 N N . SER A 1 339 ? 0.356 9.478 -1.128 1.00 95.44 339 SER A N 1
ATOM 2566 C CA . SER A 1 339 ? -0.235 10.821 -1.053 1.00 95.44 339 SER A CA 1
ATOM 2567 C C . SER A 1 339 ? 0.538 11.851 -1.882 1.00 95.44 339 SER A C 1
ATOM 2569 O O . SER A 1 339 ? 1.716 11.626 -2.162 1.00 95.44 339 SER A O 1
ATOM 2571 N N . PRO A 1 340 ? -0.107 12.946 -2.323 1.00 92.75 340 PRO A N 1
ATOM 2572 C CA . PRO A 1 340 ? 0.537 14.026 -3.072 1.00 92.75 340 PRO A CA 1
ATOM 2573 C C . PRO A 1 340 ? 1.776 14.594 -2.388 1.00 92.75 340 PRO A C 1
ATOM 2575 O O . PRO A 1 340 ? 1.768 14.785 -1.169 1.00 92.75 340 PRO A O 1
ATOM 2578 N N . LEU A 1 341 ? 2.791 14.934 -3.191 1.00 91.88 341 LEU A N 1
ATOM 2579 C CA . LEU A 1 341 ? 3.984 15.692 -2.782 1.00 91.88 341 LEU A CA 1
ATOM 2580 C C . LEU A 1 341 ? 4.799 15.000 -1.674 1.00 91.88 341 LEU A C 1
ATOM 2582 O O . LEU A 1 341 ? 5.500 15.634 -0.873 1.00 91.88 341 LEU A O 1
ATOM 2586 N N . GLU A 1 342 ? 4.700 13.672 -1.649 1.00 93.62 342 GLU A N 1
ATOM 2587 C CA . GLU A 1 342 ? 5.421 12.771 -0.766 1.00 93.62 342 GLU A CA 1
ATOM 2588 C C . GLU A 1 342 ? 6.059 11.637 -1.578 1.00 93.62 342 GLU A C 1
ATOM 2590 O O . GLU A 1 342 ? 5.499 11.140 -2.557 1.00 93.62 342 GLU A O 1
ATOM 2595 N N . ASP A 1 343 ? 7.216 11.175 -1.114 1.00 95.50 343 ASP A N 1
ATOM 2596 C CA . ASP A 1 343 ? 7.854 9.966 -1.612 1.00 95.50 343 ASP A CA 1
ATOM 2597 C C . ASP A 1 343 ? 7.512 8.814 -0.672 1.00 95.50 343 ASP A C 1
ATOM 2599 O O . ASP A 1 343 ? 7.889 8.821 0.504 1.00 95.50 343 ASP A O 1
ATOM 2603 N N . THR A 1 344 ? 6.808 7.807 -1.185 1.00 98.19 344 THR A N 1
ATOM 2604 C CA . THR A 1 344 ? 6.435 6.607 -0.428 1.00 98.19 344 THR A CA 1
ATOM 2605 C C . THR A 1 344 ? 7.413 5.480 -0.729 1.00 98.19 344 THR A C 1
ATOM 2607 O O . THR A 1 344 ? 7.574 5.076 -1.879 1.00 98.19 344 THR A O 1
ATOM 2610 N N . THR A 1 345 ? 8.083 4.959 0.300 1.00 98.75 345 THR A N 1
ATOM 2611 C CA . THR A 1 345 ? 9.049 3.863 0.147 1.00 98.75 345 THR A CA 1
ATOM 2612 C C . THR A 1 345 ? 8.442 2.542 0.598 1.00 98.75 345 THR A C 1
ATOM 2614 O O . THR A 1 345 ? 7.997 2.425 1.741 1.00 98.75 345 THR A O 1
ATOM 2617 N N . VAL A 1 346 ? 8.498 1.530 -0.266 1.00 98.75 346 VAL A N 1
ATOM 2618 C CA . VAL A 1 346 ? 8.079 0.157 0.036 1.00 98.75 346 VAL A CA 1
ATOM 2619 C C . VAL A 1 346 ? 9.211 -0.831 -0.237 1.00 98.75 346 VAL A C 1
ATOM 2621 O O . VAL A 1 346 ? 10.002 -0.637 -1.158 1.00 98.75 346 VAL A O 1
ATOM 2624 N N . ALA A 1 347 ? 9.303 -1.897 0.550 1.00 98.56 347 ALA A N 1
ATOM 2625 C CA . ALA A 1 347 ? 10.201 -3.019 0.297 1.00 98.56 347 ALA A CA 1
ATOM 2626 C C . ALA A 1 347 ? 9.391 -4.261 -0.075 1.00 98.56 347 ALA A C 1
ATOM 2628 O O . ALA A 1 347 ? 8.361 -4.538 0.532 1.00 98.56 347 ALA A O 1
ATOM 2629 N N . LEU A 1 348 ? 9.866 -5.017 -1.060 1.00 96.81 348 LEU A N 1
ATOM 2630 C CA . LEU A 1 348 ? 9.203 -6.217 -1.560 1.00 96.81 348 LEU A CA 1
ATOM 2631 C C . LEU A 1 348 ? 10.198 -7.353 -1.723 1.00 96.81 348 LEU A C 1
ATOM 2633 O O . LEU A 1 348 ? 11.351 -7.142 -2.102 1.00 96.81 348 LEU A O 1
ATOM 2637 N N . ARG A 1 349 ? 9.733 -8.567 -1.441 1.00 94.44 349 ARG A N 1
ATOM 2638 C CA . ARG A 1 349 ? 10.517 -9.795 -1.561 1.00 94.44 349 ARG A CA 1
ATOM 2639 C C . ARG A 1 349 ? 9.619 -10.906 -2.100 1.00 94.44 349 ARG A C 1
ATOM 2641 O O . ARG A 1 349 ? 9.074 -11.681 -1.316 1.00 94.44 349 ARG A O 1
ATOM 2648 N N . PRO A 1 350 ? 9.411 -10.954 -3.426 1.00 90.69 350 PRO A N 1
ATOM 2649 C CA . PRO A 1 350 ? 8.460 -11.867 -4.034 1.00 90.69 350 PRO A CA 1
ATOM 2650 C C . PRO A 1 350 ? 8.880 -13.310 -3.788 1.00 90.69 350 PRO A C 1
ATOM 2652 O O . PRO A 1 350 ? 10.018 -13.693 -4.057 1.00 90.69 350 PRO A O 1
ATOM 2655 N N . ILE A 1 351 ? 7.947 -14.121 -3.309 1.00 87.56 351 ILE A N 1
ATOM 2656 C CA . ILE A 1 351 ? 8.133 -15.563 -3.166 1.00 87.56 351 ILE A CA 1
ATOM 2657 C C . ILE A 1 351 ? 7.314 -16.241 -4.242 1.00 87.56 351 ILE A C 1
ATOM 2659 O O . ILE A 1 351 ? 6.168 -15.875 -4.489 1.00 87.56 351 ILE A O 1
ATOM 2663 N N . MET A 1 352 ? 7.912 -17.235 -4.888 1.00 83.94 352 MET A N 1
ATOM 2664 C CA . MET A 1 352 ? 7.253 -17.957 -5.962 1.00 83.94 352 MET A CA 1
ATOM 2665 C C . MET A 1 352 ? 6.025 -18.717 -5.431 1.00 83.94 352 MET A C 1
ATOM 2667 O O . MET A 1 352 ? 6.170 -19.562 -4.538 1.00 83.94 352 MET A O 1
ATOM 2671 N N . PRO A 1 353 ? 4.820 -18.479 -5.984 1.00 79.56 353 PRO A N 1
ATOM 2672 C CA . PRO A 1 353 ? 3.661 -19.304 -5.687 1.00 79.56 353 PRO A CA 1
ATOM 2673 C C . PRO A 1 353 ? 3.910 -20.758 -6.045 1.00 79.56 353 PRO A C 1
ATOM 2675 O O . PRO A 1 353 ? 4.431 -21.090 -7.111 1.00 79.56 353 PRO A O 1
ATOM 2678 N N . LYS A 1 354 ? 3.453 -21.646 -5.169 1.00 75.00 354 LYS A N 1
ATOM 2679 C CA . LYS A 1 354 ? 3.544 -23.085 -5.391 1.00 75.00 354 LYS A CA 1
ATOM 2680 C C . LYS A 1 354 ? 2.304 -23.541 -6.142 1.00 75.00 354 LYS A C 1
ATOM 2682 O O . LYS A 1 354 ? 1.227 -23.643 -5.562 1.00 75.00 354 LYS A O 1
ATOM 2687 N N . ALA A 1 355 ? 2.468 -23.845 -7.424 1.00 71.56 355 ALA A N 1
ATOM 2688 C CA . ALA A 1 355 ? 1.461 -24.541 -8.213 1.00 71.56 355 ALA A CA 1
ATOM 2689 C C . ALA A 1 355 ? 1.831 -26.034 -8.322 1.00 71.56 355 ALA A C 1
ATOM 2691 O O . ALA A 1 355 ? 3.000 -26.358 -8.535 1.00 71.56 355 ALA A O 1
ATOM 2692 N N . PRO A 1 356 ? 0.867 -26.972 -8.217 1.00 70.94 356 PRO A N 1
ATOM 2693 C CA . PRO A 1 356 ? 1.136 -28.404 -8.397 1.00 70.94 356 PRO A CA 1
ATOM 2694 C C . PRO A 1 356 ? 1.444 -28.783 -9.859 1.00 70.94 356 PRO A C 1
ATOM 2696 O O . PRO A 1 356 ? 1.646 -29.954 -10.177 1.00 70.94 356 PRO A O 1
ATOM 2699 N N . PHE A 1 357 ? 1.457 -27.803 -10.758 1.00 73.88 357 PHE A N 1
ATOM 2700 C CA . PHE A 1 357 ? 1.747 -27.926 -12.177 1.00 73.88 357 PHE A CA 1
ATOM 2701 C C . PHE A 1 357 ? 2.571 -26.721 -12.635 1.00 73.88 357 PHE A C 1
ATOM 2703 O O . PHE A 1 357 ? 2.507 -25.648 -12.040 1.00 73.88 357 PHE A O 1
ATOM 2710 N N . GLY A 1 358 ? 3.324 -26.899 -13.718 1.00 72.94 358 GLY A N 1
ATOM 2711 C CA . GLY A 1 358 ? 4.030 -25.800 -14.367 1.00 72.94 358 GLY A CA 1
ATOM 2712 C C . GLY A 1 358 ? 3.064 -24.770 -14.947 1.00 72.94 358 GLY A C 1
ATOM 2713 O O . GLY A 1 358 ? 2.079 -25.146 -15.586 1.00 72.94 358 GLY A O 1
ATOM 2714 N N . LEU A 1 359 ? 3.365 -23.486 -14.757 1.00 78.75 359 LEU A N 1
ATOM 2715 C CA . LEU A 1 359 ? 2.649 -22.383 -15.396 1.00 78.75 359 LEU A CA 1
ATOM 2716 C C . LEU A 1 359 ? 3.415 -21.919 -16.644 1.00 78.75 359 LEU A C 1
ATOM 2718 O O . LEU A 1 359 ? 4.636 -21.752 -16.570 1.00 78.75 359 LEU A O 1
ATOM 2722 N N . PRO A 1 360 ? 2.737 -21.740 -17.793 1.00 84.62 360 PRO A N 1
ATOM 2723 C CA . PRO A 1 360 ? 3.375 -21.189 -18.979 1.00 84.62 360 PRO A CA 1
ATOM 2724 C C . PRO A 1 360 ? 3.681 -19.699 -18.794 1.00 84.62 360 PRO A C 1
ATOM 2726 O O . PRO A 1 360 ? 2.981 -18.997 -18.067 1.00 84.62 360 PRO A O 1
ATOM 2729 N N . ASP A 1 361 ? 4.694 -19.221 -19.511 1.00 89.19 361 ASP A N 1
ATOM 2730 C CA . ASP A 1 361 ? 4.977 -17.792 -19.624 1.00 89.19 361 ASP A CA 1
ATOM 2731 C C . ASP A 1 361 ? 3.830 -17.066 -20.362 1.00 89.19 361 ASP A C 1
ATOM 2733 O O . ASP A 1 361 ? 3.290 -17.584 -21.348 1.00 89.19 361 ASP A O 1
ATOM 2737 N N . SER A 1 362 ? 3.510 -15.837 -19.947 1.00 92.50 362 SER A N 1
ATOM 2738 C CA . SER A 1 362 ? 2.635 -14.933 -20.698 1.00 92.50 362 SER A CA 1
ATOM 2739 C C . SER A 1 362 ? 3.387 -14.372 -21.906 1.00 92.50 362 SER A C 1
ATOM 2741 O O . SER A 1 362 ? 4.342 -13.607 -21.770 1.00 92.50 362 SER A O 1
ATOM 2743 N N . ILE A 1 363 ? 2.981 -14.773 -23.112 1.00 95.06 363 ILE A N 1
ATOM 2744 C CA . ILE A 1 363 ? 3.577 -14.312 -24.371 1.00 95.06 363 ILE A CA 1
ATOM 2745 C C . ILE A 1 363 ? 2.487 -13.640 -25.201 1.00 95.06 363 ILE A C 1
ATOM 2747 O O . ILE A 1 363 ? 1.601 -14.309 -25.737 1.00 95.06 363 ILE A O 1
ATOM 2751 N N . ARG A 1 364 ? 2.559 -12.314 -25.326 1.00 95.81 364 ARG A N 1
ATOM 2752 C CA . ARG A 1 364 ? 1.538 -11.498 -26.001 1.00 95.81 364 ARG A CA 1
ATOM 2753 C C . ARG A 1 364 ? 2.147 -10.262 -26.674 1.00 95.81 364 ARG A C 1
ATOM 2755 O O . ARG A 1 364 ? 3.272 -9.884 -26.342 1.00 95.81 364 ARG A O 1
ATOM 2762 N N . PRO A 1 365 ? 1.441 -9.615 -27.621 1.00 97.12 365 PRO A N 1
ATOM 2763 C CA . PRO A 1 365 ? 1.813 -8.280 -28.075 1.00 97.12 365 PRO A CA 1
ATOM 2764 C C . PRO A 1 365 ? 1.847 -7.287 -26.905 1.00 97.12 365 PRO A C 1
ATOM 2766 O O . PRO A 1 365 ? 1.047 -7.415 -25.974 1.00 97.12 365 PRO A O 1
ATOM 2769 N N . LEU A 1 366 ? 2.718 -6.276 -26.979 1.00 96.75 366 LEU A N 1
ATOM 2770 C CA . LEU A 1 366 ? 2.722 -5.139 -26.046 1.00 96.75 366 LEU A CA 1
ATOM 2771 C C . LEU A 1 366 ? 1.335 -4.479 -25.961 1.00 96.75 366 LEU A C 1
ATOM 2773 O O . LEU A 1 366 ? 0.788 -4.321 -24.871 1.00 96.75 366 LEU A O 1
ATOM 2777 N N . ASN A 1 367 ? 0.743 -4.185 -27.122 1.00 95.31 367 ASN A N 1
ATOM 2778 C CA . ASN A 1 367 ? -0.622 -3.692 -27.260 1.00 95.31 367 ASN A CA 1
ATOM 2779 C C . ASN A 1 367 ? -1.487 -4.742 -27.990 1.00 95.31 367 ASN A C 1
ATOM 2781 O O . ASN A 1 367 ? -1.366 -4.888 -29.214 1.00 95.31 367 ASN A O 1
ATOM 2785 N N . PRO A 1 368 ? -2.367 -5.474 -27.281 1.00 92.69 368 PRO A N 1
ATOM 2786 C CA . PRO A 1 368 ? -3.213 -6.505 -27.883 1.00 92.69 368 PRO A CA 1
ATOM 2787 C C . PRO A 1 368 ? -4.328 -5.944 -28.783 1.00 92.69 368 PRO A C 1
ATOM 2789 O O . PRO A 1 368 ? -4.944 -6.708 -29.523 1.00 92.69 368 PRO A O 1
ATOM 2792 N N . MET A 1 369 ? -4.584 -4.632 -28.753 1.00 92.25 369 MET A N 1
ATOM 2793 C CA . MET A 1 369 ? -5.617 -3.972 -29.561 1.00 92.25 369 MET A CA 1
ATOM 2794 C C . MET A 1 369 ? -5.099 -3.484 -30.922 1.00 92.25 369 MET A C 1
ATOM 2796 O O . MET A 1 369 ? -5.882 -3.021 -31.749 1.00 92.25 369 MET A O 1
ATOM 2800 N N . MET A 1 370 ? -3.790 -3.587 -31.176 1.00 95.00 370 MET A N 1
ATOM 2801 C CA . MET A 1 370 ? -3.133 -3.058 -32.375 1.00 95.00 370 MET A CA 1
ATOM 2802 C C . MET A 1 370 ? -2.392 -4.159 -33.149 1.00 95.00 370 MET A C 1
ATOM 2804 O O . MET A 1 370 ? -1.938 -5.137 -32.553 1.00 95.00 370 MET A O 1
ATOM 2808 N N . PRO A 1 371 ? -2.202 -4.021 -34.477 1.00 96.62 371 PRO A N 1
ATOM 2809 C CA . PRO A 1 371 ? -1.380 -4.957 -35.240 1.00 96.62 371 PRO A CA 1
ATOM 2810 C C . PRO A 1 371 ? 0.096 -4.886 -34.817 1.00 96.62 371 PRO A C 1
ATOM 2812 O O . PRO A 1 371 ? 0.577 -3.857 -34.330 1.00 96.62 371 PRO A O 1
ATOM 2815 N N . LEU A 1 372 ? 0.837 -5.977 -35.032 1.00 97.69 372 LEU A N 1
ATOM 2816 C CA . LEU A 1 372 ? 2.292 -5.983 -34.853 1.00 97.69 372 LEU A CA 1
ATOM 2817 C C . LEU A 1 372 ? 2.947 -4.964 -35.800 1.00 97.69 372 LEU A C 1
ATOM 2819 O O . LEU A 1 372 ? 2.508 -4.785 -36.936 1.00 97.69 372 LEU A O 1
ATOM 2823 N N . GLY A 1 373 ? 3.994 -4.292 -35.328 1.00 96.75 373 GLY A N 1
ATOM 2824 C CA . GLY A 1 373 ? 4.684 -3.212 -36.034 1.00 96.75 373 GLY A CA 1
ATOM 2825 C C . GLY A 1 373 ? 4.056 -1.824 -35.865 1.00 96.75 373 GLY A C 1
ATOM 2826 O O . GLY A 1 373 ? 4.669 -0.845 -36.282 1.00 96.75 373 GLY A O 1
ATOM 2827 N N . ALA A 1 374 ? 2.871 -1.702 -35.250 1.00 96.38 374 ALA A N 1
ATOM 2828 C CA . ALA A 1 374 ? 2.274 -0.399 -34.951 1.00 96.38 374 ALA A CA 1
ATOM 2829 C C . ALA A 1 374 ? 3.151 0.414 -33.980 1.00 96.38 374 ALA A C 1
ATOM 2831 O O . ALA A 1 374 ? 3.709 -0.146 -33.043 1.00 96.38 374 ALA A O 1
ATOM 2832 N N . THR A 1 375 ? 3.245 1.729 -34.179 1.00 94.12 375 THR A N 1
ATOM 2833 C CA . THR A 1 375 ? 4.087 2.641 -33.372 1.00 94.12 375 THR A CA 1
ATOM 2834 C C . THR A 1 375 ? 3.288 3.548 -32.430 1.00 94.12 375 THR A C 1
ATOM 2836 O O . THR A 1 375 ? 3.874 4.339 -31.697 1.00 94.12 375 THR A O 1
ATOM 2839 N N . GLY A 1 376 ? 1.954 3.510 -32.495 1.00 89.75 376 GLY A N 1
ATOM 2840 C CA . GLY A 1 376 ? 1.079 4.390 -31.715 1.00 89.75 376 GLY A CA 1
ATOM 2841 C C . GLY A 1 376 ? 0.908 3.934 -30.264 1.00 89.75 376 GLY A C 1
ATOM 2842 O O . GLY A 1 376 ? 0.906 2.735 -29.994 1.00 89.75 376 GLY A O 1
ATOM 2843 N N . GLY A 1 377 ? 0.729 4.897 -29.354 1.00 88.25 377 GLY A N 1
ATOM 2844 C CA . GLY A 1 377 ? 0.407 4.654 -27.940 1.00 88.25 377 GLY A CA 1
ATOM 2845 C C . GLY A 1 377 ? 1.603 4.382 -27.021 1.00 88.25 377 GLY A C 1
ATOM 2846 O O . GLY A 1 377 ? 1.401 4.175 -25.832 1.00 88.25 377 GLY A O 1
ATOM 2847 N N . PHE A 1 378 ? 2.836 4.390 -27.538 1.00 92.62 378 PHE A N 1
ATOM 2848 C CA . PHE A 1 378 ? 4.041 4.182 -26.730 1.00 92.62 378 PHE A CA 1
ATOM 2849 C C . PHE A 1 378 ? 4.725 5.498 -26.358 1.00 92.62 378 PHE A C 1
ATOM 2851 O O . PHE A 1 378 ? 4.937 6.359 -27.216 1.00 92.62 378 PHE A O 1
ATOM 2858 N N . ASN A 1 379 ? 5.188 5.604 -25.112 1.00 91.94 379 ASN A N 1
ATOM 2859 C CA . ASN A 1 379 ? 6.208 6.582 -24.742 1.00 91.94 379 ASN A CA 1
ATOM 2860 C C . ASN A 1 379 ? 7.595 6.080 -25.194 1.00 91.94 379 ASN A C 1
ATOM 2862 O O . ASN A 1 379 ? 8.012 4.989 -24.814 1.00 91.94 379 ASN A O 1
ATOM 2866 N N . ASN A 1 380 ? 8.305 6.863 -26.010 1.00 93.94 380 ASN A N 1
ATOM 2867 C CA . ASN A 1 380 ? 9.604 6.508 -26.597 1.00 93.94 380 ASN A CA 1
ATOM 2868 C C . ASN A 1 380 ? 10.791 7.112 -25.833 1.00 93.94 380 ASN A C 1
ATOM 2870 O O . ASN A 1 380 ? 11.775 7.527 -26.444 1.00 93.94 380 ASN A O 1
ATOM 2874 N N . VAL A 1 381 ? 10.694 7.187 -24.511 1.00 91.44 381 VAL A N 1
ATOM 2875 C CA . VAL A 1 381 ? 11.768 7.637 -23.622 1.00 91.44 381 VAL A CA 1
ATOM 2876 C C . VAL A 1 381 ? 12.158 6.469 -22.717 1.00 91.44 381 VAL A C 1
ATOM 2878 O O . VAL A 1 381 ? 11.285 5.766 -22.217 1.00 91.44 381 VAL A O 1
ATOM 2881 N N . ASP A 1 382 ? 13.456 6.206 -22.566 1.00 89.50 382 ASP A N 1
ATOM 2882 C CA . ASP A 1 382 ? 13.964 5.158 -21.678 1.00 89.50 382 ASP A CA 1
ATOM 2883 C C . ASP A 1 382 ? 13.940 5.598 -20.206 1.00 89.50 382 ASP A C 1
ATOM 2885 O O . ASP A 1 382 ? 13.711 6.760 -19.885 1.00 89.50 382 ASP A O 1
ATOM 2889 N N . THR A 1 383 ? 14.238 4.688 -19.277 1.00 88.44 383 THR A N 1
ATOM 2890 C CA . THR A 1 383 ? 14.238 4.993 -17.835 1.00 88.44 383 THR A CA 1
ATOM 2891 C C . THR A 1 383 ? 15.302 6.006 -17.405 1.00 88.44 383 THR A C 1
ATOM 2893 O O . THR A 1 383 ? 15.284 6.446 -16.262 1.00 88.44 383 THR A O 1
ATOM 2896 N N . ASN A 1 384 ? 16.238 6.369 -18.286 1.00 86.25 384 ASN A N 1
ATOM 2897 C CA . ASN A 1 384 ? 17.258 7.383 -18.038 1.00 86.25 384 ASN A CA 1
ATOM 2898 C C . ASN A 1 384 ? 16.879 8.757 -18.618 1.00 86.25 384 ASN A C 1
ATOM 2900 O O . ASN A 1 384 ? 17.663 9.697 -18.497 1.00 86.25 384 ASN A O 1
ATOM 2904 N N . GLY A 1 385 ? 15.710 8.884 -19.253 1.00 86.94 385 GLY A N 1
ATOM 2905 C CA . GLY A 1 385 ? 15.271 10.113 -19.911 1.00 86.94 385 GLY A CA 1
ATOM 2906 C C . GLY A 1 385 ? 15.794 10.284 -21.341 1.00 86.94 385 GLY A C 1
ATOM 2907 O O . GLY A 1 385 ? 15.646 11.365 -21.911 1.00 86.94 385 GLY A O 1
ATOM 2908 N N . ASN A 1 386 ? 16.404 9.259 -21.944 1.00 88.44 386 ASN A N 1
ATOM 2909 C CA . ASN A 1 386 ? 16.910 9.338 -23.314 1.00 88.44 386 ASN A CA 1
ATOM 2910 C C . ASN A 1 386 ? 15.849 8.898 -24.335 1.00 88.44 386 ASN A C 1
ATOM 2912 O O . ASN A 1 386 ? 15.111 7.945 -24.081 1.00 88.44 386 ASN A O 1
ATOM 2916 N N . PRO A 1 387 ? 15.805 9.508 -25.534 1.00 90.69 387 PRO A N 1
ATOM 2917 C CA . PRO A 1 387 ? 14.957 9.027 -26.620 1.00 90.69 387 PRO A CA 1
ATOM 2918 C C . PRO A 1 387 ? 15.333 7.607 -27.071 1.00 90.69 387 PRO A C 1
ATOM 2920 O O . PRO A 1 387 ? 16.498 7.316 -27.345 1.00 90.69 387 PRO A O 1
ATOM 2923 N N . ILE A 1 388 ? 14.333 6.745 -27.234 1.00 91.25 388 ILE A N 1
ATOM 2924 C CA . ILE A 1 388 ? 14.465 5.404 -27.808 1.00 91.25 388 ILE A CA 1
ATOM 2925 C C . ILE A 1 388 ? 14.414 5.525 -29.338 1.00 91.25 388 ILE A C 1
ATOM 2927 O O . ILE A 1 388 ? 13.401 5.940 -29.906 1.00 91.25 388 ILE A O 1
ATOM 2931 N N . VAL A 1 389 ? 15.514 5.174 -30.017 1.00 92.31 389 VAL A N 1
ATOM 2932 C CA . VAL A 1 389 ? 15.642 5.253 -31.483 1.00 92.31 389 VAL A CA 1
ATOM 2933 C C . VAL A 1 389 ? 16.240 3.949 -32.046 1.00 92.31 389 VAL A C 1
ATOM 2935 O O . VAL A 1 389 ? 17.371 3.614 -31.691 1.00 92.31 389 VAL A O 1
ATOM 2938 N N . PRO A 1 390 ? 15.547 3.234 -32.961 1.00 92.56 390 PRO A N 1
ATOM 2939 C CA . PRO A 1 390 ? 14.185 3.498 -33.436 1.00 92.56 390 PRO A CA 1
ATOM 2940 C C . PRO A 1 390 ? 13.155 3.340 -32.308 1.00 92.56 390 PRO A C 1
ATOM 2942 O O . PRO A 1 390 ? 13.389 2.590 -31.366 1.00 92.56 390 PRO A O 1
ATOM 2945 N N . GLY A 1 391 ? 12.032 4.056 -32.413 1.00 94.19 391 GLY A N 1
ATOM 2946 C CA . GLY A 1 391 ? 10.964 4.003 -31.414 1.00 94.19 391 GLY A CA 1
ATOM 2947 C C . GLY A 1 391 ? 10.376 2.601 -31.233 1.00 94.19 391 GLY A C 1
ATOM 2948 O O . GLY A 1 391 ? 10.533 1.715 -32.078 1.00 94.19 391 GLY A O 1
ATOM 2949 N N . ILE A 1 392 ? 9.680 2.417 -30.117 1.00 96.12 392 ILE A N 1
ATOM 2950 C CA . ILE A 1 392 ? 8.998 1.185 -29.743 1.00 96.12 392 ILE A CA 1
ATOM 2951 C C . ILE A 1 392 ? 7.935 0.858 -30.793 1.00 96.12 392 ILE A C 1
ATOM 2953 O O . ILE A 1 392 ? 7.132 1.700 -31.201 1.00 96.12 392 ILE A O 1
ATOM 2957 N N . VAL A 1 393 ? 7.931 -0.403 -31.211 1.00 97.00 393 VAL A N 1
ATOM 2958 C CA . VAL A 1 393 ? 6.905 -0.983 -32.073 1.00 97.00 393 VAL A CA 1
ATOM 2959 C C . VAL A 1 393 ? 6.164 -2.065 -31.308 1.00 97.00 393 VAL A C 1
ATOM 2961 O O . VAL A 1 393 ? 6.751 -2.786 -30.498 1.00 97.00 393 VAL A O 1
ATOM 2964 N N . ASN A 1 394 ? 4.878 -2.216 -31.600 1.00 97.69 394 ASN A N 1
ATOM 2965 C CA . ASN A 1 394 ? 4.082 -3.297 -31.057 1.00 97.69 394 ASN A CA 1
ATOM 2966 C C . ASN A 1 394 ? 4.661 -4.636 -31.524 1.00 97.69 394 ASN A C 1
ATOM 2968 O O . ASN A 1 394 ? 4.704 -4.930 -32.719 1.00 97.69 394 ASN A O 1
ATOM 2972 N N . GLN A 1 395 ? 5.125 -5.445 -30.586 1.00 97.12 395 GLN A N 1
ATOM 2973 C CA . GLN A 1 395 ? 5.805 -6.704 -30.856 1.00 97.12 395 GLN A CA 1
ATOM 2974 C C . GLN A 1 395 ? 5.417 -7.733 -29.804 1.00 97.12 395 GLN A C 1
ATOM 2976 O O . GLN A 1 395 ? 4.942 -7.375 -28.727 1.00 97.12 395 GLN A O 1
ATOM 2981 N N . ILE A 1 396 ? 5.620 -9.009 -30.126 1.00 97.38 396 ILE A N 1
ATOM 2982 C CA . ILE A 1 396 ? 5.445 -10.091 -29.160 1.00 97.38 396 ILE A CA 1
ATOM 2983 C C . ILE A 1 396 ? 6.545 -9.991 -28.107 1.00 97.38 396 ILE A C 1
ATOM 2985 O O . ILE A 1 396 ? 7.729 -9.970 -28.444 1.00 97.38 396 ILE A O 1
ATOM 2989 N N . VAL A 1 397 ? 6.141 -9.963 -26.842 1.00 94.94 397 VAL A N 1
ATOM 2990 C CA . VAL A 1 397 ? 7.027 -9.942 -25.681 1.00 94.94 397 VAL A CA 1
ATOM 2991 C C . VAL A 1 397 ? 6.654 -11.099 -24.764 1.00 94.94 397 VAL A C 1
ATOM 2993 O O . VAL A 1 397 ? 5.492 -11.496 -24.675 1.00 94.94 397 VAL A O 1
ATOM 2996 N N . ASN A 1 398 ? 7.665 -11.666 -24.114 1.00 93.88 398 ASN A N 1
ATOM 2997 C CA . ASN A 1 398 ? 7.482 -12.626 -23.039 1.00 93.88 398 ASN A CA 1
ATOM 2998 C C . ASN A 1 398 ? 7.504 -11.869 -21.702 1.00 93.88 398 ASN A C 1
ATOM 3000 O O . ASN A 1 398 ? 8.543 -11.328 -21.330 1.00 93.88 398 ASN A O 1
ATOM 3004 N N . PHE A 1 399 ? 6.368 -11.837 -21.011 1.00 92.69 399 PHE A N 1
ATOM 3005 C CA . PHE A 1 399 ? 6.186 -11.203 -19.706 1.00 92.69 399 PHE A CA 1
ATOM 3006 C C . PHE A 1 399 ? 6.447 -12.156 -18.524 1.00 92.69 399 PHE A C 1
ATOM 3008 O O . PHE A 1 399 ? 6.177 -11.802 -17.381 1.00 92.69 399 PHE A O 1
ATOM 3015 N N . GLY A 1 400 ? 6.981 -13.359 -18.768 1.00 90.81 400 GLY A N 1
ATOM 3016 C CA . GLY A 1 400 ? 7.220 -14.356 -17.724 1.00 90.81 400 GLY A CA 1
ATOM 3017 C C . GLY A 1 400 ? 5.920 -14.715 -17.011 1.00 90.81 400 GLY A C 1
ATOM 3018 O O . GLY A 1 400 ? 4.900 -14.950 -17.663 1.00 90.81 400 GLY A O 1
ATOM 3019 N N . TRP A 1 401 ? 5.939 -14.742 -15.679 1.00 90.31 401 TRP A N 1
ATOM 3020 C CA . TRP A 1 401 ? 4.696 -14.706 -14.913 1.00 90.31 401 TRP A CA 1
ATOM 3021 C C . TRP A 1 401 ? 4.262 -13.248 -14.784 1.00 90.31 401 TRP A C 1
ATOM 3023 O O . TRP A 1 401 ? 4.898 -12.453 -14.092 1.00 90.31 401 TRP A O 1
ATOM 3033 N N . GLU A 1 402 ? 3.208 -12.909 -15.517 1.00 93.06 402 GLU A N 1
ATOM 3034 C CA . GLU A 1 402 ? 2.732 -11.541 -15.654 1.00 93.06 402 GLU A CA 1
ATOM 3035 C C . GLU A 1 402 ? 1.738 -11.196 -14.546 1.00 93.06 402 GLU A C 1
ATOM 3037 O O . GLU A 1 402 ? 0.707 -11.851 -14.392 1.00 93.06 402 GLU A O 1
ATOM 3042 N N . TYR A 1 403 ? 2.050 -10.136 -13.809 1.00 95.25 403 TYR A N 1
ATOM 3043 C CA . TYR A 1 403 ? 1.198 -9.532 -12.789 1.00 95.25 403 TYR A CA 1
ATOM 3044 C C . TYR A 1 403 ? 1.118 -8.025 -13.024 1.00 95.25 403 TYR A C 1
ATOM 3046 O O . TYR A 1 403 ? 1.685 -7.513 -13.989 1.00 95.25 403 TYR A O 1
ATOM 3054 N N . VAL A 1 404 ? 0.418 -7.297 -12.160 1.00 97.00 404 VAL A N 1
ATOM 3055 C CA . VAL A 1 404 ? 0.310 -5.841 -12.258 1.00 97.00 404 VAL A CA 1
ATOM 3056 C C . VAL A 1 404 ? 0.472 -5.180 -10.899 1.00 97.00 404 VAL A C 1
ATOM 3058 O O . VAL A 1 404 ? 0.236 -5.781 -9.851 1.00 97.00 404 VAL A O 1
ATOM 3061 N N . TRP A 1 405 ? 0.861 -3.915 -10.939 1.00 97.81 405 TRP A N 1
ATOM 3062 C CA . TRP A 1 405 ? 0.593 -2.971 -9.865 1.00 97.81 405 TRP A CA 1
ATOM 3063 C C . TRP A 1 405 ? -0.151 -1.780 -10.455 1.00 97.81 405 TRP A C 1
ATOM 3065 O O . TRP A 1 405 ? 0.072 -1.409 -11.614 1.00 97.81 405 TRP A O 1
ATOM 3075 N N . HIS A 1 406 ? -1.089 -1.233 -9.693 1.00 97.81 406 HIS A N 1
ATOM 3076 C CA . HIS A 1 406 ? -2.005 -0.216 -10.196 1.00 97.81 406 HIS A CA 1
ATOM 3077 C C . HIS A 1 406 ? -2.605 0.620 -9.076 1.00 97.81 406 HIS A C 1
ATOM 3079 O O . HIS A 1 406 ? -2.605 0.224 -7.911 1.00 97.81 406 HIS A O 1
ATOM 3085 N N . CYS A 1 407 ? -3.145 1.780 -9.440 1.00 97.12 407 CYS A N 1
ATOM 3086 C CA . CYS A 1 407 ? -4.073 2.474 -8.561 1.00 97.12 407 CYS A CA 1
ATOM 3087 C C . CYS A 1 407 ? -5.351 1.646 -8.415 1.00 97.12 407 CYS A C 1
ATOM 3089 O O . CYS A 1 407 ? -5.867 1.126 -9.398 1.00 97.12 407 CYS A O 1
ATOM 3091 N N . HIS A 1 408 ? -5.870 1.532 -7.197 1.00 96.38 408 HIS A N 1
ATOM 3092 C CA . HIS A 1 408 ? -7.095 0.796 -6.896 1.00 96.38 408 HIS A CA 1
ATOM 3093 C C . HIS A 1 408 ? -8.334 1.718 -6.848 1.00 96.38 408 HIS A C 1
ATOM 3095 O O . HIS A 1 408 ? -9.449 1.290 -6.529 1.00 96.38 408 HIS A O 1
ATOM 3101 N N . ILE A 1 409 ? -8.184 2.995 -7.215 1.00 93.38 409 ILE A N 1
ATOM 3102 C CA . ILE A 1 409 ? -9.313 3.812 -7.671 1.00 93.38 409 ILE A CA 1
ATOM 3103 C C . ILE A 1 409 ? -9.641 3.337 -9.087 1.00 93.38 409 ILE A C 1
ATOM 3105 O O . ILE A 1 409 ? -8.893 3.615 -10.020 1.00 93.38 409 ILE A O 1
ATOM 3109 N N . LEU A 1 410 ? -10.757 2.622 -9.250 1.00 92.38 410 LEU A N 1
ATOM 3110 C CA . LEU A 1 410 ? -11.084 1.931 -10.506 1.00 92.38 410 LEU A CA 1
ATOM 3111 C C . LEU A 1 410 ? -11.099 2.862 -11.723 1.00 92.38 410 LEU A C 1
ATOM 3113 O O . LEU A 1 410 ? -10.631 2.489 -12.788 1.00 92.38 410 LEU A O 1
ATOM 3117 N N . SER A 1 411 ? -11.570 4.100 -11.565 1.00 89.12 411 SER A N 1
ATOM 3118 C CA . SER A 1 411 ? -11.541 5.073 -12.659 1.00 89.12 411 SER A CA 1
ATOM 3119 C C . SER A 1 411 ? -10.126 5.485 -13.066 1.00 89.12 411 SER A C 1
ATOM 3121 O O . SER A 1 411 ? -9.941 5.901 -14.200 1.00 89.12 411 SER A O 1
ATOM 3123 N N . HIS A 1 412 ? -9.138 5.405 -12.172 1.00 92.56 412 HIS A N 1
ATOM 3124 C CA . HIS A 1 412 ? -7.731 5.641 -12.510 1.00 92.56 412 HIS A CA 1
ATOM 3125 C C . HIS A 1 412 ? -7.125 4.379 -13.136 1.00 92.56 412 HIS A C 1
ATOM 3127 O O . HIS A 1 412 ? -6.445 4.473 -14.152 1.00 92.56 412 HIS A O 1
ATOM 3133 N N . GLU A 1 413 ? -7.425 3.200 -12.581 1.00 94.25 413 GLU A N 1
ATOM 3134 C CA . GLU A 1 413 ? -7.013 1.892 -13.115 1.00 94.25 413 GLU A CA 1
ATOM 3135 C C . GLU A 1 413 ? -7.442 1.699 -14.577 1.00 94.25 413 GLU A C 1
ATOM 3137 O O . GLU A 1 413 ? -6.615 1.432 -15.447 1.00 94.25 413 GLU A O 1
ATOM 3142 N N . GLU A 1 414 ? -8.737 1.882 -14.853 1.00 90.12 414 GLU A N 1
ATOM 3143 C CA . GLU A 1 414 ? -9.340 1.727 -16.182 1.00 90.12 414 GLU A CA 1
ATOM 3144 C C . GLU A 1 414 ? -8.855 2.797 -17.171 1.00 90.12 414 GLU A C 1
ATOM 3146 O O . GLU A 1 414 ? -8.910 2.590 -18.384 1.00 90.12 414 GLU A O 1
ATOM 3151 N N . MET A 1 415 ? -8.358 3.924 -16.654 1.00 89.44 415 MET A N 1
ATOM 3152 C CA . MET A 1 415 ? -7.767 5.025 -17.416 1.00 89.44 415 MET A CA 1
ATOM 3153 C C . MET A 1 415 ? -6.229 4.993 -17.350 1.00 89.44 415 MET A C 1
ATOM 3155 O O . MET A 1 415 ? -5.575 6.032 -17.301 1.00 89.44 415 MET A O 1
ATOM 3159 N N . ASP A 1 416 ? -5.665 3.786 -17.401 1.00 91.12 416 ASP A N 1
ATOM 3160 C CA . ASP A 1 416 ? -4.247 3.493 -17.658 1.00 91.12 416 ASP A CA 1
ATOM 3161 C C . ASP A 1 416 ? -3.268 3.720 -16.487 1.00 91.12 416 ASP A C 1
ATOM 3163 O O . ASP A 1 416 ? -2.049 3.669 -16.670 1.00 91.12 416 ASP A O 1
ATOM 3167 N N . MET A 1 417 ? -3.760 3.872 -15.250 1.00 95.50 417 MET A N 1
ATOM 3168 C CA . MET A 1 417 ? -2.913 3.929 -14.048 1.00 95.50 417 MET A CA 1
ATOM 3169 C C . MET A 1 417 ? -2.498 2.531 -13.557 1.00 95.50 417 MET A C 1
ATOM 3171 O O . MET A 1 417 ? -2.689 2.163 -12.394 1.00 95.50 417 MET A O 1
ATOM 3175 N N . MET A 1 418 ? -1.929 1.738 -14.464 1.00 96.50 418 MET A N 1
ATOM 3176 C CA . MET A 1 418 ? -1.538 0.347 -14.251 1.00 96.50 418 MET A CA 1
ATOM 3177 C C . MET A 1 418 ? -0.264 0.017 -15.029 1.00 96.50 418 MET A C 1
ATOM 3179 O O . MET A 1 418 ? -0.060 0.473 -16.153 1.00 96.50 418 MET A O 1
ATOM 3183 N N . ARG A 1 419 ? 0.601 -0.823 -14.454 1.00 96.75 419 ARG A N 1
ATOM 3184 C CA . ARG A 1 419 ? 1.848 -1.263 -15.093 1.00 96.75 419 ARG A CA 1
ATOM 3185 C C . ARG A 1 419 ? 2.063 -2.767 -14.924 1.00 96.75 419 ARG A C 1
ATOM 3187 O O . ARG A 1 419 ? 1.788 -3.303 -13.847 1.00 96.75 419 ARG A O 1
ATOM 3194 N N . PRO A 1 420 ? 2.569 -3.458 -15.962 1.00 96.62 420 PRO A N 1
ATOM 3195 C CA . PRO A 1 420 ? 2.882 -4.876 -15.872 1.00 96.62 420 PRO A CA 1
ATOM 3196 C C . PRO A 1 420 ? 4.142 -5.121 -15.032 1.00 96.62 420 PRO A C 1
ATOM 3198 O O . PRO A 1 420 ? 5.153 -4.434 -15.181 1.00 96.62 420 PRO A O 1
ATOM 3201 N N . ILE A 1 421 ? 4.087 -6.163 -14.208 1.00 95.88 421 ILE A N 1
ATOM 3202 C CA . ILE A 1 421 ? 5.206 -6.746 -13.473 1.00 95.88 421 ILE A CA 1
ATOM 3203 C C . ILE A 1 421 ? 5.593 -8.054 -14.159 1.00 95.88 421 ILE A C 1
ATOM 3205 O O . ILE A 1 421 ? 4.758 -8.942 -14.334 1.00 95.88 421 ILE A O 1
ATOM 3209 N N . ILE A 1 422 ? 6.872 -8.184 -14.507 1.00 94.31 422 ILE A N 1
ATOM 3210 C CA . ILE A 1 422 ? 7.469 -9.439 -14.968 1.00 94.31 422 ILE A CA 1
ATOM 3211 C C . ILE A 1 422 ? 8.087 -10.134 -13.761 1.00 94.31 422 ILE A C 1
ATOM 3213 O O . ILE A 1 422 ? 9.117 -9.691 -13.249 1.00 94.31 422 ILE A O 1
ATOM 3217 N N . LEU A 1 423 ? 7.485 -11.241 -13.327 1.00 90.69 423 LEU A N 1
ATOM 3218 C CA . LEU A 1 423 ? 8.083 -12.131 -12.339 1.00 90.69 423 LEU A CA 1
ATOM 3219 C C . LEU A 1 423 ? 8.889 -13.226 -13.048 1.00 90.69 423 LEU A C 1
ATOM 3221 O O . LEU A 1 423 ? 8.343 -14.107 -13.720 1.00 90.69 423 LEU A O 1
ATOM 3225 N N . ASN A 1 424 ? 10.206 -13.197 -12.860 1.00 84.44 424 ASN A N 1
ATOM 3226 C CA . ASN A 1 424 ? 11.100 -14.258 -13.303 1.00 84.44 424 ASN A CA 1
ATOM 3227 C C . ASN A 1 424 ? 10.994 -15.448 -12.340 1.00 84.44 424 ASN A C 1
ATOM 3229 O O . ASN A 1 424 ? 11.576 -15.438 -11.252 1.00 84.44 424 ASN A O 1
ATOM 3233 N N . ALA A 1 425 ? 10.260 -16.477 -12.761 1.00 71.25 425 ALA A N 1
ATOM 3234 C CA . ALA A 1 425 ? 10.166 -17.763 -12.079 1.00 71.25 425 ALA A CA 1
ATOM 3235 C C . ALA A 1 425 ? 10.973 -18.849 -12.816 1.00 71.25 425 ALA A C 1
ATOM 3237 O O . ALA A 1 425 ? 11.128 -18.821 -14.041 1.00 71.25 425 ALA A O 1
ATOM 3238 N N . LEU A 1 426 ? 11.496 -19.833 -12.077 1.00 60.19 426 LEU A N 1
ATOM 3239 C CA . LEU A 1 426 ? 12.162 -20.994 -12.668 1.00 60.19 426 LEU A CA 1
ATOM 3240 C C . LEU A 1 426 ? 11.140 -21.833 -13.448 1.00 60.19 426 LEU A C 1
ATOM 3242 O O . LEU A 1 426 ? 10.125 -22.278 -12.915 1.00 60.19 426 LEU A O 1
ATOM 3246 N N . LYS A 1 427 ? 11.428 -22.075 -14.730 1.00 57.72 427 LYS A N 1
ATOM 3247 C CA . LYS A 1 427 ? 10.574 -22.849 -15.639 1.00 57.72 427 LYS A CA 1
ATOM 3248 C C . LYS A 1 427 ? 10.541 -24.318 -15.226 1.00 57.72 427 LYS A C 1
ATOM 3250 O O . LYS A 1 427 ? 11.390 -25.096 -15.653 1.00 57.72 427 LYS A O 1
ATOM 3255 N N . SER A 1 428 ? 9.539 -24.731 -14.458 1.00 53.41 428 SER A N 1
ATOM 3256 C CA . SER A 1 428 ? 9.164 -26.144 -14.419 1.00 53.41 428 SER A CA 1
ATOM 3257 C C . SER A 1 428 ? 8.126 -26.386 -15.513 1.00 53.41 428 SER A C 1
ATOM 3259 O O . SER A 1 428 ? 6.950 -26.073 -15.373 1.00 53.41 428 SER A O 1
ATOM 3261 N N . LEU A 1 429 ? 8.559 -26.905 -16.666 1.00 54.41 429 LEU A N 1
ATOM 3262 C CA . LEU A 1 429 ? 7.598 -27.467 -17.616 1.00 54.41 429 LEU A CA 1
ATOM 3263 C C . LEU A 1 429 ? 6.897 -28.646 -16.921 1.00 54.41 429 LEU A C 1
ATOM 3265 O O . LEU A 1 429 ? 7.584 -29.421 -16.246 1.00 54.41 429 LEU A O 1
ATOM 3269 N N . PRO A 1 430 ? 5.570 -28.820 -17.072 1.00 55.00 430 PRO A N 1
ATOM 3270 C CA . PRO A 1 430 ? 4.898 -30.001 -16.552 1.00 55.00 430 PRO A CA 1
ATOM 3271 C C . PRO A 1 430 ? 5.635 -31.255 -17.026 1.00 55.00 430 PRO A C 1
ATOM 3273 O O . PRO A 1 430 ? 5.977 -31.367 -18.209 1.00 55.00 430 PRO A O 1
ATOM 3276 N N . ALA A 1 431 ? 5.880 -32.204 -16.119 1.00 53.62 431 ALA A N 1
ATOM 3277 C CA . ALA A 1 431 ? 6.347 -33.518 -16.533 1.00 53.62 431 ALA A CA 1
ATOM 3278 C C . ALA A 1 431 ? 5.379 -34.051 -17.600 1.00 53.62 431 ALA A C 1
ATOM 3280 O O . ALA A 1 431 ? 4.160 -33.919 -17.452 1.00 53.62 431 ALA A O 1
ATOM 3281 N N . LYS A 1 432 ? 5.914 -34.628 -18.688 1.00 48.44 432 LYS A N 1
ATOM 3282 C CA . LYS A 1 432 ? 5.093 -35.315 -19.694 1.00 48.44 432 LYS A CA 1
ATOM 3283 C C . LYS A 1 432 ? 4.102 -36.213 -18.942 1.00 48.44 432 LYS A C 1
ATOM 3285 O O . LYS A 1 432 ? 4.564 -36.922 -18.044 1.00 48.44 432 LYS A O 1
ATOM 3290 N N . PRO A 1 433 ? 2.795 -36.203 -19.279 1.00 51.28 433 PRO A N 1
ATOM 3291 C CA . PRO A 1 433 ? 1.829 -37.080 -18.636 1.00 51.28 433 PRO A CA 1
ATOM 3292 C C . PRO A 1 433 ? 2.414 -38.484 -18.590 1.00 51.28 433 PRO A C 1
ATOM 3294 O O . PRO A 1 433 ? 2.771 -39.028 -19.639 1.00 51.28 433 PRO A O 1
ATOM 3297 N N . ASN A 1 434 ? 2.596 -39.027 -17.386 1.00 51.06 434 ASN A N 1
ATOM 3298 C CA . ASN A 1 434 ? 3.020 -40.408 -17.251 1.00 51.06 434 ASN A CA 1
ATOM 3299 C C . ASN A 1 434 ? 1.869 -41.224 -17.850 1.00 51.06 434 ASN A C 1
ATOM 3301 O O . ASN A 1 434 ? 0.757 -41.120 -17.321 1.00 51.06 434 ASN A O 1
ATOM 3305 N N . PRO A 1 435 ? 2.048 -41.926 -18.986 1.00 48.88 435 PRO A N 1
ATOM 3306 C CA . PRO A 1 435 ? 0.979 -42.747 -19.513 1.00 48.88 435 PRO A CA 1
ATOM 3307 C C . PRO A 1 435 ? 0.681 -43.767 -18.425 1.00 48.88 435 PRO A C 1
ATOM 3309 O O . PRO A 1 435 ? 1.508 -44.627 -18.131 1.00 48.88 435 PRO A O 1
ATOM 3312 N N . VAL A 1 436 ? -0.472 -43.620 -17.777 1.00 47.81 436 VAL A N 1
ATOM 3313 C CA . VAL A 1 436 ? -0.982 -44.636 -16.874 1.00 47.81 436 VAL A CA 1
ATOM 3314 C C . VAL A 1 436 ? -1.144 -45.861 -17.760 1.00 47.81 436 VAL A C 1
ATOM 3316 O O . VAL A 1 436 ? -2.055 -45.926 -18.585 1.00 47.81 436 VAL A O 1
ATOM 3319 N N . THR A 1 437 ? -0.204 -46.800 -17.681 1.00 49.19 437 THR A N 1
ATOM 3320 C CA . THR A 1 437 ? -0.443 -48.146 -18.176 1.00 49.19 437 THR A CA 1
ATOM 3321 C C . THR A 1 437 ? -1.641 -48.622 -17.384 1.00 49.19 437 THR A C 1
ATOM 3323 O O . THR A 1 437 ? -1.533 -48.793 -16.170 1.00 49.19 437 THR A O 1
ATOM 3326 N N . ALA A 1 438 ? -2.792 -48.733 -18.047 1.00 48.62 438 ALA A N 1
ATOM 3327 C CA . ALA A 1 438 ? -3.949 -49.383 -17.469 1.00 48.62 438 ALA A CA 1
ATOM 3328 C C . ALA A 1 438 ? -3.466 -50.735 -16.947 1.00 48.62 438 ALA A C 1
ATOM 3330 O O . ALA A 1 438 ? -2.999 -51.575 -17.721 1.00 48.62 438 ALA A O 1
ATOM 3331 N N . ASP A 1 439 ? -3.486 -50.897 -15.629 1.00 49.41 439 ASP A N 1
ATOM 3332 C CA . ASP A 1 439 ? -3.235 -52.185 -15.024 1.00 49.41 439 ASP A CA 1
ATOM 3333 C C . ASP A 1 439 ? -4.372 -53.101 -15.480 1.00 49.41 439 ASP A C 1
ATOM 3335 O O . ASP A 1 439 ? -5.530 -52.933 -15.093 1.00 49.41 439 ASP A O 1
ATOM 3339 N N . ALA A 1 440 ? -4.045 -54.041 -16.365 1.00 52.88 440 ALA A N 1
ATOM 3340 C CA . ALA A 1 440 ? -4.983 -55.024 -16.889 1.00 52.88 440 ALA A CA 1
ATOM 3341 C C . ALA A 1 440 ? -5.481 -56.008 -15.807 1.00 52.88 440 ALA A C 1
ATOM 3343 O O . ALA A 1 440 ? -6.220 -56.936 -16.131 1.00 52.88 440 ALA A O 1
ATOM 3344 N N . SER A 1 441 ? -5.083 -55.834 -14.539 1.00 50.06 441 SER A N 1
ATOM 3345 C CA . SER A 1 441 ? -5.547 -56.635 -13.406 1.00 50.06 441 SER A CA 1
ATOM 3346 C C . SER A 1 441 ? -6.778 -56.081 -12.677 1.00 50.06 441 SER A C 1
ATOM 3348 O O . SER A 1 441 ? -7.302 -56.763 -11.794 1.00 50.06 441 SER A O 1
ATOM 3350 N N . LEU A 1 442 ? -7.300 -54.901 -13.042 1.00 47.97 442 LEU A N 1
ATOM 3351 C CA . LEU A 1 442 ? -8.556 -54.417 -12.460 1.00 47.97 442 LEU A CA 1
ATOM 3352 C C . LEU A 1 442 ? -9.756 -55.182 -13.054 1.00 47.97 442 LEU A C 1
ATOM 3354 O O . LEU A 1 442 ? -9.950 -55.160 -14.273 1.00 47.97 442 LEU A O 1
ATOM 3358 N N . PRO A 1 443 ? -10.571 -55.869 -12.228 1.00 48.59 443 PRO A N 1
ATOM 3359 C CA . PRO A 1 443 ? -11.726 -56.604 -12.720 1.00 48.59 443 PRO A CA 1
ATOM 3360 C C . PRO A 1 443 ? -12.752 -55.634 -13.310 1.00 48.59 443 PRO A C 1
ATOM 3362 O O . PRO A 1 443 ? -13.033 -54.578 -12.740 1.00 48.59 443 PRO A O 1
ATOM 3365 N N . ALA A 1 444 ? -13.311 -56.008 -14.463 1.00 44.97 444 ALA A N 1
ATOM 3366 C CA . ALA A 1 444 ? -14.391 -55.263 -15.092 1.00 44.97 444 ALA A CA 1
ATOM 3367 C C . ALA A 1 444 ? -15.572 -55.115 -14.110 1.00 44.97 444 ALA A C 1
ATOM 3369 O O . ALA A 1 444 ? -15.879 -56.075 -13.396 1.00 44.97 444 ALA A O 1
ATOM 3370 N N . PRO A 1 445 ? -16.228 -53.942 -14.059 1.00 44.91 445 PRO A N 1
ATOM 3371 C CA . PRO A 1 445 ? -17.374 -53.734 -13.185 1.00 44.91 445 PRO A CA 1
ATO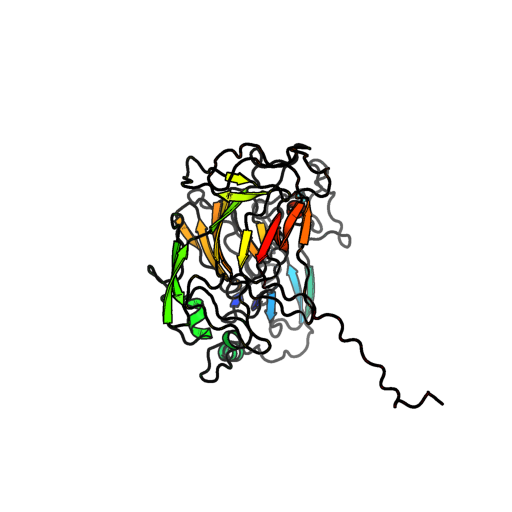M 3372 C C . PRO A 1 445 ? -18.492 -54.715 -13.560 1.00 44.91 445 PRO A C 1
ATOM 3374 O O . PRO A 1 445 ? -18.916 -54.762 -14.717 1.00 44.91 445 PRO A O 1
ATOM 3377 N N . GLY A 1 446 ? -18.907 -55.516 -12.577 1.00 39.31 446 GLY A N 1
ATOM 3378 C CA . GLY A 1 446 ? -20.073 -56.399 -12.627 1.00 39.31 446 GLY A CA 1
ATOM 3379 C C . GLY A 1 446 ? -21.297 -55.761 -11.996 1.00 39.31 446 GLY A C 1
ATOM 3380 O O . GLY A 1 446 ? -21.111 -54.900 -11.103 1.00 39.31 446 GLY A O 1
#

Sequence (446 aa):
LTDPAGSFPTPNTTLSTPGPDWIQIGTEGGFLPAPAVIPPQHITWVTDPTVFNAGNVDQHSLLLGPGERADVIVDFAKFAGQTLILYNDAPAAFPARDPRYDYYTGNADLRTSGGAPSTIAGYGPNTRTMMQIKVAASAPAPDFDLAKLEAAFVHHADGSGVFESSQHPIIVGQSPYNSAYGSSFPSNGPLAGLVQIFNTALTFSTLSNNQLTMPLAPKQIQDEMGEAFDPEYGRMSGFLGVEAPNANALAQNMILYPYVNPASEIVNALDVPFGVEAQPISTTDDGTQIWKITHNGVDTHPIHFHLFDVQLINRVGWDGIIRRPDANELGWKDTVRVSPLEDTTVALRPIMPKAPFGLPDSIRPLNPMMPLGATGGFNNVDTNGNPIVPGIVNQIVNFGWEYVWHCHILSHEEMDMMRPIILNALKSLPAKPNPVTADASLPAPG